Protein AF-0000000068430625 (afdb_homodimer)

Foldseek 3Di:
DDLQAEWEWEFAQWTKIKHWFDQPDDDDPDDDLLAQWDWDQDPPRTIMIMRTFNDGLVLVLVVLVVVQVVCVVVVHHDDSVVVNVVLLVLLVVDPAAPKAKQSCCCAGSSGRPDHIDIDPDDPVQDDSNNVSLNSLLNSLVVNCVNQNQVNSVNRNHQAYEYYYPSQPVHVSNVSSNPVRHPHHYDYDPPPSVVVVVVVVVVVVCVVPPPPPPPDPPD/DDLQAEWEWEFAQWTKIKHWFDQPDDDDPDDDLLAQWDWDQDPPRTIMIMRTFNDGLVLVLVVLVVVQVVCVVVVHHDDSVVVNVVLLVLLVVDPAAPKAKQSCCCAGSSGRPDHIDIDPDDPVQDDSNNVSLNSLLNSLVVNCVNQNQVNSVNRNHQAYEYYYPSQPVHVSNVSSNPVRHPHHYHYDPPPVVVVVVVVVVVVVCVVPPPPPDPDPPD

Structure (mmCIF, N/CA/C/O backbone):
data_AF-0000000068430625-model_v1
#
loop_
_entity.id
_entity.type
_entity.pdbx_description
1 polymer 'Carbohydrate kinase FGGY C-terminal domain-containing protein'
#
loop_
_atom_site.group_PDB
_atom_site.id
_atom_site.type_symbol
_atom_site.label_atom_id
_atom_site.label_alt_id
_atom_site.label_comp_id
_atom_site.label_asym_id
_atom_site.label_entity_id
_atom_site.label_seq_id
_atom_site.pdbx_PDB_ins_code
_atom_site.Cartn_x
_atom_site.Cartn_y
_atom_site.Cartn_z
_atom_site.occupancy
_atom_site.B_iso_or_equiv
_atom_site.auth_seq_id
_atom_site.auth_comp_id
_atom_site.auth_asym_id
_atom_site.auth_atom_id
_atom_site.pdbx_PDB_model_num
ATOM 1 N N . MET A 1 1 ? 5.773 -36.25 -27.625 1 32.28 1 MET A N 1
ATOM 2 C CA . MET A 1 1 ? 6.449 -35.031 -27.141 1 32.28 1 MET A CA 1
ATOM 3 C C . MET A 1 1 ? 6.82 -35.156 -25.672 1 32.28 1 MET A C 1
ATOM 5 O O . MET A 1 1 ? 5.949 -35.375 -24.828 1 32.28 1 MET A O 1
ATOM 9 N N . SER A 1 2 ? 7.945 -35.562 -25.125 1 43.62 2 SER A N 1
ATOM 10 C CA . SER A 1 2 ? 8.391 -36.188 -23.875 1 43.62 2 SER A CA 1
ATOM 11 C C . SER A 1 2 ? 8.148 -35.25 -22.688 1 43.62 2 SER A C 1
ATOM 13 O O . SER A 1 2 ? 8.203 -34.031 -22.828 1 43.62 2 SER A O 1
ATOM 15 N N . GLU A 1 3 ? 7.352 -35.719 -21.578 1 53.03 3 GLU A N 1
ATOM 16 C CA . GLU A 1 3 ? 7.066 -35.344 -20.203 1 53.03 3 GLU A CA 1
ATOM 17 C C . GLU A 1 3 ? 8.195 -34.5 -19.625 1 53.03 3 GLU A C 1
ATOM 19 O O . GLU A 1 3 ? 7.953 -33.625 -18.781 1 53.03 3 GLU A O 1
ATOM 24 N N . ASN A 1 4 ? 9.367 -34.469 -20.422 1 61.94 4 ASN A N 1
ATOM 25 C CA . ASN A 1 4 ? 10.594 -33.906 -19.859 1 61.94 4 ASN A CA 1
ATOM 26 C C . ASN A 1 4 ? 10.766 -32.438 -20.266 1 61.94 4 ASN A C 1
ATOM 28 O O . ASN A 1 4 ? 11.688 -31.766 -19.797 1 61.94 4 ASN A O 1
ATOM 32 N N . SER A 1 5 ? 9.695 -31.844 -20.906 1 85.19 5 SER A N 1
ATOM 33 C CA . SER A 1 5 ? 9.945 -30.484 -21.375 1 85.19 5 SER A CA 1
ATOM 34 C C . SER A 1 5 ? 8.93 -29.5 -20.797 1 85.19 5 SER A C 1
ATOM 36 O O . SER A 1 5 ? 8.812 -28.375 -21.25 1 85.19 5 SER A O 1
ATOM 38 N N . ASP A 1 6 ? 8.219 -29.984 -19.828 1 89.5 6 ASP A N 1
ATOM 39 C CA . ASP A 1 6 ? 7.215 -29.109 -19.234 1 89.5 6 ASP A CA 1
ATOM 40 C C . ASP A 1 6 ? 7.727 -28.5 -17.938 1 89.5 6 ASP A C 1
ATOM 42 O O . ASP A 1 6 ? 8.367 -29.172 -17.125 1 89.5 6 ASP A O 1
ATOM 46 N N . ALA A 1 7 ? 7.473 -27.234 -17.797 1 93.62 7 ALA A N 1
ATOM 47 C CA . ALA A 1 7 ? 7.453 -26.641 -16.469 1 93.62 7 ALA A CA 1
ATOM 48 C C . ALA A 1 7 ? 6.066 -26.75 -15.836 1 93.62 7 ALA A C 1
ATOM 50 O O . ALA A 1 7 ? 5.059 -26.781 -16.547 1 93.62 7 ALA A O 1
ATOM 51 N N . VAL A 1 8 ? 6.07 -26.859 -14.516 1 92.75 8 VAL A N 1
ATOM 52 C CA . VAL A 1 8 ? 4.785 -27.047 -13.844 1 92.75 8 VAL A CA 1
ATOM 53 C C . VAL A 1 8 ? 4.52 -25.875 -12.906 1 92.75 8 VAL A C 1
ATOM 55 O O . VAL A 1 8 ? 5.34 -25.562 -12.039 1 92.75 8 VAL A O 1
ATOM 58 N N . LEU A 1 9 ? 3.395 -25.266 -13.125 1 95.38 9 LEU A N 1
ATOM 59 C CA . LEU A 1 9 ? 2.936 -24.172 -12.273 1 95.38 9 LEU A CA 1
ATOM 60 C C . LEU A 1 9 ? 1.667 -24.562 -11.523 1 95.38 9 LEU A C 1
ATOM 62 O O . LEU A 1 9 ? 0.695 -25.016 -12.125 1 95.38 9 LEU A O 1
ATOM 66 N N . ASN A 1 10 ? 1.749 -24.453 -10.203 1 94 10 ASN A N 1
ATOM 67 C CA . ASN A 1 10 ? 0.575 -24.703 -9.375 1 94 10 ASN A CA 1
ATOM 68 C C . ASN A 1 10 ? 0.295 -23.516 -8.445 1 94 10 ASN A C 1
ATOM 70 O O . ASN A 1 10 ? 1.143 -23.156 -7.629 1 94 10 ASN A O 1
ATOM 74 N N . ILE A 1 11 ? -0.894 -22.938 -8.625 1 95.5 11 ILE A N 1
ATOM 75 C CA . ILE A 1 11 ? -1.336 -21.906 -7.699 1 95.5 11 ILE A CA 1
ATOM 76 C C . ILE A 1 11 ? -2.609 -22.359 -6.992 1 95.5 11 ILE A C 1
ATOM 78 O O . ILE A 1 11 ? -3.713 -22.203 -7.523 1 95.5 11 ILE A O 1
ATOM 82 N N . GLY A 1 12 ? -2.436 -22.938 -5.801 1 95.94 12 GLY A N 1
ATOM 83 C CA . GLY A 1 12 ? -3.512 -23.219 -4.859 1 95.94 12 GLY A CA 1
ATOM 84 C C . GLY A 1 12 ? -3.592 -22.203 -3.73 1 95.94 12 GLY A C 1
ATOM 85 O O . GLY A 1 12 ? -3.691 -21 -3.973 1 95.94 12 GLY A O 1
ATOM 86 N N . THR A 1 13 ? -3.525 -22.75 -2.439 1 96.06 13 THR A N 1
ATOM 87 C CA . THR A 1 13 ? -3.387 -21.844 -1.309 1 96.06 13 THR A CA 1
ATOM 88 C C . THR A 1 13 ? -2.061 -21.094 -1.376 1 96.06 13 THR A C 1
ATOM 90 O O . THR A 1 13 ? -2.029 -19.859 -1.285 1 96.06 13 THR A O 1
ATOM 93 N N . SER A 1 14 ? -1.024 -21.844 -1.526 1 96.75 14 SER A N 1
ATOM 94 C CA . SER A 1 14 ? 0.292 -21.312 -1.854 1 96.75 14 SER A CA 1
ATOM 95 C C . SER A 1 14 ? 0.593 -21.453 -3.342 1 96.75 14 SER A C 1
ATOM 97 O O . SER A 1 14 ? -0.316 -21.672 -4.145 1 96.75 14 SER A O 1
ATOM 99 N N . ALA A 1 15 ? 1.882 -21.188 -3.766 1 96.5 15 ALA A N 1
ATOM 100 C CA . ALA A 1 15 ? 2.23 -21.281 -5.184 1 96.5 15 ALA A CA 1
ATOM 101 C C . ALA A 1 15 ? 3.604 -21.922 -5.367 1 96.5 15 ALA A C 1
ATOM 103 O O . ALA A 1 15 ? 4.473 -21.812 -4.496 1 96.5 15 ALA A O 1
ATOM 104 N N . GLN A 1 16 ? 3.707 -22.578 -6.5 1 94.56 16 GLN A N 1
ATOM 105 C CA . GLN A 1 16 ? 4.988 -23.188 -6.824 1 94.56 16 GLN A CA 1
ATOM 106 C C . GLN A 1 16 ? 5.195 -23.266 -8.336 1 94.56 16 GLN A C 1
ATOM 108 O O . GLN A 1 16 ? 4.234 -23.438 -9.094 1 94.56 16 GLN A O 1
ATOM 113 N N . LEU A 1 17 ? 6.418 -23.125 -8.758 1 95.56 17 LEU A N 1
ATOM 114 C CA . LEU A 1 17 ? 6.895 -23.281 -10.125 1 95.56 17 LEU A CA 1
ATOM 115 C C . LEU A 1 17 ? 8.102 -24.219 -10.18 1 95.56 17 LEU A C 1
ATOM 117 O O . LEU A 1 17 ? 9.078 -24.016 -9.453 1 95.56 17 LEU A O 1
ATOM 121 N N . ALA A 1 18 ? 7.961 -25.297 -11 1 94.06 18 ALA A N 1
ATOM 122 C CA . ALA A 1 18 ? 9.016 -26.297 -11.023 1 94.06 18 ALA A CA 1
ATOM 123 C C . ALA A 1 18 ? 9.406 -26.656 -12.461 1 94.06 18 ALA A C 1
ATOM 125 O O . ALA A 1 18 ? 8.57 -26.609 -13.367 1 94.06 18 ALA A O 1
ATOM 126 N N . VAL A 1 19 ? 10.672 -27.031 -12.586 1 93.62 19 VAL A N 1
ATOM 127 C CA . VAL A 1 19 ? 11.172 -27.453 -13.891 1 93.62 19 VAL A CA 1
ATOM 128 C C . VAL A 1 19 ? 12.344 -28.406 -13.711 1 93.62 19 VAL A C 1
ATOM 130 O O . VAL A 1 19 ? 13.18 -28.234 -12.82 1 93.62 19 VAL A O 1
ATOM 133 N N . ALA A 1 20 ? 12.328 -29.484 -14.516 1 92.12 20 ALA A N 1
ATOM 134 C CA . ALA A 1 20 ? 13.461 -30.406 -14.508 1 92.12 20 ALA A CA 1
ATOM 135 C C . ALA A 1 20 ? 14.703 -29.766 -15.109 1 92.12 20 ALA A C 1
ATOM 137 O O . ALA A 1 20 ? 14.633 -29.156 -16.188 1 92.12 20 ALA A O 1
ATOM 138 N N . MET A 1 21 ? 15.82 -30 -14.398 1 94.06 21 MET A N 1
ATOM 139 C CA . MET A 1 21 ? 17.078 -29.422 -14.859 1 94.06 21 MET A CA 1
ATOM 140 C C . MET A 1 21 ? 17.766 -30.344 -15.875 1 94.06 21 MET A C 1
ATOM 142 O O . MET A 1 21 ? 17.5 -31.547 -15.891 1 94.06 21 MET A O 1
ATOM 146 N N . PRO A 1 22 ? 18.625 -29.781 -16.734 1 93.44 22 PRO A N 1
ATOM 147 C CA . PRO A 1 22 ? 19.344 -30.625 -17.688 1 93.44 22 PRO A CA 1
ATOM 148 C C . PRO A 1 22 ? 20.203 -31.688 -17 1 93.44 22 PRO A C 1
ATOM 150 O O . PRO A 1 22 ? 20.562 -31.531 -15.828 1 93.44 22 PRO A O 1
ATOM 153 N N . PRO A 1 23 ? 20.453 -32.75 -17.734 1 92.5 23 PRO A N 1
ATOM 154 C CA . PRO A 1 23 ? 21.156 -33.875 -17.141 1 92.5 23 PRO A CA 1
ATOM 155 C C . PRO A 1 23 ? 22.516 -33.5 -16.562 1 92.5 23 PRO A C 1
ATOM 157 O O . PRO A 1 23 ? 22.984 -34.094 -15.594 1 92.5 23 PRO A O 1
ATOM 160 N N . GLU A 1 24 ? 23.188 -32.469 -17.078 1 93.75 24 GLU A N 1
ATOM 161 C CA . GLU A 1 24 ? 24.531 -32.125 -16.672 1 93.75 24 GLU A CA 1
ATOM 162 C C . GLU A 1 24 ? 24.516 -31.188 -15.453 1 93.75 24 GLU A C 1
ATOM 164 O O . GLU A 1 24 ? 25.562 -30.906 -14.867 1 93.75 24 GLU A O 1
ATOM 169 N N . PHE A 1 25 ? 23.344 -30.797 -15.102 1 94.88 25 PHE A N 1
ATOM 170 C CA . PHE A 1 25 ? 23.25 -29.828 -14.016 1 94.88 25 PHE A CA 1
ATOM 171 C C . PHE A 1 25 ? 23.578 -30.484 -12.68 1 94.88 25 PHE A C 1
ATOM 173 O O . PHE A 1 25 ? 23.141 -31.594 -12.398 1 94.88 25 PHE A O 1
ATOM 180 N N . GLN A 1 26 ? 24.359 -29.797 -11.82 1 94.12 26 GLN A N 1
ATOM 181 C CA . GLN A 1 26 ? 24.609 -30.109 -10.422 1 94.12 26 GLN A CA 1
ATOM 182 C C . GLN A 1 26 ? 24.266 -28.922 -9.523 1 94.12 26 GLN A C 1
ATOM 184 O O . GLN A 1 26 ? 24.672 -27.797 -9.805 1 94.12 26 GLN A O 1
ATOM 189 N N . PRO A 1 27 ? 23.484 -29.203 -8.555 1 93.38 27 PRO A N 1
ATOM 190 C CA . PRO A 1 27 ? 23.188 -28.094 -7.648 1 93.38 27 PRO A CA 1
ATOM 191 C C . PRO A 1 27 ? 24.406 -27.609 -6.871 1 93.38 27 PRO A C 1
ATOM 193 O O . PRO A 1 27 ? 25.422 -28.312 -6.828 1 93.38 27 PRO A O 1
ATOM 196 N N . PRO A 1 28 ? 24.25 -26.422 -6.352 1 90.5 28 PRO A N 1
ATOM 197 C CA . PRO A 1 28 ? 25.344 -25.984 -5.484 1 90.5 28 PRO A CA 1
ATOM 198 C C . PRO A 1 28 ? 25.578 -26.922 -4.301 1 90.5 28 PRO A C 1
ATOM 200 O O . PRO A 1 28 ? 24.625 -27.547 -3.814 1 90.5 28 PRO A O 1
ATOM 203 N N . GLU A 1 29 ? 26.781 -27.047 -3.877 1 87.38 29 GLU A N 1
ATOM 204 C CA . GLU A 1 29 ? 27.188 -27.953 -2.811 1 87.38 29 GLU A CA 1
ATOM 205 C C . GLU A 1 29 ? 26.453 -27.641 -1.507 1 87.38 29 GLU A C 1
ATOM 207 O O . GLU A 1 29 ? 26.047 -28.547 -0.788 1 87.38 29 GLU A O 1
ATOM 212 N N . SER A 1 30 ? 26.297 -26.25 -1.244 1 87.81 30 SER A N 1
ATOM 213 C CA . SER A 1 30 ? 25.547 -25.844 -0.057 1 87.81 30 SER A CA 1
ATOM 214 C C . SER A 1 30 ? 24.312 -25.031 -0.431 1 87.81 30 SER A C 1
ATOM 216 O O . SER A 1 30 ? 24.406 -24.062 -1.173 1 87.81 30 SER A O 1
ATOM 218 N N . PRO A 1 31 ? 23.281 -25.672 0.126 1 80.88 31 PRO A N 1
ATOM 219 C CA . PRO A 1 31 ? 22.062 -24.891 -0.148 1 80.88 31 PRO A CA 1
ATOM 220 C C . PRO A 1 31 ? 22.141 -23.453 0.362 1 80.88 31 PRO A C 1
ATOM 222 O O . PRO A 1 31 ? 22.703 -23.219 1.437 1 80.88 31 PRO A O 1
ATOM 225 N N . ASP A 1 32 ? 21.828 -22.547 -0.478 1 88.06 32 ASP A N 1
ATOM 226 C CA . ASP A 1 32 ? 21.719 -21.141 -0.114 1 88.06 32 ASP A CA 1
ATOM 227 C C . ASP A 1 32 ? 20.328 -20.828 0.431 1 88.06 32 ASP A C 1
ATOM 229 O O . ASP A 1 32 ? 19.344 -20.812 -0.318 1 88.06 32 ASP A O 1
ATOM 233 N N . SER A 1 33 ? 20.25 -20.484 1.71 1 88 33 SER A N 1
ATOM 234 C CA . SER A 1 33 ? 18.969 -20.25 2.365 1 88 33 SER A CA 1
ATOM 235 C C . SER A 1 33 ? 18.297 -19 1.814 1 88 33 SER A C 1
ATOM 237 O O . SER A 1 33 ? 17.078 -18.812 1.979 1 88 33 SER A O 1
ATOM 239 N N . ASN A 1 34 ? 19.016 -18.203 1.13 1 92.38 34 ASN A N 1
ATOM 240 C CA . ASN A 1 34 ? 18.469 -16.953 0.594 1 92.38 34 ASN A CA 1
ATOM 241 C C . ASN A 1 34 ? 18.031 -17.125 -0.856 1 92.38 34 ASN A C 1
ATOM 243 O O . ASN A 1 34 ? 17.5 -16.188 -1.46 1 92.38 34 ASN A O 1
ATOM 247 N N . SER A 1 35 ? 18.188 -18.297 -1.283 1 94.12 35 SER A N 1
ATOM 248 C CA . SER A 1 35 ? 17.766 -18.547 -2.654 1 94.12 35 SER A CA 1
ATOM 249 C C . SER A 1 35 ? 16.281 -18.906 -2.715 1 94.12 35 SER A C 1
ATOM 251 O O . SER A 1 35 ? 15.812 -19.734 -1.936 1 94.12 35 SER A O 1
ATOM 253 N N . PRO A 1 36 ? 15.586 -18.328 -3.674 1 96.12 36 PRO A N 1
ATOM 254 C CA . PRO A 1 36 ? 14.164 -18.656 -3.809 1 96.12 36 PRO A CA 1
ATOM 255 C C . PRO A 1 36 ? 13.938 -20 -4.496 1 96.12 36 PRO A C 1
ATOM 257 O O . PRO A 1 36 ? 12.812 -20.5 -4.516 1 96.12 36 PRO A O 1
ATOM 260 N N . VAL A 1 37 ? 15.008 -20.562 -5.035 1 95.31 37 VAL A N 1
ATOM 261 C CA . VAL A 1 37 ? 14.906 -21.828 -5.754 1 95.31 37 VAL A CA 1
ATOM 262 C C . VAL A 1 37 ? 15.672 -22.922 -5 1 95.31 37 VAL A C 1
ATOM 264 O O . VAL A 1 37 ? 16.797 -22.688 -4.551 1 95.31 37 VAL A O 1
ATOM 267 N N . GLN A 1 38 ? 14.992 -24.031 -4.824 1 92.5 38 GLN A N 1
ATOM 268 C CA . GLN A 1 38 ? 15.609 -25.219 -4.246 1 92.5 38 GLN A CA 1
ATOM 269 C C . GLN A 1 38 ? 15.664 -26.359 -5.262 1 92.5 38 GLN A C 1
ATOM 271 O O . GLN A 1 38 ? 14.828 -26.422 -6.168 1 92.5 38 GLN A O 1
ATOM 276 N N . TYR A 1 39 ? 16.719 -27.156 -5.066 1 92 39 TYR A N 1
ATOM 277 C CA . TYR A 1 39 ? 16.922 -28.281 -5.988 1 92 39 TYR A CA 1
ATOM 278 C C . TYR A 1 39 ? 16.734 -29.609 -5.281 1 92 39 TYR A C 1
ATOM 280 O O . TYR A 1 39 ? 17.234 -29.812 -4.176 1 92 39 TYR A O 1
ATOM 288 N N . PHE A 1 40 ? 15.984 -30.484 -5.973 1 88.94 40 PHE A N 1
ATOM 289 C CA . PHE A 1 40 ? 15.688 -31.797 -5.414 1 88.94 40 PHE A CA 1
ATOM 290 C C . PHE A 1 40 ? 16.031 -32.906 -6.406 1 88.94 40 PHE A C 1
ATOM 292 O O . PHE A 1 40 ? 15.898 -32.719 -7.621 1 88.94 40 PHE A O 1
ATOM 299 N N . PRO A 1 41 ? 16.547 -34.062 -5.848 1 88.69 41 PRO A N 1
ATOM 300 C CA . PRO A 1 41 ? 16.734 -35.188 -6.766 1 88.69 41 PRO A CA 1
ATOM 301 C C . PRO A 1 41 ? 15.453 -35.562 -7.512 1 88.69 41 PRO A C 1
ATOM 303 O O . PRO A 1 41 ? 14.359 -35.5 -6.938 1 88.69 41 PRO A O 1
ATOM 306 N N . TYR A 1 42 ? 15.727 -35.844 -8.812 1 85.44 42 TYR A N 1
ATOM 307 C CA . TYR A 1 42 ? 14.617 -36.125 -9.711 1 85.44 42 TYR A CA 1
ATOM 308 C C . TYR A 1 42 ? 14.898 -37.406 -10.531 1 85.44 42 TYR A C 1
ATOM 310 O O . TYR A 1 42 ? 15.891 -38.094 -10.281 1 85.44 42 TYR A O 1
ATOM 318 N N . PHE A 1 43 ? 13.914 -37.75 -11.352 1 80.94 43 PHE A N 1
ATOM 319 C CA . PHE A 1 43 ? 14.062 -38.969 -12.164 1 80.94 43 PHE A CA 1
ATOM 320 C C . PHE A 1 43 ? 15.258 -38.844 -13.094 1 80.94 43 PHE A C 1
ATOM 322 O O . PHE A 1 43 ? 15.633 -37.719 -13.5 1 80.94 43 PHE A O 1
ATOM 329 N N . ASP A 1 44 ? 15.859 -40 -13.461 1 82.62 44 ASP A N 1
ATOM 330 C CA . ASP A 1 44 ? 16.922 -40.125 -14.445 1 82.62 44 ASP A CA 1
ATOM 331 C C . ASP A 1 44 ? 18.172 -39.344 -14.008 1 82.62 44 ASP A C 1
ATOM 333 O O . ASP A 1 44 ? 18.812 -38.688 -14.828 1 82.62 44 ASP A O 1
ATOM 337 N N . ASN A 1 45 ? 18.406 -39.344 -12.656 1 87.88 45 ASN A N 1
ATOM 338 C CA . ASN A 1 45 ? 19.594 -38.719 -12.062 1 87.88 45 ASN A CA 1
ATOM 339 C C . ASN A 1 45 ? 19.641 -37.25 -12.359 1 87.88 45 ASN A C 1
ATOM 341 O O . ASN A 1 45 ? 20.719 -36.656 -12.539 1 87.88 45 ASN A O 1
ATOM 345 N N . ARG A 1 46 ? 18.5 -36.688 -12.578 1 90 46 ARG A N 1
ATOM 346 C CA . ARG A 1 46 ? 18.406 -35.25 -12.781 1 90 46 ARG A CA 1
ATOM 347 C C . ARG A 1 46 ? 17.906 -34.562 -11.516 1 90 46 ARG A C 1
ATOM 349 O O . ARG A 1 46 ? 17.656 -35.219 -10.5 1 90 46 ARG A O 1
ATOM 356 N N . TYR A 1 47 ? 17.938 -33.219 -11.602 1 91.44 47 TYR A N 1
ATOM 357 C CA . TYR A 1 47 ? 17.438 -32.438 -10.484 1 91.44 47 TYR A CA 1
ATOM 358 C C . TYR A 1 47 ? 16.219 -31.609 -10.914 1 91.44 47 TYR A C 1
ATOM 360 O O . TYR A 1 47 ? 16.078 -31.25 -12.086 1 91.44 47 TYR A O 1
ATOM 368 N N . LEU A 1 48 ? 15.391 -31.406 -9.891 1 91.88 48 LEU A N 1
ATOM 369 C CA . LEU A 1 48 ? 14.227 -30.531 -10.039 1 91.88 48 LEU A CA 1
ATOM 370 C C . LEU A 1 48 ? 14.461 -29.188 -9.367 1 91.88 48 LEU A C 1
ATOM 372 O O . LEU A 1 48 ? 14.797 -29.141 -8.18 1 91.88 48 LEU A O 1
ATOM 376 N N . ALA A 1 49 ? 14.367 -28.125 -10.18 1 93.25 49 ALA A N 1
ATOM 377 C CA . ALA A 1 49 ? 14.352 -26.797 -9.594 1 93.25 49 ALA A CA 1
ATOM 378 C C . ALA A 1 49 ? 12.938 -26.391 -9.18 1 93.25 49 ALA A C 1
ATOM 380 O O . ALA A 1 49 ? 11.992 -26.5 -9.969 1 93.25 49 ALA A O 1
ATOM 381 N N . VAL A 1 50 ? 12.781 -25.906 -7.898 1 93.19 50 VAL A N 1
ATOM 382 C CA . VAL A 1 50 ? 11.461 -25.562 -7.383 1 93.19 50 VAL A CA 1
ATOM 383 C C . VAL A 1 50 ? 11.508 -24.156 -6.766 1 93.19 50 VAL A C 1
ATOM 385 O O . VAL A 1 50 ? 12.273 -23.906 -5.832 1 93.19 50 VAL A O 1
ATOM 388 N N . ALA A 1 51 ? 10.766 -23.281 -7.34 1 96.38 51 ALA A N 1
ATOM 389 C CA . ALA A 1 51 ? 10.43 -22.016 -6.684 1 96.38 51 ALA A CA 1
ATOM 390 C C . ALA A 1 51 ? 9.102 -22.125 -5.938 1 96.38 51 ALA A C 1
ATOM 392 O O . ALA A 1 51 ? 8.055 -22.312 -6.551 1 96.38 51 ALA A O 1
ATOM 393 N N . ALA A 1 52 ? 9.203 -22.047 -4.629 1 94.69 52 ALA A N 1
ATOM 394 C CA . ALA A 1 52 ? 8 -22.156 -3.801 1 94.69 52 ALA A CA 1
ATOM 395 C C . ALA A 1 52 ? 7.719 -20.844 -3.076 1 94.69 52 ALA A C 1
ATOM 397 O O . ALA A 1 52 ? 8.602 -20.297 -2.408 1 94.69 52 ALA A O 1
ATOM 398 N N . SER A 1 53 ? 6.531 -20.375 -3.297 1 97.38 53 SER A N 1
ATOM 399 C CA . SER A 1 53 ? 6.086 -19.156 -2.625 1 97.38 53 SER A CA 1
ATOM 400 C C . SER A 1 53 ? 5.016 -19.469 -1.582 1 97.38 53 SER A C 1
ATOM 402 O O . SER A 1 53 ? 4.113 -20.266 -1.826 1 97.38 53 SER A O 1
ATOM 404 N N . LEU A 1 54 ? 5.16 -18.797 -0.453 1 97.62 54 LEU A N 1
ATOM 405 C CA . LEU A 1 54 ? 4.125 -18.906 0.568 1 97.62 54 LEU A CA 1
ATOM 406 C C . LEU A 1 54 ? 2.895 -18.094 0.178 1 97.62 54 LEU A C 1
ATOM 408 O O . LEU A 1 54 ? 1.889 -18.094 0.893 1 97.62 54 LEU A O 1
ATOM 412 N N . ASN A 1 55 ? 2.91 -17.438 -0.892 1 98.25 55 ASN A N 1
ATOM 413 C CA . ASN A 1 55 ? 1.867 -16.516 -1.35 1 98.25 55 ASN A CA 1
ATOM 414 C C . ASN A 1 55 ? 1.287 -16.953 -2.689 1 98.25 55 ASN A C 1
ATOM 416 O O . ASN A 1 55 ? 1.943 -16.844 -3.727 1 98.25 55 ASN A O 1
ATOM 420 N N . GLY A 1 56 ? 0.123 -17.516 -2.697 1 97.94 56 GLY A N 1
ATOM 421 C CA . GLY A 1 56 ? -0.663 -17.953 -3.844 1 97.94 56 GLY A CA 1
ATOM 422 C C . GLY A 1 56 ? -2.098 -17.453 -3.799 1 97.94 56 GLY A C 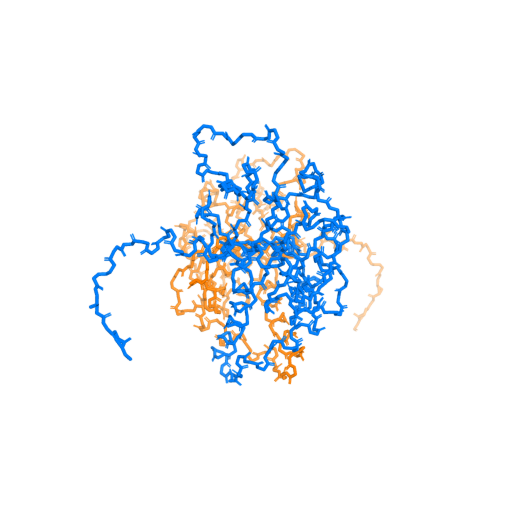1
ATOM 423 O O . GLY A 1 56 ? -2.348 -16.266 -3.664 1 97.94 56 GLY A O 1
ATOM 424 N N . GLY A 1 57 ? -2.98 -18.422 -3.775 1 98.19 57 GLY A N 1
ATOM 425 C CA . GLY A 1 57 ? -4.391 -18.094 -3.654 1 98.19 57 GLY A CA 1
ATOM 426 C C . GLY A 1 57 ? -4.746 -17.469 -2.316 1 98.19 57 GLY A C 1
ATOM 427 O O . GLY A 1 57 ? -5.727 -16.734 -2.209 1 98.19 57 GLY A O 1
ATOM 428 N N . ASN A 1 58 ? -3.961 -17.766 -1.277 1 98.19 58 ASN A N 1
ATOM 429 C CA . ASN A 1 58 ? -4.211 -17.203 0.046 1 98.19 58 ASN A CA 1
ATOM 430 C C . ASN A 1 58 ? -4.09 -15.68 0.042 1 98.19 58 ASN A C 1
ATOM 432 O O . ASN A 1 58 ? -4.66 -15.008 0.902 1 98.19 58 ASN A O 1
ATOM 436 N N . VAL A 1 59 ? -3.41 -15.117 -0.888 1 98.62 59 VAL A N 1
ATOM 437 C CA . VAL A 1 59 ? -3.311 -13.664 -0.989 1 98.62 59 VAL A CA 1
ATOM 438 C C . VAL A 1 59 ? -4.676 -13.078 -1.332 1 98.62 59 VAL A C 1
ATOM 440 O O . VAL A 1 59 ? -5.133 -12.125 -0.687 1 98.62 59 VAL A O 1
ATOM 443 N N . MET A 1 60 ? -5.312 -13.68 -2.314 1 98.44 60 MET A N 1
ATOM 444 C CA . MET A 1 60 ? -6.672 -13.266 -2.662 1 98.44 60 MET A CA 1
ATOM 445 C C . MET A 1 60 ? -7.621 -13.484 -1.49 1 98.44 60 MET A C 1
ATOM 447 O O . MET A 1 60 ? -8.445 -12.625 -1.184 1 98.44 60 MET A O 1
ATOM 451 N N . ALA A 1 61 ? -7.473 -14.609 -0.884 1 98.44 61 ALA A N 1
ATOM 452 C CA . ALA A 1 61 ? -8.32 -14.914 0.267 1 98.44 61 ALA A CA 1
ATOM 453 C C . ALA A 1 61 ? -8.133 -13.875 1.371 1 98.44 61 ALA A C 1
ATOM 455 O O . ALA A 1 61 ? -9.109 -13.445 1.99 1 98.44 61 ALA A O 1
ATOM 456 N N . THR A 1 62 ? -6.98 -13.484 1.645 1 98.62 62 THR A N 1
ATOM 457 C CA . THR A 1 62 ? -6.684 -12.477 2.658 1 98.62 62 THR A CA 1
ATOM 458 C C . THR A 1 62 ? -7.316 -11.141 2.295 1 98.62 62 THR A C 1
ATOM 460 O O . THR A 1 62 ? -7.875 -10.461 3.154 1 98.62 62 THR A O 1
ATOM 463 N N . PHE A 1 63 ? -7.219 -10.781 1.038 1 98.81 63 PHE A N 1
ATOM 464 C CA . PHE A 1 63 ? -7.824 -9.539 0.583 1 98.81 63 PHE A CA 1
ATOM 465 C C . PHE A 1 63 ? -9.336 -9.57 0.77 1 98.81 63 PHE A C 1
ATOM 467 O O . PHE A 1 63 ? -9.93 -8.609 1.249 1 98.81 63 PHE A O 1
ATOM 474 N N . VAL A 1 64 ? -9.922 -10.648 0.403 1 98.69 64 VAL A N 1
ATOM 475 C CA . VAL A 1 64 ? -11.367 -10.82 0.555 1 98.69 64 VAL A CA 1
ATOM 476 C C . VAL A 1 64 ? -11.75 -10.711 2.029 1 98.69 64 VAL A C 1
ATOM 478 O O . VAL A 1 64 ? -12.68 -9.984 2.385 1 98.69 64 VAL A O 1
ATOM 481 N N . LYS A 1 65 ? -11.031 -11.391 2.836 1 98.38 65 LYS A N 1
ATOM 482 C CA . LYS A 1 65 ? -11.289 -11.352 4.273 1 98.38 65 LYS A CA 1
ATOM 483 C C . LYS A 1 65 ? -11.117 -9.938 4.82 1 98.38 65 LYS A C 1
ATOM 485 O O . LYS A 1 65 ? -11.844 -9.516 5.723 1 98.38 65 LYS A O 1
ATOM 490 N N . MET A 1 66 ? -10.156 -9.258 4.348 1 98.5 66 MET A N 1
ATOM 491 C CA . MET A 1 66 ? -9.938 -7.871 4.75 1 98.5 66 MET A CA 1
ATOM 492 C C . MET A 1 66 ? -11.156 -7.012 4.43 1 98.5 66 MET A C 1
ATOM 494 O O . MET A 1 66 ? -11.656 -6.281 5.289 1 98.5 66 MET A O 1
ATOM 498 N N . VAL A 1 67 ? -11.641 -7.113 3.232 1 98.56 67 VAL A N 1
ATOM 499 C CA . VAL A 1 67 ? -12.781 -6.312 2.801 1 98.56 67 VAL A CA 1
ATOM 500 C C . VAL A 1 67 ? -14.016 -6.691 3.617 1 98.56 67 VAL A C 1
ATOM 502 O O . VAL A 1 67 ? -14.773 -5.816 4.055 1 98.56 67 VAL A O 1
ATOM 505 N N . VAL A 1 68 ? -14.188 -7.984 3.852 1 98.44 68 VAL A N 1
ATOM 506 C CA . VAL A 1 68 ? -15.281 -8.43 4.707 1 98.44 68 VAL A CA 1
ATOM 507 C C . VAL A 1 68 ? -15.133 -7.812 6.098 1 98.44 68 VAL A C 1
ATOM 509 O O . VAL A 1 68 ? -16.109 -7.324 6.668 1 98.44 68 VAL A O 1
ATOM 512 N N . GLY A 1 69 ? -13.961 -7.848 6.609 1 98.06 69 GLY A N 1
ATOM 513 C CA . GLY A 1 69 ? -13.68 -7.246 7.902 1 98.06 69 GLY A CA 1
ATOM 514 C C . GLY A 1 69 ? -13.961 -5.754 7.941 1 98.06 69 GLY A C 1
ATOM 515 O O . GLY A 1 69 ? -14.523 -5.246 8.906 1 98.06 69 GLY A O 1
ATOM 516 N N . TRP A 1 70 ? -13.523 -5.062 6.898 1 98.31 70 TRP A N 1
ATOM 517 C CA . TRP A 1 70 ? -13.805 -3.631 6.805 1 98.31 70 TRP A CA 1
ATOM 518 C C . TRP A 1 70 ? -15.305 -3.365 6.836 1 98.31 70 TRP A C 1
ATOM 520 O O . TRP A 1 70 ? -15.773 -2.488 7.566 1 98.31 70 TRP A O 1
ATOM 530 N N . MET A 1 71 ? -16.062 -4.113 6.09 1 97.44 71 MET A N 1
ATOM 531 C CA . MET A 1 71 ? -17.5 -3.951 6.035 1 97.44 71 MET A CA 1
ATOM 532 C C . MET A 1 71 ? -18.141 -4.23 7.391 1 97.44 71 MET A C 1
ATOM 534 O O . MET A 1 71 ? -19.031 -3.5 7.832 1 97.44 71 MET A O 1
ATOM 538 N N . ALA A 1 72 ? -17.656 -5.246 8.016 1 97.19 72 ALA A N 1
ATOM 539 C CA . ALA A 1 72 ? -18.172 -5.574 9.344 1 97.19 72 ALA A CA 1
ATOM 540 C C . ALA A 1 72 ? -17.953 -4.422 10.32 1 97.19 72 ALA A C 1
ATOM 542 O O . ALA A 1 72 ? -18.844 -4.074 11.094 1 97.19 72 ALA A O 1
ATOM 543 N N . GLU A 1 73 ? -16.797 -3.803 10.305 1 96.62 73 GLU A N 1
ATOM 544 C CA . GLU A 1 73 ? -16.484 -2.676 11.18 1 96.62 73 GLU A CA 1
ATOM 545 C C . GLU A 1 73 ? -17.359 -1.464 10.852 1 96.62 73 GLU A C 1
ATOM 547 O O . GLU A 1 73 ? -17.516 -0.57 11.688 1 96.62 73 GLU A O 1
ATOM 552 N N . LEU A 1 74 ? -17.891 -1.466 9.648 1 96.88 74 LEU A N 1
ATOM 553 C CA . LEU A 1 74 ? -18.75 -0.376 9.211 1 96.88 74 LEU A CA 1
ATOM 554 C C . LEU A 1 74 ? -20.219 -0.742 9.398 1 96.88 74 LEU A C 1
ATOM 556 O O . LEU A 1 74 ? -21.109 -0.006 8.969 1 96.88 74 LEU A O 1
ATOM 560 N N . GLY A 1 75 ? -20.5 -1.93 9.984 1 95.12 75 GLY A N 1
ATOM 561 C CA . GLY A 1 75 ? -21.844 -2.363 10.312 1 95.12 75 GLY A CA 1
ATOM 562 C C . GLY A 1 75 ? -22.531 -3.084 9.172 1 95.12 75 GLY A C 1
ATOM 563 O O . GLY A 1 75 ? -23.766 -3.189 9.148 1 95.12 75 GLY A O 1
ATOM 564 N N . ILE A 1 76 ? -21.766 -3.463 8.211 1 95.56 76 ILE A N 1
ATOM 565 C CA . ILE A 1 76 ? -22.312 -4.148 7.043 1 95.56 76 ILE A CA 1
ATOM 566 C C . ILE A 1 76 ? -21.891 -5.613 7.062 1 95.56 76 ILE A C 1
ATOM 568 O O . ILE A 1 76 ? -20.703 -5.926 7.188 1 95.56 76 ILE A O 1
ATOM 572 N N . GLU A 1 77 ? -22.859 -6.477 6.957 1 95.5 77 GLU A N 1
ATOM 573 C CA . GLU A 1 77 ? -22.578 -7.906 6.938 1 95.5 77 GLU A CA 1
ATOM 574 C C . GLU A 1 77 ? -22.594 -8.453 5.512 1 95.5 77 GLU A C 1
ATOM 576 O O . GLU A 1 77 ? -23.547 -8.211 4.766 1 95.5 77 GLU A O 1
ATOM 581 N N . VAL A 1 78 ? -21.562 -9.102 5.168 1 95.94 78 VAL A N 1
ATOM 582 C CA . VAL A 1 78 ? -21.469 -9.742 3.861 1 95.94 78 VAL A CA 1
ATOM 583 C C . VAL A 1 78 ? -20.781 -11.102 4 1 95.94 78 VAL A C 1
ATOM 585 O O . VAL A 1 78 ? -19.906 -11.281 4.863 1 95.94 78 VAL A O 1
ATOM 588 N N . SER A 1 79 ? -21.219 -12.031 3.176 1 96.38 79 SER A N 1
ATOM 589 C CA . SER A 1 79 ? -20.578 -13.344 3.172 1 96.38 79 SER A CA 1
ATOM 590 C C . SER A 1 79 ? -19.266 -13.32 2.393 1 96.38 79 SER A C 1
ATOM 592 O O . SER A 1 79 ? -19.203 -12.766 1.294 1 96.38 79 SER A O 1
ATOM 594 N N . GLU A 1 80 ? -18.266 -13.93 2.941 1 96.5 80 GLU A N 1
ATOM 595 C CA . GLU A 1 80 ? -16.953 -14.016 2.312 1 96.5 80 GLU A CA 1
ATOM 596 C C . GLU A 1 80 ? -17.047 -14.633 0.922 1 96.5 80 GLU A C 1
ATOM 598 O O . GLU A 1 80 ? -16.469 -14.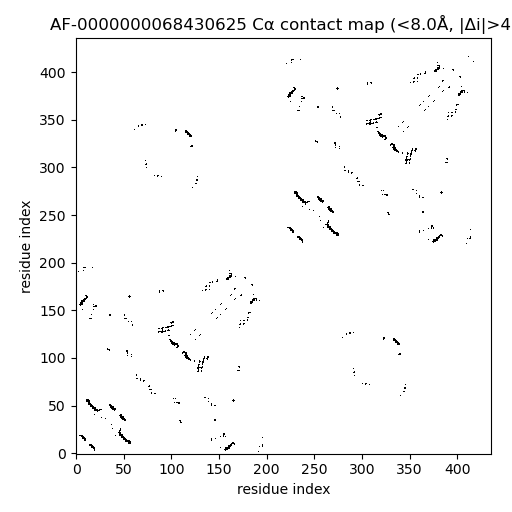117 -0.036 1 96.5 80 GLU A O 1
ATOM 603 N N . SER A 1 81 ? -17.75 -15.727 0.774 1 96.25 81 SER A N 1
ATOM 604 C CA . SER A 1 81 ? -17.844 -16.484 -0.475 1 96.25 81 SER A CA 1
ATOM 605 C C . SER A 1 81 ? -18.516 -15.648 -1.565 1 96.25 81 SER A C 1
ATOM 607 O O . SER A 1 81 ? -18.266 -15.859 -2.754 1 96.25 81 SER A O 1
ATOM 609 N N . ALA A 1 82 ? -19.297 -14.695 -1.204 1 96.69 82 ALA A N 1
ATOM 610 C CA . ALA A 1 82 ? -20.047 -13.891 -2.156 1 96.69 82 ALA A CA 1
ATOM 611 C C . ALA A 1 82 ? -19.156 -12.852 -2.826 1 96.69 82 ALA A C 1
ATOM 613 O O . ALA A 1 82 ? -19.547 -12.242 -3.83 1 96.69 82 ALA A O 1
ATOM 614 N N . LEU A 1 83 ? -18 -12.656 -2.34 1 97.88 83 LEU A N 1
ATOM 615 C CA . LEU A 1 83 ? -17.219 -11.523 -2.797 1 97.88 83 LEU A CA 1
ATOM 616 C C . LEU A 1 83 ? -16.234 -11.945 -3.881 1 97.88 83 LEU A C 1
ATOM 618 O O . LEU A 1 83 ? -15.742 -11.102 -4.645 1 97.88 83 LEU A O 1
ATOM 622 N N . TYR A 1 84 ? -15.938 -13.25 -3.992 1 97.81 84 TYR A N 1
ATOM 623 C CA . TYR A 1 84 ? -14.859 -13.688 -4.875 1 97.81 84 TYR A CA 1
ATOM 624 C C . TYR A 1 84 ? -15.188 -13.375 -6.332 1 97.81 84 TYR A C 1
ATOM 626 O O . TYR A 1 84 ? -14.43 -12.688 -7.012 1 97.81 84 TYR A O 1
ATOM 634 N N . GLN A 1 85 ? -16.328 -13.828 -6.801 1 97.69 85 GLN A N 1
ATOM 635 C CA . GLN A 1 85 ? -16.656 -13.688 -8.219 1 97.69 85 GLN A CA 1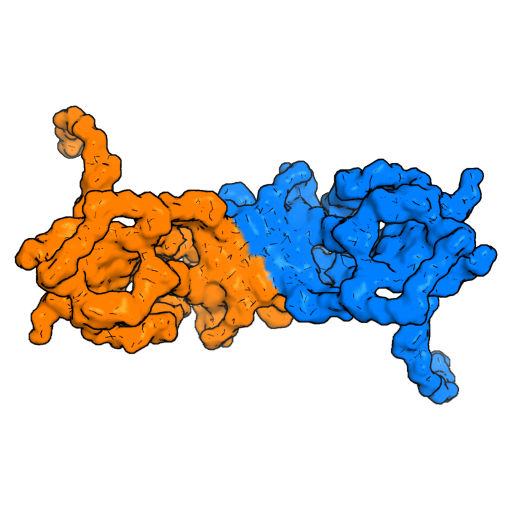
ATOM 636 C C . GLN A 1 85 ? -16.812 -12.219 -8.602 1 97.69 85 GLN A C 1
ATOM 638 O O . GLN A 1 85 ? -16.25 -11.781 -9.617 1 97.69 85 GLN A O 1
ATOM 643 N N . PRO A 1 86 ? -17.531 -11.391 -7.812 1 98.25 86 PRO A N 1
ATOM 644 C CA . PRO A 1 86 ? -17.609 -9.961 -8.133 1 98.25 86 PRO A CA 1
ATOM 645 C C . PRO A 1 86 ? -16.234 -9.297 -8.172 1 98.25 86 PRO A C 1
ATOM 647 O O . PRO A 1 86 ? -15.984 -8.422 -9.008 1 98.25 86 PRO A O 1
ATOM 650 N N . MET A 1 87 ? -15.344 -9.648 -7.289 1 98.44 87 MET A N 1
ATOM 651 C CA . MET A 1 87 ? -14.008 -9.062 -7.273 1 98.44 87 MET A CA 1
ATOM 652 C C . MET A 1 87 ? -13.219 -9.461 -8.516 1 98.44 87 MET A C 1
ATOM 654 O O . MET A 1 87 ? -12.555 -8.633 -9.133 1 98.44 87 MET A O 1
ATOM 658 N N . ILE A 1 88 ? -13.32 -10.734 -8.859 1 98.38 88 ILE A N 1
ATOM 659 C CA . ILE A 1 88 ? -12.664 -11.203 -10.078 1 98.38 88 ILE A CA 1
ATOM 660 C C . ILE A 1 88 ? -13.227 -10.461 -11.281 1 98.38 88 ILE A C 1
ATOM 662 O O . ILE A 1 88 ? -12.477 -9.984 -12.141 1 98.38 88 ILE A O 1
ATOM 666 N N . ASN A 1 89 ? -14.539 -10.32 -11.328 1 98.19 89 ASN A N 1
ATOM 667 C CA . ASN A 1 89 ? -15.18 -9.578 -12.414 1 98.19 89 ASN A CA 1
ATOM 668 C C . ASN A 1 89 ? -14.688 -8.133 -12.469 1 98.19 89 ASN A C 1
ATOM 670 O O . ASN A 1 89 ? -14.453 -7.598 -13.555 1 98.19 89 ASN A O 1
ATOM 674 N N . ALA A 1 90 ? -14.578 -7.512 -11.328 1 98.25 90 ALA A N 1
ATOM 675 C CA . ALA A 1 90 ? -14.047 -6.152 -11.281 1 98.25 90 ALA A CA 1
ATOM 676 C C . ALA A 1 90 ? -12.641 -6.094 -11.875 1 98.25 90 ALA A C 1
ATOM 678 O O . ALA A 1 90 ? -12.328 -5.188 -12.656 1 98.25 90 ALA A O 1
ATOM 679 N N . GLY A 1 91 ? -11.82 -7.039 -11.523 1 98.38 91 GLY A N 1
ATOM 680 C CA . GLY A 1 91 ? -10.469 -7.098 -12.062 1 98.38 91 GLY A CA 1
ATOM 681 C C . GLY A 1 91 ? -10.445 -7.25 -13.578 1 98.38 91 GLY A C 1
ATOM 682 O O . GLY A 1 91 ? -9.531 -6.758 -14.234 1 98.38 91 GLY A O 1
ATOM 683 N N . LEU A 1 92 ? -11.461 -7.918 -14.094 1 98.25 92 LEU A N 1
ATOM 684 C CA . LEU A 1 92 ? -11.523 -8.195 -15.523 1 98.25 92 LEU A CA 1
ATOM 685 C C . LEU A 1 92 ? -11.891 -6.938 -16.312 1 98.25 92 LEU A C 1
ATOM 687 O O . LEU A 1 92 ? -11.719 -6.891 -17.531 1 98.25 92 LEU A O 1
ATOM 691 N N . THR A 1 93 ? -12.328 -5.891 -15.625 1 97.06 93 THR A N 1
ATOM 692 C CA . THR A 1 93 ? -12.711 -4.66 -16.297 1 97.06 93 THR A CA 1
ATOM 693 C C . THR A 1 93 ? -11.477 -3.814 -16.625 1 97.06 93 THR A C 1
ATOM 695 O O . THR A 1 93 ? -11.57 -2.826 -17.359 1 97.06 93 THR A O 1
ATOM 698 N N . HIS A 1 94 ? -10.336 -4.176 -16.094 1 92.88 94 HIS A N 1
ATOM 699 C CA . HIS A 1 94 ? -9.086 -3.465 -16.344 1 92.88 94 HIS A CA 1
ATOM 700 C C . HIS A 1 94 ? -8.023 -4.398 -16.922 1 92.88 94 HIS A C 1
ATOM 702 O O . HIS A 1 94 ? -7.742 -5.449 -16.344 1 92.88 94 HIS A O 1
ATOM 708 N N . ALA A 1 95 ? -7.477 -3.994 -18.031 1 89.19 95 ALA A N 1
ATOM 709 C CA . ALA A 1 95 ? -6.422 -4.805 -18.641 1 89.19 95 ALA A CA 1
ATOM 710 C C . ALA A 1 95 ? -5.086 -4.57 -17.938 1 89.19 95 ALA A C 1
ATOM 712 O O . ALA A 1 95 ? -4.199 -5.426 -17.984 1 89.19 95 ALA A O 1
ATOM 713 N N . ASP A 1 96 ? -5 -3.32 -17.422 1 92.12 96 ASP A N 1
ATOM 714 C CA . ASP A 1 96 ? -3.758 -2.965 -16.734 1 92.12 96 ASP A CA 1
ATOM 715 C C . ASP A 1 96 ? -4.027 -2.082 -15.523 1 92.12 96 ASP A C 1
ATOM 717 O O . ASP A 1 96 ? -5.133 -1.565 -15.359 1 92.12 96 ASP A O 1
ATOM 721 N N . SER A 1 97 ? -3.09 -2.119 -14.672 1 94.69 97 SER A N 1
ATOM 722 C CA . SER A 1 97 ? -3.094 -1.244 -13.5 1 94.69 97 SER A CA 1
ATOM 723 C C . SER A 1 97 ? -1.707 -0.671 -13.234 1 94.69 97 SER A C 1
ATOM 725 O O . SER A 1 97 ? -0.702 -1.369 -13.383 1 94.69 97 SER A O 1
ATOM 727 N N . ARG A 1 98 ? -1.699 0.568 -12.859 1 94.5 98 ARG A N 1
ATOM 728 C CA . ARG A 1 98 ? -0.426 1.207 -12.539 1 94.5 98 ARG A CA 1
ATOM 729 C C . ARG A 1 98 ? 0.011 0.874 -11.117 1 94.5 98 ARG A C 1
ATOM 731 O O . ARG A 1 98 ? 1.165 1.103 -10.75 1 94.5 98 ARG A O 1
ATOM 738 N N . LEU A 1 99 ? -0.893 0.324 -10.32 1 97.81 99 LEU A N 1
ATOM 739 C CA . LEU A 1 99 ? -0.557 -0.099 -8.969 1 97.81 99 LEU A CA 1
ATOM 740 C C . LEU A 1 99 ? 0.479 -1.218 -8.984 1 97.81 99 LEU A C 1
ATOM 742 O O . LEU A 1 99 ? 0.399 -2.129 -9.812 1 97.81 99 LEU A O 1
ATOM 746 N N . HIS A 1 100 ? 1.418 -1.03 -8.148 1 98.25 100 HIS A N 1
ATOM 747 C CA . HIS A 1 100 ? 2.395 -2.096 -7.957 1 98.25 100 HIS A CA 1
ATOM 748 C C . HIS A 1 100 ? 2.207 -2.773 -6.602 1 98.25 100 HIS A C 1
ATOM 750 O O . HIS A 1 100 ? 2.396 -2.146 -5.559 1 98.25 100 HIS A O 1
ATOM 756 N N . ILE A 1 101 ? 1.876 -4.066 -6.645 1 98.75 101 ILE A N 1
ATOM 757 C CA . ILE A 1 101 ? 1.654 -4.797 -5.402 1 98.75 101 ILE A CA 1
ATOM 758 C C . ILE A 1 101 ? 2.688 -5.914 -5.27 1 98.75 101 ILE A C 1
ATOM 760 O O . ILE A 1 101 ? 2.789 -6.777 -6.141 1 98.75 101 ILE A O 1
ATOM 764 N N . CYS A 1 102 ? 3.539 -5.836 -4.285 1 98.75 102 CYS A N 1
ATOM 765 C CA . CYS A 1 102 ? 4.258 -7 -3.775 1 98.75 102 CYS A CA 1
ATOM 766 C C . CYS A 1 102 ? 3.416 -7.758 -2.756 1 98.75 102 CYS A C 1
ATOM 768 O O . CYS A 1 102 ? 3.158 -7.254 -1.661 1 98.75 102 CYS A O 1
ATOM 770 N N . PRO A 1 103 ? 3.025 -8.945 -3.1 1 98.44 103 PRO A N 1
ATOM 771 C CA . PRO A 1 103 ? 1.929 -9.57 -2.359 1 98.44 103 PRO A CA 1
ATOM 772 C C . PRO A 1 103 ? 2.418 -10.43 -1.193 1 98.44 103 PRO A C 1
ATOM 774 O O . PRO A 1 103 ? 1.69 -11.305 -0.72 1 98.44 103 PRO A O 1
ATOM 777 N N . THR A 1 104 ? 3.621 -10.234 -0.661 1 98.44 104 THR A N 1
ATOM 778 C CA . THR A 1 104 ? 4.242 -11.148 0.291 1 98.44 104 THR A CA 1
ATOM 779 C C . THR A 1 104 ? 3.73 -10.883 1.704 1 98.44 104 THR A C 1
ATOM 781 O O . THR A 1 104 ? 4.52 -10.664 2.627 1 98.44 104 THR A O 1
ATOM 784 N N . VAL A 1 105 ? 2.426 -11.023 1.832 1 98.19 105 VAL A N 1
ATOM 785 C CA . VAL A 1 105 ? 1.75 -10.766 3.098 1 98.19 105 VAL A CA 1
ATOM 786 C C . VAL A 1 105 ? 2.113 -11.852 4.109 1 98.19 105 VAL A C 1
ATOM 788 O O . VAL A 1 105 ? 2.027 -11.633 5.32 1 98.19 105 VAL A O 1
ATOM 791 N N . PHE A 1 106 ? 2.621 -12.969 3.686 1 97.69 106 PHE A N 1
ATOM 792 C CA . PHE A 1 106 ? 2.998 -14.07 4.559 1 97.69 106 PHE A CA 1
ATOM 793 C C . PHE A 1 106 ? 4.512 -14.258 4.57 1 97.69 106 PHE A C 1
ATOM 795 O O . PHE A 1 106 ? 5.008 -15.297 5.02 1 97.69 106 PHE A O 1
ATOM 802 N N . GLY A 1 107 ? 5.203 -13.281 4.023 1 97.56 107 GLY A N 1
ATOM 803 C CA . GLY A 1 107 ? 6.629 -13.492 3.83 1 97.56 107 GLY A CA 1
ATOM 804 C C . GLY A 1 107 ? 6.941 -14.602 2.848 1 97.56 107 GLY A C 1
ATOM 805 O O . GLY A 1 107 ? 6.055 -15.062 2.123 1 97.56 107 GLY A O 1
ATOM 806 N N . GLU A 1 108 ? 8.266 -14.859 2.729 1 97.69 108 GLU A N 1
ATOM 807 C CA . GLU A 1 108 ? 8.766 -16.016 1.983 1 97.69 108 GLU A CA 1
ATOM 808 C C . GLU A 1 108 ? 9.758 -16.812 2.812 1 97.69 108 GLU A C 1
ATOM 810 O O . GLU A 1 108 ? 10.422 -16.266 3.699 1 97.69 108 GLU A O 1
ATOM 815 N N . ARG A 1 109 ? 9.781 -18.047 2.539 1 94.44 109 ARG A N 1
ATOM 816 C CA . ARG A 1 109 ? 10.711 -18.875 3.283 1 94.44 109 ARG A CA 1
ATOM 817 C C . ARG A 1 109 ? 12.133 -18.344 3.17 1 94.44 109 ARG A C 1
ATOM 819 O O . ARG A 1 109 ? 12.875 -18.328 4.152 1 94.44 109 ARG A O 1
ATOM 826 N N . HIS A 1 110 ? 12.523 -17.891 2.035 1 94.69 110 HIS A N 1
ATOM 827 C CA . HIS A 1 110 ? 13.883 -17.406 1.795 1 94.69 110 HIS A CA 1
ATOM 828 C C . HIS A 1 110 ? 14.031 -15.945 2.201 1 94.69 110 HIS A C 1
ATOM 830 O O . HIS A 1 110 ? 15.141 -15.414 2.242 1 94.69 110 HIS A O 1
ATOM 836 N N . ALA A 1 111 ? 12.945 -15.297 2.492 1 95.94 111 ALA A N 1
ATOM 837 C CA . ALA A 1 111 ? 12.891 -13.898 2.9 1 95.94 111 ALA A CA 1
ATOM 838 C C . ALA A 1 111 ? 11.719 -13.648 3.844 1 95.94 111 ALA A C 1
ATOM 840 O O . ALA A 1 111 ? 10.781 -12.922 3.5 1 95.94 111 ALA A O 1
ATOM 841 N N . PRO A 1 112 ? 11.844 -14.172 5.055 1 94.44 112 PRO A N 1
ATOM 842 C CA . PRO A 1 112 ? 10.695 -14.164 5.965 1 94.44 112 PRO A CA 1
ATOM 843 C C . PRO A 1 112 ? 10.289 -12.75 6.379 1 94.44 112 PRO A C 1
ATOM 845 O O . PRO A 1 112 ? 9.125 -12.523 6.727 1 94.44 112 PRO A O 1
ATOM 848 N N . SER A 1 113 ? 11.156 -11.75 6.312 1 94.69 113 SER A N 1
ATOM 849 C CA . SER A 1 113 ? 10.859 -10.406 6.793 1 94.69 113 SER A CA 1
ATOM 850 C C . SER A 1 113 ? 10.336 -9.523 5.664 1 94.69 113 SER A C 1
ATOM 852 O O . SER A 1 113 ? 9.961 -8.367 5.895 1 94.69 113 SER A O 1
ATOM 854 N N . ARG A 1 114 ? 10.328 -10.039 4.469 1 95.44 114 ARG A N 1
ATOM 855 C CA . ARG A 1 114 ? 9.805 -9.273 3.34 1 95.44 114 ARG A CA 1
ATOM 856 C C . ARG A 1 114 ? 8.281 -9.281 3.338 1 95.44 114 ARG A C 1
ATOM 858 O O . ARG A 1 114 ? 7.656 -10.25 2.896 1 95.44 114 ARG A O 1
ATOM 865 N N . LEU A 1 115 ? 7.719 -8.156 3.758 1 97.62 115 LEU A N 1
ATOM 866 C CA . LEU A 1 115 ? 6.266 -8.047 3.865 1 97.62 115 LEU A CA 1
ATOM 867 C C . LEU A 1 115 ? 5.676 -7.414 2.611 1 97.62 115 LEU A C 1
ATOM 869 O O . LEU A 1 115 ? 6.41 -6.992 1.717 1 97.62 115 LEU A O 1
ATOM 873 N N . ALA A 1 116 ? 4.383 -7.465 2.531 1 98.75 116 ALA A N 1
ATOM 874 C CA . ALA A 1 116 ? 3.697 -6.953 1.349 1 98.75 116 ALA A CA 1
ATOM 875 C C . ALA A 1 116 ? 3.762 -5.43 1.292 1 98.75 116 ALA A C 1
ATOM 877 O O . ALA A 1 116 ? 3.998 -4.773 2.309 1 98.75 116 ALA A O 1
ATOM 878 N N . SER A 1 117 ? 3.602 -4.906 0.128 1 98.75 117 SER A N 1
ATOM 879 C CA . SER A 1 117 ? 3.58 -3.463 -0.093 1 98.75 117 SER A CA 1
ATOM 880 C C . SER A 1 117 ? 2.75 -3.104 -1.321 1 98.75 117 SER A C 1
ATOM 882 O O . SER A 1 117 ? 2.535 -3.941 -2.199 1 98.75 117 SER A O 1
ATOM 884 N N . VAL A 1 118 ? 2.197 -1.938 -1.34 1 98.62 118 VAL A N 1
ATOM 885 C CA . VAL A 1 118 ? 1.531 -1.315 -2.479 1 98.62 118 VAL A CA 1
ATOM 886 C C . VAL A 1 118 ? 2.176 0.036 -2.779 1 98.62 118 VAL A C 1
ATOM 888 O O . VAL A 1 118 ? 2.328 0.871 -1.884 1 98.62 118 VAL A O 1
ATOM 891 N N . THR A 1 119 ? 2.586 0.226 -4.016 1 98.38 119 THR A N 1
ATOM 892 C CA . THR A 1 119 ? 3.225 1.481 -4.395 1 98.38 119 THR A CA 1
ATOM 893 C C . THR A 1 119 ? 2.588 2.053 -5.656 1 98.38 119 THR A C 1
ATOM 895 O O . THR A 1 119 ? 1.718 1.423 -6.262 1 98.38 119 THR A O 1
ATOM 898 N N . ALA A 1 120 ? 2.943 3.279 -5.938 1 97.94 120 ALA A N 1
ATOM 899 C CA . ALA A 1 120 ? 2.436 3.994 -7.105 1 97.94 120 ALA A CA 1
ATOM 900 C C . ALA A 1 120 ? 0.931 4.219 -7 1 97.94 120 ALA A C 1
ATOM 902 O O . ALA A 1 120 ? 0.202 4.055 -7.98 1 97.94 120 ALA A O 1
ATOM 903 N N . ILE A 1 121 ? 0.523 4.551 -5.848 1 98.19 121 ILE A N 1
ATOM 904 C CA . ILE A 1 121 ? -0.899 4.758 -5.598 1 98.19 121 ILE A CA 1
ATOM 905 C C . ILE A 1 121 ? -1.291 6.18 -5.992 1 98.19 121 ILE A C 1
ATOM 907 O O . ILE A 1 121 ? -0.908 7.145 -5.324 1 98.19 121 ILE A O 1
ATOM 911 N N . ALA A 1 122 ? -1.979 6.316 -7.047 1 96 122 ALA A N 1
ATOM 912 C CA . ALA A 1 122 ? -2.586 7.574 -7.473 1 96 122 ALA A CA 1
ATOM 913 C C . ALA A 1 122 ? -4.094 7.566 -7.23 1 96 122 ALA A C 1
ATOM 915 O O . ALA A 1 122 ? -4.746 6.531 -7.371 1 96 122 ALA A O 1
ATOM 916 N N . ALA A 1 123 ? -4.625 8.703 -6.973 1 94.56 123 ALA A N 1
ATOM 917 C CA . ALA A 1 123 ? -6.043 8.82 -6.641 1 94.56 123 ALA A CA 1
ATOM 918 C C . ALA A 1 123 ? -6.918 8.305 -7.777 1 94.56 123 ALA A C 1
ATOM 920 O O . ALA A 1 123 ? -8.039 7.84 -7.547 1 94.56 123 ALA A O 1
ATOM 921 N N . SER A 1 124 ? -6.383 8.273 -8.945 1 93.06 124 SER A N 1
ATOM 922 C CA . SER A 1 124 ? -7.164 7.898 -10.125 1 93.06 124 SER A CA 1
ATOM 923 C C . SER A 1 124 ? -7.168 6.387 -10.328 1 93.06 124 SER A C 1
ATOM 925 O O . SER A 1 124 ? -7.945 5.867 -11.133 1 93.06 124 SER A O 1
ATOM 927 N N . GLU A 1 125 ? -6.371 5.641 -9.648 1 94.44 125 GLU A N 1
ATOM 928 C CA . GLU A 1 125 ? -6.191 4.223 -9.945 1 94.44 125 GLU A CA 1
ATOM 929 C C . GLU A 1 125 ? -6.379 3.373 -8.688 1 94.44 125 GLU A C 1
ATOM 931 O O . GLU A 1 125 ? -5.562 2.494 -8.398 1 94.44 125 GLU A O 1
ATOM 936 N N . ILE A 1 126 ? -7.453 3.648 -7.953 1 96.88 126 ILE A N 1
ATOM 937 C CA . ILE A 1 126 ? -7.602 2.947 -6.684 1 96.88 126 ILE A CA 1
ATOM 938 C C . ILE A 1 126 ? -8.938 2.209 -6.656 1 96.88 126 ILE A C 1
ATOM 940 O O . ILE A 1 126 ? -9.43 1.845 -5.586 1 96.88 126 ILE A O 1
ATOM 944 N N . SER A 1 127 ? -9.57 1.966 -7.797 1 98.06 127 SER A N 1
ATOM 945 C CA . SER A 1 127 ? -10.797 1.177 -7.82 1 98.06 127 SER A CA 1
ATOM 946 C C . SER A 1 127 ? -10.531 -0.272 -7.422 1 98.06 127 SER A C 1
ATOM 948 O O . SER A 1 127 ? -9.383 -0.716 -7.418 1 98.06 127 SER A O 1
ATOM 950 N N . LEU A 1 128 ? -11.648 -0.967 -7.129 1 98.5 128 LEU A N 1
ATOM 951 C CA . LEU A 1 128 ? -11.539 -2.379 -6.785 1 98.5 128 LEU A CA 1
ATOM 952 C C . LEU A 1 128 ? -10.906 -3.172 -7.926 1 98.5 128 LEU A C 1
ATOM 954 O O . LEU A 1 128 ? -10.039 -4.016 -7.695 1 98.5 128 LEU A O 1
ATOM 958 N N . GLY A 1 129 ? -11.328 -2.865 -9.125 1 98.44 129 GLY A N 1
ATOM 959 C CA . GLY A 1 129 ? -10.781 -3.539 -10.289 1 98.44 129 GLY A CA 1
ATOM 960 C C . GLY A 1 129 ? -9.281 -3.336 -10.445 1 98.44 129 GLY A C 1
ATOM 961 O O . GLY A 1 129 ? -8.547 -4.281 -10.742 1 98.44 129 GLY A O 1
ATOM 962 N N . HIS A 1 130 ? -8.836 -2.08 -10.25 1 98.44 130 HIS A N 1
ATOM 963 C CA . HIS A 1 130 ? -7.402 -1.798 -10.305 1 98.44 130 HIS A CA 1
ATOM 964 C C . HIS A 1 130 ? -6.637 -2.633 -9.281 1 98.44 130 HIS A C 1
ATOM 966 O O . HIS A 1 130 ? -5.574 -3.178 -9.594 1 98.44 130 HIS A O 1
ATOM 972 N N . VAL A 1 131 ? -7.176 -2.721 -8.094 1 98.62 131 VAL A N 1
ATOM 973 C CA . VAL A 1 131 ? -6.488 -3.412 -7.004 1 98.62 131 VAL A CA 1
ATOM 974 C C . VAL A 1 131 ? -6.434 -4.91 -7.297 1 98.62 131 VAL A C 1
ATOM 976 O O . VAL A 1 131 ? -5.383 -5.539 -7.152 1 98.62 131 VAL A O 1
ATOM 979 N N . ILE A 1 132 ? -7.559 -5.5 -7.742 1 98.81 132 ILE A N 1
ATOM 980 C CA . ILE A 1 132 ? -7.609 -6.934 -8.016 1 98.81 132 ILE A CA 1
ATOM 981 C C . ILE A 1 132 ? -6.645 -7.281 -9.141 1 98.81 132 ILE A C 1
ATOM 983 O O . ILE A 1 132 ? -5.906 -8.266 -9.055 1 98.81 132 ILE A O 1
ATOM 987 N N . ARG A 1 133 ? -6.641 -6.469 -10.195 1 98.75 133 ARG A N 1
ATOM 988 C CA . ARG A 1 133 ? -5.719 -6.676 -11.305 1 98.75 133 ARG A CA 1
ATOM 989 C C . ARG A 1 133 ? -4.27 -6.637 -10.828 1 98.75 133 ARG A C 1
ATOM 991 O O . ARG A 1 133 ? -3.486 -7.539 -11.125 1 98.75 133 ARG A O 1
ATOM 998 N N . ALA A 1 134 ? -3.957 -5.645 -10.062 1 98.75 134 ALA A N 1
ATOM 999 C CA . ALA A 1 134 ? -2.598 -5.484 -9.555 1 98.75 134 ALA A CA 1
ATOM 1000 C C . ALA A 1 134 ? -2.23 -6.617 -8.602 1 98.75 134 ALA A C 1
ATOM 1002 O O . ALA A 1 134 ? -1.079 -7.055 -8.562 1 98.75 134 ALA A O 1
ATOM 1003 N N . LEU A 1 135 ? -3.178 -7.055 -7.785 1 98.81 135 LEU A N 1
ATOM 1004 C CA . LEU A 1 135 ? -2.945 -8.125 -6.82 1 98.81 135 LEU A CA 1
ATOM 1005 C C . LEU A 1 135 ? -2.596 -9.43 -7.523 1 98.81 135 LEU A C 1
ATOM 1007 O O . LEU A 1 135 ? -1.607 -10.078 -7.18 1 98.81 135 LEU A O 1
ATOM 1011 N N . CYS A 1 136 ? -3.387 -9.789 -8.484 1 98.81 136 CYS A N 1
ATOM 1012 C CA . CYS A 1 136 ? -3.127 -11 -9.258 1 98.81 136 CYS A CA 1
ATOM 1013 C C . CYS A 1 136 ? -1.798 -10.898 -9.992 1 98.81 136 CYS A C 1
ATOM 1015 O O . CYS A 1 136 ? -1.013 -11.852 -10 1 98.81 136 CYS A O 1
ATOM 1017 N N . ARG A 1 137 ? -1.551 -9.781 -10.594 1 98.81 137 ARG A N 1
ATOM 1018 C CA . ARG A 1 137 ? -0.267 -9.547 -11.242 1 98.81 137 ARG A CA 1
ATOM 1019 C C . ARG A 1 137 ? 0.886 -9.719 -10.258 1 98.81 137 ARG A C 1
ATOM 1021 O O . ARG A 1 137 ? 1.907 -10.328 -10.594 1 98.81 137 ARG A O 1
ATOM 1028 N N . GLY A 1 138 ? 0.665 -9.18 -9.055 1 98.88 138 GLY A N 1
ATOM 1029 C CA . GLY A 1 138 ? 1.691 -9.305 -8.031 1 98.88 138 GLY A CA 1
ATOM 1030 C C . GLY A 1 138 ? 2.02 -10.742 -7.684 1 98.88 138 GLY A C 1
ATOM 1031 O O . GLY A 1 138 ? 3.191 -11.102 -7.547 1 98.88 138 GLY A O 1
ATOM 1032 N N . VAL A 1 139 ? 1.046 -11.562 -7.516 1 98.88 139 VAL A N 1
ATOM 1033 C CA . VAL A 1 139 ? 1.235 -12.969 -7.18 1 98.88 139 VAL A CA 1
ATOM 1034 C C . VAL A 1 139 ? 2.041 -13.664 -8.273 1 98.88 139 VAL A C 1
ATOM 1036 O O . VAL A 1 139 ? 3.006 -14.375 -7.992 1 98.88 139 VAL A O 1
ATOM 1039 N N . VAL A 1 140 ? 1.706 -13.43 -9.516 1 98.81 140 VAL A N 1
ATOM 1040 C CA . VAL A 1 140 ? 2.348 -14.078 -10.656 1 98.81 140 VAL A CA 1
ATOM 1041 C C . VAL A 1 140 ? 3.777 -13.57 -10.805 1 98.81 140 VAL A C 1
ATOM 1043 O O . VAL A 1 140 ? 4.707 -14.352 -11 1 98.81 140 VAL A O 1
ATOM 1046 N N . ARG A 1 141 ? 3.926 -12.258 -10.672 1 98.62 141 ARG A N 1
ATOM 1047 C CA . ARG A 1 141 ? 5.25 -11.664 -10.82 1 98.62 141 ARG A CA 1
ATOM 1048 C C . ARG A 1 141 ? 6.188 -12.133 -9.711 1 98.62 141 ARG A C 1
ATOM 1050 O O . ARG A 1 141 ? 7.391 -12.281 -9.93 1 98.62 141 ARG A O 1
ATOM 1057 N N . ASN A 1 142 ? 5.617 -12.305 -8.539 1 98.75 142 ASN A N 1
ATOM 1058 C CA . ASN A 1 142 ? 6.426 -12.836 -7.445 1 98.75 142 ASN A CA 1
ATOM 1059 C C . ASN A 1 142 ? 7.07 -14.164 -7.82 1 98.75 142 ASN A C 1
ATOM 1061 O O . ASN A 1 142 ? 8.273 -14.352 -7.641 1 98.75 142 ASN A O 1
ATOM 1065 N N . LEU A 1 143 ? 6.363 -15.094 -8.414 1 98.12 143 LEU A N 1
ATOM 1066 C CA . LEU A 1 143 ? 6.879 -16.375 -8.883 1 98.12 143 LEU A CA 1
ATOM 1067 C C . LEU A 1 143 ? 7.863 -16.188 -10.031 1 98.12 143 LEU A C 1
ATOM 1069 O O . LEU A 1 143 ? 8.922 -16.828 -10.062 1 98.12 143 LEU A O 1
ATOM 1073 N N . HIS A 1 144 ? 7.48 -15.32 -10.922 1 98.75 144 HIS A N 1
ATOM 1074 C CA . HIS A 1 144 ? 8.328 -15.055 -12.078 1 98.75 144 HIS A CA 1
ATOM 1075 C C . HIS A 1 144 ? 9.68 -14.5 -11.656 1 98.75 144 HIS A C 1
ATOM 1077 O O . HIS A 1 144 ? 10.703 -14.805 -12.281 1 98.75 144 HIS A O 1
ATOM 1083 N N . THR A 1 145 ? 9.664 -13.68 -10.648 1 98.12 145 THR A N 1
ATOM 1084 C CA . THR A 1 145 ? 10.914 -13.141 -10.125 1 98.12 145 THR A CA 1
ATOM 1085 C C . THR A 1 145 ? 11.773 -14.25 -9.531 1 98.12 145 THR A C 1
ATOM 1087 O O . THR A 1 145 ? 13 -14.211 -9.641 1 98.12 145 THR A O 1
ATOM 1090 N N . MET A 1 146 ? 11.195 -15.242 -8.922 1 97.62 146 MET A N 1
ATOM 1091 C CA . MET A 1 146 ? 11.914 -16.359 -8.32 1 97.62 146 MET A CA 1
ATOM 1092 C C . MET A 1 146 ? 12.5 -17.281 -9.391 1 97.62 146 MET A C 1
ATOM 1094 O O . MET A 1 146 ? 13.625 -17.75 -9.258 1 97.62 146 MET A O 1
ATOM 1098 N N . LEU A 1 147 ? 11.766 -17.562 -10.375 1 97.88 147 LEU A N 1
ATOM 1099 C CA . LEU A 1 147 ? 12.164 -18.406 -11.492 1 97.88 147 LEU A CA 1
ATOM 1100 C C . LEU A 1 147 ? 11.641 -17.844 -12.812 1 97.88 147 LEU A C 1
ATOM 1102 O O . LEU A 1 147 ? 10.57 -18.234 -13.273 1 97.88 147 LEU A O 1
ATOM 1106 N N . PRO A 1 148 ? 12.453 -17 -13.477 1 98.44 148 PRO A N 1
ATOM 1107 C CA . PRO A 1 148 ? 12.008 -16.281 -14.672 1 98.44 148 PRO A CA 1
ATOM 1108 C C . PRO A 1 148 ? 11.906 -17.188 -15.898 1 98.44 148 PRO A C 1
ATOM 1110 O O . PRO A 1 148 ? 12.438 -18.312 -15.891 1 98.44 148 PRO A O 1
ATOM 1113 N N . SER A 1 149 ? 11.297 -16.656 -16.922 1 98.5 149 SER A N 1
ATOM 1114 C CA . SER A 1 149 ? 11.086 -17.375 -18.172 1 98.5 149 SER A CA 1
ATOM 1115 C C . SER A 1 149 ? 12.414 -17.859 -18.766 1 98.5 149 SER A C 1
ATOM 1117 O O . SER A 1 149 ? 12.492 -18.969 -19.281 1 98.5 149 SER A O 1
ATOM 1119 N N . GLU A 1 150 ? 13.352 -17.016 -18.672 1 98 150 GLU A N 1
ATOM 1120 C CA . GLU A 1 150 ? 14.664 -17.375 -19.219 1 98 150 GLU A CA 1
ATOM 1121 C C . GLU A 1 150 ? 15.227 -18.609 -18.531 1 98 150 GLU A C 1
ATOM 1123 O O . GLU A 1 150 ? 15.82 -19.469 -19.188 1 98 150 GLU A O 1
ATOM 1128 N N . GLY A 1 151 ? 15.055 -18.672 -17.219 1 97.25 151 GLY A N 1
ATOM 1129 C CA . GLY A 1 151 ? 15.492 -19.844 -16.469 1 97.25 151 GLY A CA 1
ATOM 1130 C C . GLY A 1 151 ? 14.766 -21.109 -16.875 1 97.25 151 GLY A C 1
ATOM 1131 O O . GLY A 1 151 ? 15.375 -22.172 -16.984 1 97.25 151 GLY A O 1
ATOM 1132 N N . LEU A 1 152 ? 13.531 -20.984 -17.109 1 97.19 152 LEU A N 1
ATOM 1133 C CA . LEU A 1 152 ? 12.734 -22.109 -17.562 1 97.19 152 LEU A CA 1
ATOM 1134 C C . LEU A 1 152 ? 13.211 -22.609 -18.938 1 97.19 152 LEU A C 1
ATOM 1136 O O . LEU A 1 152 ? 13.414 -23.797 -19.125 1 97.19 152 LEU A O 1
ATOM 1140 N N . LYS A 1 153 ? 13.43 -21.719 -19.797 1 97.44 153 LYS A N 1
ATOM 1141 C CA . LYS A 1 153 ? 13.883 -22.047 -21.141 1 97.44 153 LYS A CA 1
ATOM 1142 C C . LYS A 1 153 ? 15.273 -22.672 -21.109 1 97.44 153 LYS A C 1
ATOM 1144 O O . LYS A 1 153 ? 15.539 -23.625 -21.828 1 97.44 153 LYS A O 1
ATOM 1149 N N . ASP A 1 154 ? 16.109 -22.094 -20.281 1 96.38 154 ASP A N 1
ATOM 1150 C CA . ASP A 1 154 ? 17.453 -22.625 -20.156 1 96.38 154 ASP A CA 1
ATOM 1151 C C . ASP A 1 154 ? 17.438 -24.078 -19.672 1 96.38 154 ASP A C 1
ATOM 1153 O O . ASP A 1 154 ? 18.297 -24.875 -20.031 1 96.38 154 ASP A O 1
ATOM 1157 N N . ALA A 1 155 ? 16.438 -24.375 -18.906 1 95.31 155 ALA A N 1
ATOM 1158 C CA . ALA A 1 155 ? 16.312 -25.734 -18.375 1 95.31 155 ALA A CA 1
ATOM 1159 C C . ALA A 1 155 ? 15.695 -26.672 -19.422 1 95.31 155 ALA A C 1
ATOM 1161 O O . ALA A 1 155 ? 15.617 -27.875 -19.203 1 95.31 155 ALA A O 1
ATOM 1162 N N . GLY A 1 156 ? 15.227 -26.094 -20.516 1 94.44 156 GLY A N 1
ATOM 1163 C CA . GLY A 1 156 ? 14.727 -26.891 -21.609 1 94.44 156 GLY A CA 1
ATOM 1164 C C . GLY A 1 156 ? 13.211 -26.938 -21.688 1 94.44 156 GLY A C 1
ATOM 1165 O O . GLY A 1 156 ? 12.641 -27.672 -22.5 1 94.44 156 GLY A O 1
ATOM 1166 N N . ALA A 1 157 ? 12.57 -26.125 -20.828 1 94.31 157 ALA A N 1
ATOM 1167 C CA . ALA A 1 157 ? 11.109 -26.125 -20.844 1 94.31 157 ALA A CA 1
ATOM 1168 C C . ALA A 1 157 ? 10.57 -25.516 -22.141 1 94.31 157 ALA A C 1
ATOM 1170 O O . ALA A 1 157 ? 11.086 -24.5 -22.625 1 94.31 157 ALA A O 1
ATOM 1171 N N . LYS A 1 158 ? 9.492 -26.141 -22.672 1 95.44 158 LYS A N 1
ATOM 1172 C CA . LYS A 1 158 ? 8.867 -25.656 -23.891 1 95.44 158 LYS A CA 1
ATOM 1173 C C . LYS A 1 158 ? 7.488 -25.078 -23.609 1 95.44 158 LYS A C 1
ATOM 1175 O O . LYS A 1 158 ? 6.977 -24.266 -24.406 1 95.44 158 LYS A O 1
ATOM 1180 N N . ARG A 1 159 ? 6.93 -25.516 -22.578 1 94.62 159 ARG A N 1
ATOM 1181 C CA . ARG A 1 159 ? 5.637 -25 -22.141 1 94.62 159 ARG A CA 1
ATOM 1182 C C . ARG A 1 159 ? 5.477 -25.078 -20.641 1 94.62 159 ARG A C 1
ATOM 1184 O O . ARG A 1 159 ? 6.277 -25.734 -19.953 1 94.62 159 ARG A O 1
ATOM 1191 N N . ILE A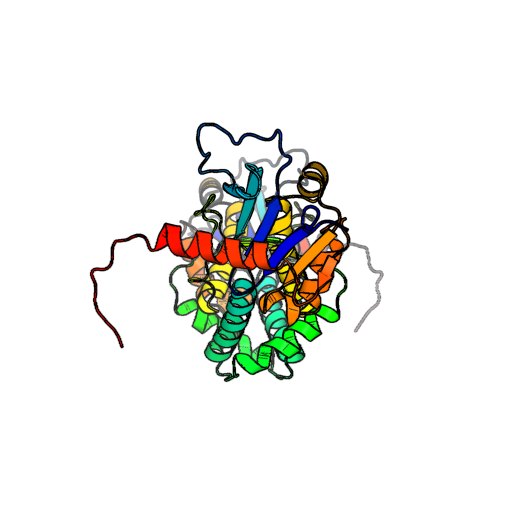 1 160 ? 4.48 -24.344 -20.125 1 94.44 160 ILE A N 1
ATOM 1192 C CA . ILE A 1 160 ? 4.09 -24.406 -18.719 1 94.44 160 ILE A CA 1
ATOM 1193 C C . ILE A 1 160 ? 2.736 -25.109 -18.594 1 94.44 160 ILE A C 1
ATOM 1195 O O . ILE A 1 160 ? 1.771 -24.734 -19.25 1 94.44 160 ILE A O 1
ATOM 1199 N N . VAL A 1 161 ? 2.721 -26.172 -17.781 1 93.06 161 VAL A N 1
ATOM 1200 C CA . VAL A 1 161 ? 1.451 -26.781 -17.391 1 93.06 161 VAL A CA 1
ATOM 1201 C C . VAL A 1 161 ? 0.975 -26.203 -16.062 1 93.06 161 VAL A C 1
ATOM 1203 O O . VAL A 1 161 ? 1.636 -26.359 -15.039 1 93.06 161 VAL A O 1
ATOM 1206 N N . ALA A 1 162 ? -0.17 -25.609 -16.141 1 93.81 162 ALA A N 1
ATOM 1207 C CA . ALA A 1 162 ? -0.627 -24.812 -14.992 1 93.81 162 ALA A CA 1
ATOM 1208 C C . ALA A 1 162 ? -1.877 -25.422 -14.367 1 93.81 162 ALA A C 1
ATOM 1210 O O . ALA A 1 162 ? -2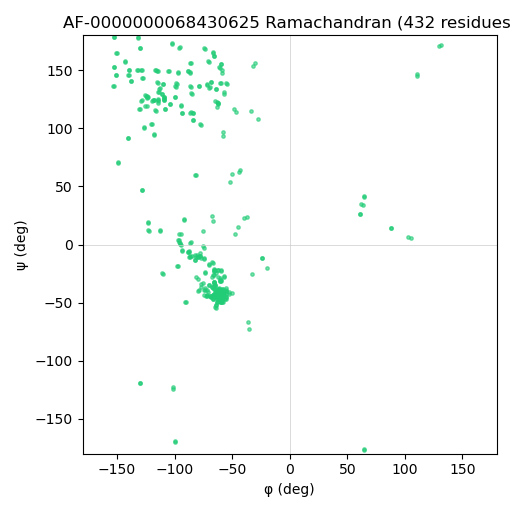.768 -25.891 -15.078 1 93.81 162 ALA A O 1
ATOM 1211 N N . SER A 1 163 ? -1.882 -25.375 -12.969 1 92.94 163 SER A N 1
ATOM 1212 C CA . SER A 1 163 ? -3.004 -25.938 -12.219 1 92.94 163 SER A CA 1
ATOM 1213 C C . SER A 1 163 ? -3.162 -25.234 -10.875 1 92.94 163 SER A C 1
ATOM 1215 O O . SER A 1 163 ? -2.426 -24.297 -10.562 1 92.94 163 SER A O 1
ATOM 1217 N N . GLY A 1 164 ? -4.227 -25.672 -10.094 1 93 164 GLY A N 1
ATOM 1218 C CA . GLY A 1 164 ? -4.527 -25.141 -8.773 1 93 164 GLY A CA 1
ATOM 1219 C C . GLY A 1 164 ? -5.801 -24.328 -8.742 1 93 164 GLY A C 1
ATOM 1220 O O . GLY A 1 164 ? -6.094 -23.578 -9.68 1 93 164 GLY A O 1
ATOM 1221 N N . SER A 1 165 ? -6.445 -24.422 -7.633 1 93.44 165 SER A N 1
ATOM 1222 C CA . SER A 1 165 ? -7.742 -23.766 -7.52 1 93.44 165 SER A CA 1
ATOM 1223 C C . SER A 1 165 ? -7.598 -22.25 -7.555 1 93.44 165 SER A C 1
ATOM 1225 O O . SER A 1 165 ? -8.445 -21.562 -8.125 1 93.44 165 SER A O 1
ATOM 1227 N N . GLY A 1 166 ? -6.527 -21.766 -6.949 1 95.5 166 GLY A N 1
ATOM 1228 C CA . GLY A 1 166 ? -6.277 -20.328 -6.965 1 95.5 166 GLY A CA 1
ATOM 1229 C C . GLY A 1 166 ? -6.105 -19.766 -8.359 1 95.5 166 GLY A C 1
ATOM 1230 O O . GLY A 1 166 ? -6.457 -18.609 -8.625 1 95.5 166 GLY A O 1
ATOM 1231 N N . LEU A 1 167 ? -5.637 -20.562 -9.234 1 96.31 167 LEU A N 1
ATOM 1232 C CA . LEU A 1 167 ? -5.418 -20.172 -10.625 1 96.31 167 LEU A CA 1
ATOM 1233 C C . LEU A 1 167 ? -6.648 -20.469 -11.469 1 96.31 167 LEU A C 1
ATOM 1235 O O . LEU A 1 167 ? -7.164 -19.578 -12.156 1 96.31 167 LEU A O 1
ATOM 1239 N N . CYS A 1 168 ? -7.207 -21.594 -11.422 1 93.31 168 CYS A N 1
ATOM 1240 C CA . CYS A 1 168 ? -8.203 -22.078 -12.367 1 93.31 168 CYS A CA 1
ATOM 1241 C C . CYS A 1 168 ? -9.547 -21.391 -12.156 1 93.31 168 CYS A C 1
ATOM 1243 O O . CYS A 1 168 ? -10.328 -21.25 -13.094 1 93.31 168 CYS A O 1
ATOM 1245 N N . ARG A 1 169 ? -9.781 -20.891 -10.992 1 94.81 169 ARG A N 1
ATOM 1246 C CA . ARG A 1 169 ? -11.062 -20.234 -10.711 1 94.81 169 ARG A CA 1
ATOM 1247 C C . ARG A 1 169 ? -10.953 -18.734 -10.898 1 94.81 169 ARG A C 1
ATOM 1249 O O . ARG A 1 169 ? -11.93 -18 -10.695 1 94.81 169 ARG A O 1
ATOM 1256 N N . ASN A 1 170 ? -9.875 -18.25 -11.258 1 97.81 170 ASN A N 1
ATOM 1257 C CA . ASN A 1 170 ? -9.609 -16.812 -11.352 1 97.81 170 ASN A CA 1
ATOM 1258 C C . ASN A 1 170 ? -9.07 -16.422 -12.719 1 97.81 170 ASN A C 1
ATOM 1260 O O . ASN A 1 170 ? -7.867 -16.516 -12.961 1 97.81 170 ASN A O 1
ATOM 1264 N N . GLU A 1 171 ? -9.992 -15.891 -13.531 1 98.06 171 GLU A N 1
ATOM 1265 C CA . GLU A 1 171 ? -9.633 -15.555 -14.906 1 98.06 171 GLU A CA 1
ATOM 1266 C C . GLU A 1 171 ? -8.594 -14.43 -14.945 1 98.06 171 GLU A C 1
ATOM 1268 O O . GLU A 1 171 ? -7.758 -14.383 -15.844 1 98.06 171 GLU A O 1
ATOM 1273 N N . VAL A 1 172 ? -8.602 -13.484 -14.008 1 98.62 172 VAL A N 1
ATOM 1274 C CA . VAL A 1 172 ? -7.59 -12.438 -13.953 1 98.62 172 VAL A CA 1
ATOM 1275 C C . VAL A 1 172 ? -6.211 -13.055 -13.742 1 98.62 172 VAL A C 1
ATOM 1277 O O . VAL A 1 172 ? -5.246 -12.68 -14.422 1 98.62 172 VAL A O 1
ATOM 1280 N N . MET A 1 173 ? -6.133 -14.039 -12.852 1 98.44 173 MET A N 1
ATOM 1281 C CA . MET A 1 173 ? -4.891 -14.742 -12.562 1 98.44 173 MET A CA 1
ATOM 1282 C C . MET A 1 173 ? -4.359 -15.438 -13.812 1 98.44 173 MET A C 1
ATOM 1284 O O . MET A 1 173 ? -3.166 -15.367 -14.109 1 98.44 173 MET A O 1
ATOM 1288 N N . LYS A 1 174 ? -5.219 -16.078 -14.508 1 98.12 174 LYS A N 1
ATOM 1289 C CA . LYS A 1 174 ? -4.832 -16.766 -15.734 1 98.12 174 LYS A CA 1
ATOM 1290 C C . LYS A 1 174 ? -4.234 -15.797 -16.75 1 98.12 174 LYS A C 1
ATOM 1292 O O . LYS A 1 174 ? -3.188 -16.078 -17.344 1 98.12 174 LYS A O 1
ATOM 1297 N N . GLN A 1 175 ? -4.902 -14.688 -16.938 1 98.38 175 GLN A N 1
ATOM 1298 C CA . GLN A 1 175 ? -4.41 -13.672 -17.875 1 98.38 175 GLN A CA 1
ATOM 1299 C C . GLN A 1 175 ? -3.027 -13.172 -17.469 1 98.38 175 GLN A C 1
ATOM 1301 O O . GLN A 1 175 ? -2.148 -13.008 -18.312 1 98.38 175 GLN A O 1
ATOM 1306 N N . GLU A 1 176 ? -2.844 -13 -16.172 1 98.69 176 GLU A N 1
ATOM 1307 C CA . GLU A 1 176 ? -1.563 -12.484 -15.695 1 98.69 176 GLU A CA 1
ATOM 1308 C C . GLU A 1 176 ? -0.454 -13.516 -15.867 1 98.69 176 GLU A C 1
ATOM 1310 O O . GLU A 1 176 ? 0.699 -13.164 -16.125 1 98.69 176 GLU A O 1
ATOM 1315 N N . VAL A 1 177 ? -0.785 -14.781 -15.711 1 98.56 177 VAL A N 1
ATOM 1316 C CA . VAL A 1 177 ? 0.195 -15.828 -15.953 1 98.56 177 VAL A CA 1
ATOM 1317 C C . VAL A 1 177 ? 0.639 -15.797 -17.422 1 98.56 177 VAL A C 1
ATOM 1319 O O . VAL A 1 177 ? 1.838 -15.805 -17.703 1 98.56 177 VAL A O 1
ATOM 1322 N N . GLU A 1 178 ? -0.302 -15.719 -18.281 1 98.12 178 GLU A N 1
ATOM 1323 C CA . GLU A 1 178 ? 0 -15.727 -19.719 1 98.12 178 GLU A CA 1
ATOM 1324 C C . GLU A 1 178 ? 0.776 -14.477 -20.125 1 98.12 178 GLU A C 1
ATOM 1326 O O . GLU A 1 178 ? 1.599 -14.523 -21.031 1 98.12 178 GLU A O 1
ATOM 1331 N N . GLU A 1 179 ? 0.52 -13.398 -19.469 1 97.94 179 GLU A N 1
ATOM 1332 C CA . GLU A 1 179 ? 1.223 -12.148 -19.75 1 97.94 179 GLU A CA 1
ATOM 1333 C C . GLU A 1 179 ? 2.656 -12.188 -19.234 1 97.94 179 GLU A C 1
ATOM 1335 O O . GLU A 1 179 ? 3.576 -11.695 -19.891 1 97.94 179 GLU A O 1
ATOM 1340 N N . ALA A 1 180 ? 2.896 -12.758 -18.109 1 98.38 180 ALA A N 1
ATOM 1341 C CA . ALA A 1 180 ? 4.184 -12.703 -17.422 1 98.38 180 ALA A CA 1
ATOM 1342 C C . ALA A 1 180 ? 5.176 -13.688 -18.031 1 98.38 180 ALA A C 1
ATOM 1344 O O . ALA A 1 180 ? 6.371 -13.391 -18.125 1 98.38 180 ALA A O 1
ATOM 1345 N N . PHE A 1 181 ? 4.684 -14.852 -18.391 1 98.56 181 PHE A N 1
ATOM 1346 C CA . PHE A 1 181 ? 5.586 -15.883 -18.891 1 98.56 181 PHE A CA 1
ATOM 1347 C C . PHE A 1 181 ? 5.582 -15.914 -20.406 1 98.56 181 PHE A C 1
ATOM 1349 O O . PHE A 1 181 ? 4.531 -15.773 -21.031 1 98.56 181 PHE A O 1
ATOM 1356 N N . THR A 1 182 ? 6.766 -16.078 -20.922 1 98.06 182 THR A N 1
ATOM 1357 C CA . THR A 1 182 ? 6.91 -16.047 -22.375 1 98.06 182 THR A CA 1
ATOM 1358 C C . THR A 1 182 ? 6.707 -17.422 -22.984 1 98.06 182 THR A C 1
ATOM 1360 O O . THR A 1 182 ? 6.66 -17.578 -24.203 1 98.06 182 THR A O 1
ATOM 1363 N N . LEU A 1 183 ? 6.57 -18.469 -22.25 1 97.56 183 LEU A N 1
ATOM 1364 C CA . LEU A 1 183 ? 6.27 -19.828 -22.688 1 97.56 183 LEU A CA 1
ATOM 1365 C C . LEU A 1 183 ? 4.762 -20.031 -22.812 1 97.56 183 LEU A C 1
ATOM 1367 O O . LEU A 1 183 ? 3.986 -19.453 -22.062 1 97.56 183 LEU A O 1
ATOM 1371 N N . PRO A 1 184 ? 4.34 -20.938 -23.812 1 96.81 184 PRO A N 1
ATOM 1372 C CA . PRO A 1 184 ? 2.918 -21.281 -23.859 1 96.81 184 PRO A CA 1
ATOM 1373 C C . PRO A 1 184 ? 2.428 -21.938 -22.562 1 96.81 184 PRO A C 1
ATOM 1375 O O . PRO A 1 184 ? 3.154 -22.719 -21.953 1 96.81 184 PRO A O 1
ATOM 1378 N N . VAL A 1 185 ? 1.208 -21.516 -22.141 1 96.31 185 VAL A N 1
ATOM 1379 C CA . VAL A 1 185 ? 0.627 -22.047 -20.922 1 96.31 185 VAL A CA 1
ATOM 1380 C C . VAL A 1 185 ? -0.552 -22.953 -21.25 1 96.31 185 VAL A C 1
ATOM 1382 O O . VAL A 1 185 ? -1.445 -22.578 -22.016 1 96.31 185 VAL A O 1
ATOM 1385 N N . ALA A 1 186 ? -0.504 -24.188 -20.719 1 93.69 186 ALA A N 1
ATOM 1386 C CA . ALA A 1 186 ? -1.609 -25.141 -20.844 1 93.69 186 ALA A CA 1
ATOM 1387 C C . ALA A 1 186 ? -2.27 -25.375 -19.484 1 93.69 186 ALA A C 1
ATOM 1389 O O . ALA A 1 186 ? -1.584 -25.609 -18.484 1 93.69 186 ALA A O 1
ATOM 1390 N N . TYR A 1 187 ? -3.65 -25.219 -19.562 1 91.12 187 TYR A N 1
ATOM 1391 C CA . TYR A 1 187 ? -4.395 -25.406 -18.328 1 91.12 187 TYR A CA 1
ATOM 1392 C C . TYR A 1 187 ? -4.965 -26.812 -18.234 1 91.12 187 TYR A C 1
ATOM 1394 O O . TYR A 1 187 ? -5.473 -27.344 -19.234 1 91.12 187 TYR A O 1
ATOM 1402 N N . GLY A 1 188 ? -5.145 -27.438 -17.344 1 72.69 188 GLY A N 1
ATOM 1403 C CA . GLY A 1 188 ? -5.809 -28.734 -17.234 1 72.69 188 GLY A CA 1
ATOM 1404 C C . GLY A 1 188 ? -5 -29.75 -16.469 1 72.69 188 GLY A C 1
ATOM 1405 O O . GLY A 1 188 ? -3.967 -29.422 -15.883 1 72.69 188 GLY A O 1
ATOM 1406 N N . LYS A 1 189 ? -5.773 -30.906 -16.219 1 58.28 189 LYS A N 1
ATOM 1407 C CA . LYS A 1 189 ? -5.246 -32.062 -15.5 1 58.28 189 LYS A CA 1
ATOM 1408 C C . LYS A 1 189 ? -3.924 -32.531 -16.094 1 58.28 189 LYS A C 1
ATOM 1410 O O . LYS A 1 189 ? -3.887 -33 -17.234 1 58.28 189 LYS A O 1
ATOM 1415 N N . ALA A 1 190 ? -3.068 -31.734 -16.203 1 48.62 190 ALA A N 1
ATOM 1416 C CA . ALA A 1 190 ? -1.855 -32.281 -16.797 1 48.62 190 ALA A CA 1
ATOM 1417 C C . ALA A 1 190 ? -1.649 -33.75 -16.375 1 48.62 190 ALA A C 1
ATOM 1419 O O . ALA A 1 190 ? -1.746 -34.062 -15.18 1 48.62 190 ALA A O 1
ATOM 1420 N N . ALA A 1 191 ? -1.696 -34.594 -17.219 1 40.84 191 ALA A N 1
ATOM 1421 C CA . ALA A 1 191 ? -1.217 -35.938 -16.969 1 40.84 191 ALA A CA 1
ATOM 1422 C C . ALA A 1 191 ? 0.023 -35.938 -16.078 1 40.84 191 ALA A C 1
ATOM 1424 O O . ALA A 1 191 ? 0.106 -36.688 -15.109 1 40.84 191 ALA A O 1
ATOM 1425 N N . ASN A 1 192 ? 1.188 -35.406 -16.531 1 42.91 192 ASN A N 1
ATOM 1426 C CA . ASN A 1 192 ? 2.482 -35.312 -15.859 1 42.91 192 ASN A CA 1
ATOM 1427 C C . ASN A 1 192 ? 2.521 -34.188 -14.844 1 42.91 192 ASN A C 1
ATOM 1429 O O . ASN A 1 192 ? 3.598 -33.781 -14.398 1 42.91 192 ASN A O 1
ATOM 1433 N N . ALA A 1 193 ? 1.595 -33.312 -14.68 1 47.22 193 ALA A N 1
ATOM 1434 C CA . ALA A 1 193 ? 1.227 -32.625 -13.445 1 47.22 193 ALA A CA 1
ATOM 1435 C C . ALA A 1 193 ? 1.441 -33.5 -12.227 1 47.22 193 ALA A C 1
ATOM 1437 O O . ALA A 1 193 ? 1.38 -33.031 -11.094 1 47.22 193 ALA A O 1
ATOM 1438 N N . ALA A 1 194 ? 1.413 -34.625 -12.398 1 44.5 194 ALA A N 1
ATOM 1439 C CA . ALA A 1 194 ? 1.811 -35.656 -11.438 1 44.5 194 ALA A CA 1
ATOM 1440 C C . ALA A 1 194 ? 3.182 -35.375 -10.844 1 44.5 194 ALA A C 1
ATOM 1442 O O . ALA A 1 194 ? 3.418 -35.594 -9.656 1 44.5 194 ALA A O 1
ATOM 1443 N N . LEU A 1 195 ? 4.012 -34.969 -11.703 1 47.81 195 LEU A N 1
ATOM 1444 C CA . LEU A 1 195 ? 5.32 -34.594 -11.172 1 47.81 195 LEU A CA 1
ATOM 1445 C C . LEU A 1 195 ? 5.195 -33.469 -10.156 1 47.81 195 LEU A C 1
ATOM 1447 O O . LEU A 1 195 ? 5.824 -33.5 -9.094 1 47.81 195 LEU A O 1
ATOM 1451 N N . GLY A 1 196 ? 4.449 -32.406 -10.57 1 48.09 196 GLY A N 1
ATOM 1452 C CA . GLY A 1 196 ? 4.238 -31.328 -9.625 1 48.09 196 GLY A CA 1
ATOM 1453 C C . GLY A 1 196 ? 3.537 -31.766 -8.352 1 48.09 196 GLY A C 1
ATOM 1454 O O . GLY A 1 196 ? 3.93 -31.375 -7.254 1 48.09 196 GLY A O 1
ATOM 1455 N N . ALA A 1 197 ? 2.469 -32.5 -8.562 1 47.81 197 ALA A N 1
ATOM 1456 C CA . ALA A 1 197 ? 1.789 -33.094 -7.414 1 47.81 197 ALA A CA 1
ATOM 1457 C C . ALA A 1 197 ? 2.734 -34 -6.625 1 47.81 197 ALA A C 1
ATOM 1459 O O . ALA A 1 197 ? 2.725 -33.969 -5.391 1 47.81 197 ALA A O 1
ATOM 1460 N N . ALA A 1 198 ? 3.469 -34.875 -7.305 1 47.56 198 ALA A N 1
ATOM 1461 C CA . ALA A 1 198 ? 4.406 -35.75 -6.598 1 47.56 198 ALA A CA 1
ATOM 1462 C C . ALA A 1 198 ? 5.418 -34.938 -5.801 1 47.56 198 ALA A C 1
ATOM 1464 O O . ALA A 1 198 ? 5.754 -35.281 -4.664 1 47.56 198 ALA A O 1
ATOM 1465 N N . TYR A 1 199 ? 5.828 -33.906 -6.414 1 48.97 199 TYR A N 1
ATOM 1466 C CA . TYR A 1 199 ? 6.828 -33.062 -5.746 1 48.97 199 TYR A CA 1
ATOM 1467 C C . TYR A 1 199 ? 6.203 -32.281 -4.605 1 48.97 199 TYR A C 1
ATOM 1469 O O . TYR A 1 199 ? 6.805 -32.125 -3.543 1 48.97 199 TYR A O 1
ATOM 1477 N N . VAL A 1 200 ? 5.027 -31.672 -4.77 1 48.75 200 VAL A N 1
ATOM 1478 C CA . VAL A 1 200 ? 4.312 -31.109 -3.635 1 48.75 200 VAL A CA 1
ATOM 1479 C C . VAL A 1 200 ? 4.16 -32.156 -2.537 1 48.75 200 VAL A C 1
ATOM 1481 O O . VAL A 1 200 ? 4.301 -31.844 -1.352 1 48.75 200 VAL A O 1
ATOM 1484 N N . MET A 1 201 ? 3.842 -33.375 -2.877 1 44.19 201 MET A N 1
ATOM 1485 C CA . MET A 1 201 ? 3.783 -34.438 -1.898 1 44.19 201 MET A CA 1
ATOM 1486 C C . MET A 1 201 ? 5.152 -34.688 -1.278 1 44.19 201 MET A C 1
ATOM 1488 O O . MET A 1 201 ? 5.254 -35 -0.088 1 44.19 201 MET A O 1
ATOM 1492 N N . LEU A 1 202 ? 6.191 -34.656 -1.991 1 46.28 202 LEU A N 1
ATOM 1493 C CA . LEU A 1 202 ? 7.5 -34.906 -1.393 1 46.28 202 LEU A CA 1
ATOM 1494 C C . LEU A 1 202 ? 7.867 -33.781 -0.422 1 46.28 202 LEU A C 1
ATOM 1496 O O . LEU A 1 202 ? 8.453 -34.031 0.632 1 46.28 202 LEU A O 1
ATOM 1500 N N . ARG A 1 203 ? 7.676 -32.531 -0.695 1 48.78 203 ARG A N 1
ATOM 1501 C CA . ARG A 1 203 ? 8.047 -31.422 0.176 1 48.78 203 ARG A CA 1
ATOM 1502 C C . ARG A 1 203 ? 7.121 -31.344 1.388 1 48.78 203 ARG A C 1
ATOM 1504 O O . ARG A 1 203 ? 7.5 -30.812 2.428 1 48.78 203 ARG A O 1
ATOM 1511 N N . ARG A 1 204 ? 5.84 -31.562 1.349 1 46.91 204 ARG A N 1
ATOM 1512 C CA . ARG A 1 204 ? 5.031 -31.672 2.557 1 46.91 204 ARG A CA 1
ATOM 1513 C C . ARG A 1 204 ? 5.582 -32.75 3.479 1 46.91 204 ARG A C 1
ATOM 1515 O O . ARG A 1 204 ? 5.539 -32.625 4.703 1 46.91 204 ARG A O 1
ATOM 1522 N N . ASN A 1 205 ? 6.059 -33.906 3.041 1 42.06 205 ASN A N 1
ATOM 1523 C CA . ASN A 1 205 ? 6.582 -34.969 3.893 1 42.06 205 ASN A CA 1
ATOM 1524 C C . ASN A 1 205 ? 7.961 -34.625 4.441 1 42.06 205 ASN A C 1
ATOM 1526 O O . ASN A 1 205 ? 8.367 -35.125 5.484 1 42.06 205 ASN A O 1
ATOM 1530 N N . SER A 1 206 ? 8.852 -34.062 3.816 1 42.84 206 SER A N 1
ATOM 1531 C CA . SER A 1 206 ? 10.133 -33.75 4.453 1 42.84 206 SER A CA 1
ATOM 1532 C C . SER A 1 206 ? 9.969 -32.781 5.613 1 42.84 206 SER A C 1
ATOM 1534 O O . SER A 1 206 ? 10.789 -32.781 6.539 1 42.84 206 SER A O 1
ATOM 1536 N N . GLY A 1 207 ? 8.969 -31.875 5.691 1 43.19 207 GLY A N 1
ATOM 1537 C CA . GLY A 1 207 ? 8.766 -31.156 6.941 1 43.19 207 GLY A CA 1
ATOM 1538 C C . GLY A 1 207 ? 8.109 -32 8.016 1 43.19 207 GLY A C 1
ATOM 1539 O O . GLY A 1 207 ? 8.039 -31.594 9.18 1 43.19 207 GLY A O 1
ATOM 1540 N N . ARG A 1 208 ? 7.191 -32.969 7.691 1 39.78 208 ARG A N 1
ATOM 1541 C CA . ARG A 1 208 ? 6.551 -33.719 8.758 1 39.78 208 ARG A CA 1
ATOM 1542 C C . ARG A 1 208 ? 7.395 -34.938 9.164 1 39.78 208 ARG A C 1
ATOM 1544 O O . ARG A 1 208 ? 6.965 -35.75 9.969 1 39.78 208 ARG A O 1
ATOM 1551 N N . THR A 1 209 ? 8.492 -35.156 8.602 1 35.53 209 THR A N 1
ATOM 1552 C CA . THR A 1 209 ? 9 -36.469 9.047 1 35.53 209 THR A CA 1
ATOM 1553 C C . THR A 1 209 ? 9.367 -36.438 10.531 1 35.53 209 THR A C 1
ATOM 1555 O O . THR A 1 209 ? 10.539 -36.281 10.883 1 35.53 209 THR A O 1
ATOM 1558 N N . GLU A 1 210 ? 8.797 -35.531 11.391 1 32.72 210 GLU A N 1
ATOM 1559 C CA . GLU A 1 210 ? 8.984 -36.156 12.703 1 32.72 210 GLU A CA 1
ATOM 1560 C C . GLU A 1 210 ? 8.25 -37.469 12.789 1 32.72 210 GLU A C 1
ATOM 1562 O O . GLU A 1 210 ? 7.125 -37.594 12.305 1 32.72 210 GLU A O 1
ATOM 1567 N N . PRO A 1 211 ? 8.914 -38.656 13.047 1 31.64 211 PRO A N 1
ATOM 1568 C CA . PRO A 1 211 ? 8.297 -39.969 13.281 1 31.64 211 PRO A CA 1
ATOM 1569 C C . PRO A 1 211 ? 7.078 -39.906 14.195 1 31.64 211 PRO A C 1
ATOM 1571 O O . PRO A 1 211 ? 7.188 -39.469 15.344 1 31.64 211 PRO A O 1
ATOM 1574 N N . GLU A 1 212 ? 5.926 -39.25 13.875 1 29.62 212 GLU A N 1
ATOM 1575 C CA . GLU A 1 212 ? 4.824 -39.656 14.75 1 29.62 212 GLU A CA 1
ATOM 1576 C C . GLU A 1 212 ? 4.73 -41.156 14.852 1 29.62 212 GLU A C 1
ATOM 1578 O O . GLU A 1 212 ? 4.922 -41.875 13.867 1 29.62 212 GLU A O 1
ATOM 1583 N N . GLY A 1 213 ? 4.93 -41.812 16.062 1 27.83 213 GLY A N 1
ATOM 1584 C CA . GLY A 1 213 ? 4.453 -43.094 16.5 1 27.83 213 GLY A CA 1
ATOM 1585 C C . GLY A 1 213 ? 3.107 -43.469 15.914 1 27.83 213 GLY A C 1
ATOM 1586 O O . GLY A 1 213 ? 2.379 -42.625 15.414 1 27.83 213 GLY A O 1
ATOM 1587 N N . THR A 1 214 ? 2.771 -44.875 15.781 1 26.55 214 THR A N 1
ATOM 1588 C CA . THR A 1 214 ? 1.738 -45.781 15.312 1 26.55 214 THR A CA 1
ATOM 1589 C C . THR A 1 214 ? 0.359 -45.312 15.781 1 26.55 214 THR A C 1
ATOM 1591 O O . THR A 1 214 ? -0.093 -45.688 16.859 1 26.55 214 THR A O 1
ATOM 1594 N N . SER A 1 215 ? -0.005 -44.125 16.281 1 25.64 215 SER A N 1
ATOM 1595 C CA . SER A 1 215 ? -1.426 -44.25 16.578 1 25.64 215 SER A CA 1
ATOM 1596 C C . SER A 1 215 ? -2.244 -44.5 15.312 1 25.64 215 SER A C 1
ATOM 1598 O O . SER A 1 215 ? -1.943 -43.906 14.266 1 25.64 215 SER A O 1
ATOM 1600 N N . GLU A 1 216 ? -3.059 -45.594 15.125 1 21.34 216 GLU A N 1
ATOM 1601 C CA . GLU A 1 216 ? -4.156 -46.188 14.352 1 21.34 216 GLU A CA 1
ATOM 1602 C C . GLU A 1 216 ? -5.227 -45.156 14.047 1 21.34 216 GLU A C 1
ATOM 1604 O O . GLU A 1 216 ? -6.223 -45.438 13.383 1 21.34 216 GLU A O 1
ATOM 1609 N N . VAL A 1 217 ? -5.129 -43.875 14.008 1 19.73 217 VAL A N 1
ATOM 1610 C CA . VAL A 1 217 ? -6.496 -43.375 13.859 1 19.73 217 VAL A CA 1
ATOM 1611 C C . VAL A 1 217 ? -7.113 -43.969 12.586 1 19.73 217 VAL A C 1
ATOM 1613 O O . VAL A 1 217 ? -6.598 -43.75 11.484 1 19.73 217 VAL A O 1
ATOM 1616 N N . PHE A 1 218 ? -7.809 -44.969 12.742 1 18.84 218 PHE A N 1
ATOM 1617 C CA . PHE A 1 218 ? -8.984 -45.594 12.148 1 18.84 218 PHE A CA 1
ATOM 1618 C C . PHE A 1 218 ? -10.031 -44.562 11.789 1 18.84 218 PHE A C 1
ATOM 1620 O O . PHE A 1 218 ? -10.195 -43.562 12.5 1 18.84 218 PHE A O 1
ATOM 1627 N N . MET B 1 1 ? 2.314 36.906 26.438 1 32.06 1 MET B N 1
ATOM 1628 C CA . MET B 1 1 ? 3.145 35.906 25.781 1 32.06 1 MET B CA 1
ATOM 1629 C C . MET B 1 1 ? 3.135 36.094 24.266 1 32.06 1 MET B C 1
ATOM 1631 O O . MET B 1 1 ? 2.074 36.031 23.641 1 32.06 1 MET B O 1
ATOM 1635 N N . SER B 1 2 ? 3.969 36.75 23.516 1 43.31 2 SER B N 1
ATOM 1636 C CA . SER B 1 2 ? 3.959 37.406 22.219 1 43.31 2 SER B CA 1
ATOM 1637 C C . SER B 1 2 ? 3.686 36.438 21.094 1 43.31 2 SER B C 1
ATOM 1639 O O . SER B 1 2 ? 4.062 35.25 21.172 1 43.31 2 SER B O 1
ATOM 1641 N N . GLU B 1 3 ? 2.549 36.656 20.219 1 52.5 3 GLU B N 1
ATOM 1642 C CA . GLU B 1 3 ? 2.039 36.156 18.938 1 52.5 3 GLU B CA 1
ATOM 1643 C C . GLU B 1 3 ? 3.162 35.594 18.062 1 52.5 3 GLU B C 1
ATOM 1645 O O . GLU B 1 3 ? 2.943 34.688 17.281 1 52.5 3 GLU B O 1
ATOM 1650 N N . ASN B 1 4 ? 4.477 35.906 18.531 1 61.94 4 ASN B N 1
ATOM 1651 C CA . ASN B 1 4 ? 5.629 35.625 17.688 1 61.94 4 ASN B CA 1
ATOM 1652 C C . ASN B 1 4 ? 6.254 34.281 17.984 1 61.94 4 ASN B C 1
ATOM 1654 O O . ASN B 1 4 ? 7.184 33.844 17.297 1 61.94 4 ASN B O 1
ATOM 1658 N N . SER B 1 5 ? 5.535 33.438 18.859 1 85.19 5 SER B N 1
ATOM 1659 C CA . SER B 1 5 ? 6.219 32.188 19.219 1 85.19 5 SER B CA 1
ATOM 1660 C C . SER B 1 5 ? 5.383 30.984 18.844 1 85.19 5 SER B C 1
ATOM 1662 O O . SER B 1 5 ? 5.668 29.859 19.297 1 85.19 5 SER B O 1
ATOM 1664 N N . ASP B 1 6 ? 4.371 31.25 18.078 1 89.44 6 ASP B N 1
ATOM 1665 C CA . ASP B 1 6 ? 3.518 30.125 17.688 1 89.44 6 ASP B CA 1
ATOM 1666 C C . ASP B 1 6 ? 3.869 29.625 16.297 1 89.44 6 ASP B C 1
ATOM 1668 O O . ASP B 1 6 ? 4.121 30.422 15.391 1 89.44 6 ASP B O 1
ATOM 1672 N N . ALA B 1 7 ? 3.932 28.328 16.188 1 93.5 7 ALA B N 1
ATOM 1673 C CA . ALA B 1 7 ? 3.771 27.719 14.875 1 93.5 7 ALA B CA 1
ATOM 1674 C C . ALA B 1 7 ? 2.301 27.438 14.578 1 93.5 7 ALA B C 1
ATOM 1676 O O . ALA B 1 7 ? 1.505 27.219 15.5 1 93.5 7 ALA B O 1
ATOM 1677 N N . VAL B 1 8 ? 1.975 27.5 13.289 1 92.69 8 VAL B N 1
ATOM 1678 C CA . VAL B 1 8 ? 0.572 27.328 12.93 1 92.69 8 VAL B CA 1
ATOM 1679 C C . VAL B 1 8 ? 0.419 26.094 12.039 1 92.69 8 VAL B C 1
ATOM 1681 O O . VAL B 1 8 ? 1.079 25.984 11.008 1 92.69 8 VAL B O 1
ATOM 1684 N N . LEU B 1 9 ? -0.426 25.219 12.484 1 95.19 9 LEU B N 1
ATOM 1685 C CA . LEU B 1 9 ? -0.761 24.016 11.734 1 95.19 9 LEU B CA 1
ATOM 1686 C C . LEU B 1 9 ? -2.223 24.031 11.297 1 95.19 9 LEU B C 1
ATOM 1688 O O . LEU B 1 9 ? -3.117 24.234 12.117 1 95.19 9 LEU B O 1
ATOM 1692 N N . ASN B 1 10 ? -2.416 23.938 9.984 1 93.81 10 ASN B N 1
ATOM 1693 C CA . ASN B 1 10 ? -3.768 23.828 9.445 1 93.81 10 ASN B CA 1
ATOM 1694 C C . ASN B 1 10 ? -3.93 22.594 8.57 1 93.81 10 ASN B C 1
ATOM 1696 O O . ASN B 1 10 ? -3.225 22.438 7.574 1 93.81 10 ASN B O 1
ATOM 1700 N N . ILE B 1 11 ? -4.852 21.734 9 1 95.44 11 ILE B N 1
ATOM 1701 C CA . ILE B 1 11 ? -5.207 20.578 8.164 1 95.44 11 ILE B CA 1
ATOM 1702 C C . ILE B 1 11 ? -6.684 20.672 7.77 1 95.44 11 ILE B C 1
ATOM 1704 O O . ILE B 1 11 ? -7.559 20.25 8.531 1 95.44 11 ILE B O 1
ATOM 1708 N N . GLY B 1 12 ? -6.938 21.25 6.586 1 95.94 12 GLY B N 1
ATOM 1709 C CA . GLY B 1 12 ? -8.234 21.203 5.922 1 95.94 12 GLY B CA 1
ATOM 1710 C C . GLY B 1 12 ? -8.305 20.188 4.809 1 95.94 12 GLY B C 1
ATOM 1711 O O . GLY B 1 12 ? -8.039 19 5.031 1 95.94 12 GLY B O 1
ATOM 1712 N N . THR B 1 13 ? -8.656 20.688 3.551 1 95.94 13 THR B N 1
ATOM 1713 C CA . THR B 1 13 ? -8.539 19.812 2.389 1 95.94 13 THR B CA 1
ATOM 1714 C C . THR B 1 13 ? -7.086 19.422 2.137 1 95.94 13 THR B C 1
ATOM 1716 O O . THR B 1 13 ? -6.762 18.25 2.008 1 95.94 13 THR B O 1
ATOM 1719 N N . SER B 1 14 ? -6.273 20.438 2.074 1 96.75 14 SER B N 1
ATOM 1720 C CA . SER B 1 14 ? -4.824 20.266 2.086 1 96.75 14 SER B CA 1
ATOM 1721 C C . SER B 1 14 ? -4.246 20.531 3.473 1 96.75 14 SER B C 1
ATOM 1723 O O . SER B 1 14 ? -4.98 20.547 4.465 1 96.75 14 SER B O 1
ATOM 1725 N N . ALA B 1 15 ? -2.865 20.625 3.588 1 96.38 15 ALA B N 1
ATOM 1726 C CA . ALA B 1 15 ? -2.248 20.844 4.895 1 96.38 15 ALA B CA 1
ATOM 1727 C C . ALA B 1 15 ? -1.081 21.828 4.785 1 96.38 15 ALA B C 1
ATOM 1729 O O . ALA B 1 15 ? -0.429 21.906 3.744 1 96.38 15 ALA B O 1
ATOM 1730 N N . GLN B 1 16 ? -0.903 22.516 5.887 1 94.38 16 GLN B N 1
ATOM 1731 C CA . GLN B 1 16 ? 0.216 23.453 5.938 1 94.38 16 GLN B CA 1
ATOM 1732 C C . GLN B 1 16 ? 0.724 23.625 7.363 1 94.38 16 GLN B C 1
ATOM 1734 O O . GLN B 1 16 ? -0.054 23.562 8.32 1 94.38 16 GLN B O 1
ATOM 1739 N N . LEU B 1 17 ? 2.008 23.812 7.492 1 95.44 17 LEU B N 1
ATOM 1740 C CA . LEU B 1 17 ? 2.719 24.141 8.727 1 95.44 17 LEU B CA 1
ATOM 1741 C C . LEU B 1 17 ? 3.621 25.359 8.531 1 95.44 17 LEU B C 1
ATOM 1743 O O . LEU B 1 17 ? 4.426 25.391 7.602 1 95.44 17 LEU B O 1
ATOM 1747 N N . ALA B 1 18 ? 3.383 26.375 9.398 1 94.06 18 ALA B N 1
ATOM 1748 C CA . ALA B 1 18 ? 4.117 27.625 9.219 1 94.06 18 ALA B CA 1
ATOM 1749 C C . ALA B 1 18 ? 4.711 28.109 10.539 1 94.06 18 ALA B C 1
ATOM 1751 O O . ALA B 1 18 ? 4.141 27.875 11.609 1 94.06 18 ALA B O 1
ATOM 1752 N N . VAL B 1 19 ? 5.836 28.797 10.391 1 93.62 19 VAL B N 1
ATOM 1753 C CA . VAL B 1 19 ? 6.484 29.375 11.562 1 93.62 19 VAL B CA 1
ATOM 1754 C C . VAL B 1 19 ? 7.293 30.609 11.156 1 93.62 19 VAL B C 1
ATOM 1756 O O . VAL B 1 19 ? 7.918 30.625 10.094 1 93.62 19 VAL B O 1
ATOM 1759 N N . ALA B 1 20 ? 7.176 31.656 11.977 1 92.06 20 ALA B N 1
ATOM 1760 C CA . ALA B 1 20 ? 7.988 32.844 11.742 1 92.06 20 ALA B CA 1
ATOM 1761 C C . ALA B 1 20 ? 9.461 32.594 12.039 1 92.06 20 ALA B C 1
ATOM 1763 O O . ALA B 1 20 ? 9.797 32 13.086 1 92.06 20 ALA B O 1
ATOM 1764 N N . MET B 1 21 ? 10.297 33.062 11.102 1 93.94 21 MET B N 1
ATOM 1765 C CA . MET B 1 21 ? 11.734 32.844 11.25 1 93.94 21 MET B CA 1
ATOM 1766 C C . MET B 1 21 ? 12.359 33.938 12.109 1 93.94 21 MET B C 1
ATOM 1768 O O . MET B 1 21 ? 11.812 35.031 12.219 1 93.94 21 MET B O 1
ATOM 1772 N N . PRO B 1 22 ? 13.508 33.656 12.734 1 93.44 22 PRO B N 1
ATOM 1773 C CA . PRO B 1 22 ? 14.18 34.688 13.531 1 93.44 22 PRO B CA 1
ATOM 1774 C C . PRO B 1 22 ? 14.555 35.906 12.703 1 93.44 22 PRO B C 1
ATOM 1776 O O . PRO B 1 22 ? 14.688 35.812 11.484 1 93.44 22 PRO B O 1
ATOM 1779 N N . PRO B 1 23 ? 14.68 37.031 13.391 1 92.44 23 PRO B N 1
ATOM 1780 C CA . PRO B 1 23 ? 14.922 38.281 12.688 1 92.44 23 PRO B CA 1
ATOM 1781 C C . PRO B 1 23 ? 16.172 38.25 11.812 1 92.44 23 PRO B C 1
ATOM 1783 O O . PRO B 1 23 ? 16.234 38.906 10.781 1 92.44 23 PRO B O 1
ATOM 1786 N N . GLU B 1 24 ? 17.172 37.438 12.133 1 93.69 24 GLU B N 1
ATOM 1787 C CA . GLU B 1 24 ? 18.453 37.438 11.422 1 93.69 24 GLU B CA 1
ATOM 1788 C C . GLU B 1 24 ? 18.391 36.5 10.219 1 93.69 24 GLU B C 1
ATOM 1790 O O . GLU B 1 24 ? 19.328 36.469 9.406 1 93.69 24 GLU B O 1
ATOM 1795 N N . PHE B 1 25 ? 17.312 35.812 10.133 1 94.88 25 PHE B N 1
ATOM 1796 C CA . PHE B 1 25 ? 17.234 34.812 9.062 1 94.88 25 PHE B CA 1
ATOM 1797 C C . PHE B 1 25 ? 17.078 35.5 7.707 1 94.88 25 PHE B C 1
ATOM 1799 O O . PHE B 1 25 ? 16.312 36.438 7.566 1 94.88 25 PHE B O 1
ATOM 1806 N N . GLN B 1 26 ? 17.797 35 6.68 1 94.12 26 GLN B N 1
ATOM 1807 C CA . GLN B 1 26 ? 17.625 35.344 5.27 1 94.12 26 GLN B CA 1
ATOM 1808 C C . GLN B 1 26 ? 17.422 34.094 4.434 1 94.12 26 GLN B C 1
ATOM 1810 O O . GLN B 1 26 ? 18.156 33.094 4.586 1 94.12 26 GLN B O 1
ATOM 1815 N N . PRO B 1 27 ? 16.391 34.125 3.67 1 93.44 27 PRO B N 1
ATOM 1816 C CA . PRO B 1 27 ? 16.188 32.938 2.82 1 93.44 27 PRO B CA 1
ATOM 1817 C C . PRO B 1 27 ? 17.297 32.781 1.781 1 93.44 27 PRO B C 1
ATOM 1819 O O . PRO B 1 27 ? 18.062 33.719 1.535 1 93.44 27 PRO B O 1
ATOM 1822 N N . PRO B 1 28 ? 17.344 31.562 1.276 1 90.56 28 PRO B N 1
ATOM 1823 C CA . PRO B 1 28 ? 18.297 31.406 0.18 1 90.56 28 PRO B CA 1
ATOM 1824 C C . PRO B 1 28 ? 18.016 32.344 -0.997 1 90.56 28 PRO B C 1
ATOM 1826 O O . PRO B 1 28 ? 16.859 32.688 -1.247 1 90.56 28 PRO B O 1
ATOM 1829 N N . GLU B 1 29 ? 19.031 32.719 -1.679 1 87.38 29 GLU B N 1
ATOM 1830 C CA . GLU B 1 29 ? 18.953 33.688 -2.781 1 87.38 29 GLU B CA 1
ATOM 1831 C C . GLU B 1 29 ? 18.062 33.156 -3.9 1 87.38 29 GLU B C 1
ATOM 1833 O O . GLU B 1 29 ? 17.281 33.906 -4.484 1 87.38 29 GLU B O 1
ATOM 1838 N N . SER B 1 30 ? 18.188 31.781 -4.152 1 88.06 30 SER B N 1
ATOM 1839 C CA . SER B 1 30 ? 17.328 31.156 -5.16 1 88.06 30 SER B CA 1
ATOM 1840 C C . SER B 1 30 ? 16.469 30.062 -4.551 1 88.06 30 SER B C 1
ATOM 1842 O O . SER B 1 30 ? 16.969 29.156 -3.883 1 88.06 30 SER B O 1
ATOM 1844 N N . PRO B 1 31 ? 15.219 30.391 -4.84 1 81.19 31 PRO B N 1
ATOM 1845 C CA . PRO B 1 31 ? 14.336 29.344 -4.328 1 81.19 31 PRO B CA 1
ATOM 1846 C C . PRO B 1 31 ? 14.664 27.969 -4.887 1 81.19 31 PRO B C 1
ATOM 1848 O O . PRO B 1 31 ? 15.023 27.844 -6.066 1 81.19 31 PRO B O 1
ATOM 1851 N N . ASP B 1 32 ? 14.773 27.016 -4.02 1 88.19 32 ASP B N 1
ATOM 1852 C CA . ASP B 1 32 ? 14.945 25.625 -4.395 1 88.19 32 ASP B CA 1
ATOM 1853 C C . ASP B 1 32 ? 13.594 24.938 -4.625 1 88.19 32 ASP B C 1
ATOM 1855 O O . ASP B 1 32 ? 12.844 24.703 -3.68 1 88.19 32 ASP B O 1
ATOM 1859 N N . SER B 1 33 ? 13.32 24.562 -5.867 1 87.81 33 SER B N 1
ATOM 1860 C CA . SER B 1 33 ? 12.031 23.969 -6.227 1 87.81 33 SER B CA 1
ATOM 1861 C C . SER B 1 33 ? 11.844 22.609 -5.578 1 87.81 33 SER B C 1
ATOM 1863 O O . SER B 1 33 ? 10.719 22.125 -5.473 1 87.81 33 SER B O 1
ATOM 1865 N N . ASN B 1 34 ? 12.898 22.031 -5.102 1 92.25 34 ASN B N 1
ATOM 1866 C CA . ASN B 1 34 ? 12.828 20.719 -4.496 1 92.25 34 ASN B CA 1
ATOM 1867 C C . ASN B 1 34 ? 12.688 20.797 -2.979 1 92.25 34 ASN B C 1
ATOM 1869 O O . ASN B 1 34 ? 12.57 19.766 -2.303 1 92.25 34 ASN B O 1
ATOM 1873 N N . SER B 1 35 ? 12.641 22 -2.559 1 94.12 35 SER B N 1
ATOM 1874 C CA . SER B 1 35 ? 12.477 22.172 -1.12 1 94.12 35 SER B CA 1
ATOM 1875 C C . SER B 1 35 ? 11.008 22.141 -0.723 1 94.12 35 SER B C 1
ATOM 1877 O O . SER B 1 35 ? 10.172 22.797 -1.352 1 94.12 35 SER B O 1
ATOM 1879 N N . PRO B 1 36 ? 10.711 21.422 0.353 1 96.12 36 PRO B N 1
ATOM 1880 C CA . PRO B 1 36 ? 9.32 21.375 0.811 1 96.12 36 PRO B CA 1
ATOM 1881 C C . PRO B 1 36 ? 8.914 22.641 1.572 1 96.12 36 PRO B C 1
ATOM 1883 O O . PRO B 1 36 ? 7.727 22.828 1.855 1 96.12 36 PRO B O 1
ATOM 1886 N N . VAL B 1 37 ? 9.891 23.469 1.884 1 95.19 37 VAL B N 1
ATOM 1887 C CA . VAL B 1 37 ? 9.633 24.672 2.645 1 95.19 37 VAL B CA 1
ATOM 1888 C C . VAL B 1 37 ? 9.898 25.906 1.772 1 95.19 37 VAL B C 1
ATOM 1890 O O . VAL B 1 37 ? 10.922 25.969 1.08 1 95.19 37 VAL B O 1
ATOM 1893 N N . GLN B 1 38 ? 8.938 26.797 1.786 1 92.5 38 GLN B N 1
ATOM 1894 C CA . GLN B 1 38 ? 9.078 28.078 1.12 1 92.5 38 GLN B CA 1
ATOM 1895 C C . GLN B 1 38 ? 9.062 29.234 2.129 1 92.5 38 GLN B C 1
ATOM 1897 O O . GLN B 1 38 ? 8.461 29.109 3.199 1 92.5 38 GLN B O 1
ATOM 1902 N N . TYR B 1 39 ? 9.805 30.281 1.729 1 92 39 TYR B N 1
ATOM 1903 C CA . TYR B 1 39 ? 9.906 31.438 2.617 1 92 39 TYR B CA 1
ATOM 1904 C C . TYR B 1 39 ? 9.227 32.656 2.01 1 92 39 TYR B C 1
ATOM 1906 O O . TYR B 1 39 ? 9.406 32.938 0.826 1 92 39 TYR B O 1
ATOM 1914 N N . PHE B 1 40 ? 8.445 33.312 2.871 1 88.69 40 PHE B N 1
ATOM 1915 C CA . PHE B 1 40 ? 7.695 34.5 2.434 1 88.69 40 PHE B CA 1
ATOM 1916 C C . PHE B 1 40 ? 7.953 35.688 3.359 1 88.69 40 PHE B C 1
ATOM 1918 O O . PHE B 1 40 ? 8.148 35.5 4.562 1 88.69 40 PHE B O 1
ATOM 1925 N N . PRO B 1 41 ? 8.008 36.906 2.734 1 88.69 41 PRO B N 1
ATOM 1926 C CA . PRO B 1 41 ? 8.094 38.094 3.621 1 88.69 41 PRO B CA 1
ATOM 1927 C C . PRO B 1 41 ? 6.961 38.125 4.645 1 88.69 41 PRO B C 1
ATOM 1929 O O . PRO B 1 41 ? 5.824 37.781 4.328 1 88.69 41 PRO B O 1
ATOM 1932 N N . TYR B 1 42 ? 7.445 38.5 5.859 1 85.44 42 TYR B N 1
ATOM 1933 C CA . TYR B 1 42 ? 6.531 38.531 6.996 1 85.44 42 TYR B CA 1
ATOM 1934 C C . TYR B 1 42 ? 6.656 39.844 7.766 1 85.44 42 TYR B C 1
ATOM 1936 O O . TYR B 1 42 ? 7.367 40.75 7.34 1 85.44 42 TYR B O 1
ATOM 1944 N N . PHE B 1 43 ? 5.82 39.969 8.789 1 80.81 43 PHE B N 1
ATOM 1945 C CA . PHE B 1 43 ? 5.828 41.188 9.586 1 80.81 43 PHE B CA 1
ATOM 1946 C C . PHE B 1 43 ? 7.191 41.406 10.234 1 80.81 43 PHE B C 1
ATOM 1948 O O . PHE B 1 43 ? 7.914 40.438 10.5 1 80.81 43 PHE B O 1
ATOM 1955 N N . ASP B 1 44 ? 7.535 42.688 10.492 1 82.12 44 ASP B N 1
ATOM 1956 C CA . ASP B 1 44 ? 8.727 43.094 11.227 1 82.12 44 ASP B CA 1
ATOM 1957 C C . ASP B 1 44 ? 10 42.688 10.5 1 82.12 44 ASP B C 1
ATOM 1959 O O . ASP B 1 44 ? 10.961 42.219 11.133 1 82.12 44 ASP B O 1
ATOM 1963 N N . ASN B 1 45 ? 9.906 42.719 9.117 1 87.56 45 ASN B N 1
ATOM 1964 C CA . ASN B 1 45 ? 11.047 42.406 8.258 1 87.56 45 ASN B CA 1
ATOM 1965 C C . ASN B 1 45 ? 11.547 40.969 8.492 1 87.56 45 ASN B C 1
ATOM 1967 O O . ASN B 1 45 ? 12.75 40.719 8.406 1 87.56 45 ASN B O 1
ATOM 1971 N N . ARG B 1 46 ? 10.656 40.156 8.93 1 89.75 46 ARG B N 1
ATOM 1972 C CA . ARG B 1 46 ? 10.977 38.75 9.102 1 89.75 46 ARG B CA 1
ATOM 1973 C C . ARG B 1 46 ? 10.414 37.906 7.957 1 89.75 46 ARG B C 1
ATOM 1975 O O . ARG B 1 46 ? 9.789 38.438 7.043 1 89.75 46 ARG B O 1
ATOM 1982 N N . TYR B 1 47 ? 10.82 36.625 7.996 1 91.19 47 TYR B N 1
ATOM 1983 C CA . TYR B 1 47 ? 10.297 35.688 7.004 1 91.19 47 TYR B CA 1
ATOM 1984 C C . TYR B 1 47 ? 9.461 34.594 7.66 1 91.19 47 TYR B C 1
ATOM 1986 O O . TYR B 1 47 ? 9.68 34.281 8.828 1 91.19 47 TYR B O 1
ATOM 1994 N N . LEU B 1 48 ? 8.508 34.156 6.844 1 91.81 48 LEU B N 1
ATOM 1995 C CA . LEU B 1 48 ? 7.676 33.031 7.223 1 91.81 48 LEU B CA 1
ATOM 1996 C C . LEU B 1 48 ? 8.094 31.781 6.477 1 91.81 48 LEU B C 1
ATOM 1998 O O . LEU B 1 48 ? 8.156 31.766 5.242 1 91.81 48 LEU B O 1
ATOM 2002 N N . ALA B 1 49 ? 8.469 30.75 7.262 1 93.12 49 ALA B N 1
ATOM 2003 C CA . ALA B 1 49 ? 8.672 29.438 6.66 1 93.12 49 ALA B CA 1
ATOM 2004 C C . ALA B 1 49 ? 7.352 28.672 6.559 1 93.12 49 ALA B C 1
ATOM 2006 O O . ALA B 1 49 ? 6.621 28.547 7.543 1 93.12 49 ALA B O 1
ATOM 2007 N N . VAL B 1 50 ? 7.055 28.125 5.332 1 93.06 50 VAL B N 1
ATOM 2008 C CA . VAL B 1 50 ? 5.793 27.438 5.117 1 93.06 50 VAL B CA 1
ATOM 2009 C C . VAL B 1 50 ? 6.059 26.078 4.461 1 93.06 50 VAL B C 1
ATOM 2011 O O . VAL B 1 50 ? 6.637 26.016 3.371 1 93.06 50 VAL B O 1
ATOM 2014 N N . ALA B 1 51 ? 5.715 25.062 5.16 1 96.19 51 ALA B N 1
ATOM 2015 C CA . ALA B 1 51 ? 5.582 23.734 4.555 1 96.19 51 ALA B CA 1
ATOM 2016 C C . ALA B 1 51 ? 4.141 23.469 4.129 1 96.19 51 ALA B C 1
ATOM 2018 O O . ALA B 1 51 ? 3.24 23.406 4.969 1 96.19 51 ALA B O 1
ATOM 2019 N N . ALA B 1 52 ? 3.969 23.375 2.832 1 94.56 52 ALA B N 1
ATOM 2020 C CA . ALA B 1 52 ? 2.631 23.141 2.295 1 94.56 52 ALA B CA 1
ATOM 2021 C C . ALA B 1 52 ? 2.545 21.781 1.611 1 94.56 52 ALA B C 1
ATOM 2023 O O . ALA B 1 52 ? 3.361 21.453 0.745 1 94.56 52 ALA B O 1
ATOM 2024 N N . SER B 1 53 ? 1.599 21.031 2.074 1 97.31 53 SER B N 1
ATOM 2025 C CA . SER B 1 53 ? 1.346 19.719 1.482 1 97.31 53 SER B CA 1
ATOM 2026 C C . SER B 1 53 ? 0.028 19.703 0.716 1 97.31 53 SER B C 1
ATOM 2028 O O . SER B 1 53 ? -0.972 20.25 1.179 1 97.31 53 SER B O 1
ATOM 2030 N N . LEU B 1 54 ? 0.089 19.062 -0.437 1 97.62 54 LEU B N 1
ATOM 2031 C CA . LEU B 1 54 ? -1.14 18.859 -1.197 1 97.62 54 LEU B CA 1
ATOM 2032 C C . LEU B 1 54 ? -2 17.781 -0.564 1 97.62 54 LEU B C 1
ATOM 2034 O O . LEU B 1 54 ? -3.109 17.5 -1.032 1 97.62 54 LEU B O 1
ATOM 2038 N N . ASN B 1 55 ? -1.571 17.172 0.451 1 98.19 55 ASN B N 1
ATOM 2039 C CA . ASN B 1 55 ? -2.213 16.031 1.104 1 98.19 55 ASN B CA 1
ATOM 2040 C C . ASN B 1 55 ? -2.574 16.344 2.553 1 98.19 55 ASN B C 1
ATOM 2042 O O . ASN B 1 55 ? -1.694 16.438 3.41 1 98.19 55 ASN B O 1
ATOM 2046 N N . GLY B 1 56 ? -3.82 16.594 2.834 1 97.88 56 GLY B N 1
ATOM 2047 C CA . GLY B 1 56 ? -4.41 16.844 4.141 1 97.88 56 GLY B CA 1
ATOM 2048 C C . GLY B 1 56 ? -5.641 15.992 4.406 1 97.88 56 GLY B C 1
ATOM 2049 O O . GLY B 1 56 ? -5.594 14.766 4.297 1 97.88 56 GLY B O 1
ATOM 2050 N N . GLY B 1 57 ? -6.727 16.703 4.613 1 98.19 57 GLY B N 1
ATOM 2051 C CA . GLY B 1 57 ? -7.988 16.016 4.801 1 98.19 57 GLY B CA 1
ATOM 2052 C C . GLY B 1 57 ? -8.461 15.273 3.559 1 98.19 57 GLY B C 1
ATOM 2053 O O . GLY B 1 57 ? -9.211 14.305 3.652 1 98.19 57 GLY B O 1
ATOM 2054 N N . ASN B 1 58 ? -8.039 15.719 2.373 1 98.19 58 ASN B N 1
ATOM 2055 C CA . ASN B 1 58 ? -8.422 15.07 1.123 1 98.19 58 ASN B CA 1
ATOM 2056 C C . ASN B 1 58 ? -7.906 13.633 1.054 1 98.19 58 ASN B C 1
ATOM 2058 O O . ASN B 1 58 ? -8.453 12.812 0.319 1 98.19 58 ASN B O 1
ATOM 2062 N N . VAL B 1 59 ? -6.914 13.297 1.789 1 98.62 59 VAL B N 1
ATOM 2063 C CA . VAL B 1 59 ? -6.418 11.93 1.823 1 98.62 59 VAL B CA 1
ATOM 2064 C C . VAL B 1 59 ? -7.473 11.008 2.443 1 98.62 59 VAL B C 1
ATOM 2066 O O . VAL B 1 59 ? -7.793 9.961 1.888 1 98.62 59 VAL B O 1
ATOM 2069 N N . MET B 1 60 ? -8.008 11.453 3.562 1 98.44 60 MET B N 1
ATOM 2070 C CA . MET B 1 60 ? -9.102 10.711 4.191 1 98.44 60 MET B CA 1
ATOM 2071 C C . MET B 1 60 ? -10.312 10.641 3.268 1 98.44 60 MET B C 1
ATOM 2073 O O . MET B 1 60 ? -10.93 9.586 3.131 1 98.44 60 MET B O 1
ATOM 2077 N N . ALA B 1 61 ? -10.594 11.75 2.678 1 98.44 61 ALA B N 1
ATOM 2078 C CA . ALA B 1 61 ? -11.727 11.789 1.756 1 98.44 61 ALA B CA 1
ATOM 2079 C C . ALA B 1 61 ? -11.531 10.805 0.608 1 98.44 61 ALA B C 1
ATOM 2081 O O . ALA B 1 61 ? -12.477 10.117 0.208 1 98.44 61 ALA B O 1
ATOM 2082 N N . THR B 1 62 ? -10.398 10.719 0.071 1 98.62 62 THR B N 1
ATOM 2083 C CA . THR B 1 62 ? -10.086 9.797 -1.014 1 98.62 62 THR B CA 1
ATOM 2084 C C . THR B 1 62 ? -10.25 8.352 -0.558 1 98.62 62 THR B C 1
ATOM 2086 O O . THR B 1 62 ? -10.797 7.52 -1.292 1 98.62 62 THR B O 1
ATOM 2089 N N . PHE B 1 63 ? -9.789 8.062 0.637 1 98.81 63 PHE B N 1
ATOM 2090 C CA . PHE B 1 63 ? -9.938 6.715 1.178 1 98.81 63 PHE B CA 1
ATOM 2091 C C . PHE B 1 63 ? -11.406 6.348 1.333 1 98.81 63 PHE B C 1
ATOM 2093 O O . PHE B 1 63 ? -11.82 5.246 0.969 1 98.81 63 PHE B O 1
ATOM 2100 N N . VAL B 1 64 ? -12.156 7.254 1.861 1 98.69 64 VAL B N 1
ATOM 2101 C CA . VAL B 1 64 ? -13.586 7.035 2.039 1 98.69 64 VAL B CA 1
ATOM 2102 C C . VAL B 1 64 ? -14.242 6.789 0.682 1 98.69 64 VAL B C 1
ATOM 2104 O O . VAL B 1 64 ? -15.016 5.836 0.521 1 98.69 64 VAL B O 1
ATOM 2107 N N . LYS B 1 65 ? -13.938 7.609 -0.249 1 98.38 65 LYS B N 1
ATOM 2108 C CA . LYS B 1 65 ? -14.484 7.457 -1.592 1 98.38 65 LYS B CA 1
ATOM 2109 C C . LYS B 1 65 ? -14.07 6.121 -2.207 1 98.38 65 LYS B C 1
ATOM 2111 O O . LYS B 1 65 ? -14.852 5.5 -2.936 1 98.38 65 LYS B O 1
ATOM 2116 N N . MET B 1 66 ? -12.898 5.727 -1.974 1 98.5 66 MET B N 1
ATOM 2117 C CA . MET B 1 66 ? -12.422 4.43 -2.457 1 98.5 66 MET B CA 1
ATOM 2118 C C . MET B 1 66 ? -13.273 3.295 -1.897 1 98.5 66 MET B C 1
ATOM 2120 O O . MET B 1 66 ? -13.742 2.438 -2.646 1 98.5 66 MET B O 1
ATOM 2124 N N . VAL B 1 67 ? -13.484 3.307 -0.612 1 98.56 67 VAL B N 1
ATOM 2125 C CA . VAL B 1 67 ? -14.25 2.248 0.039 1 98.56 67 VAL B CA 1
ATOM 2126 C C . VAL B 1 67 ? -15.688 2.266 -0.472 1 98.56 67 VAL B C 1
ATOM 2128 O O . VAL B 1 67 ? -16.266 1.213 -0.759 1 98.56 67 VAL B O 1
ATOM 2131 N N . VAL B 1 68 ? -16.234 3.465 -0.62 1 98.44 68 VAL B N 1
ATOM 2132 C CA . VAL B 1 68 ? -17.578 3.588 -1.196 1 98.44 68 VAL B CA 1
ATOM 2133 C C . VAL B 1 68 ? -17.594 2.984 -2.6 1 98.44 68 VAL B C 1
ATOM 2135 O O . VAL B 1 68 ? -18.5 2.24 -2.953 1 98.44 68 VAL B O 1
ATOM 2138 N N . GLY B 1 69 ? -16.609 3.311 -3.371 1 98.06 69 GLY B N 1
ATOM 2139 C CA . GLY B 1 69 ? -16.469 2.764 -4.715 1 98.06 69 GLY B CA 1
ATOM 2140 C C . GLY B 1 69 ? -16.359 1.251 -4.73 1 98.06 69 GLY B C 1
ATOM 2141 O O . GLY B 1 69 ? -16.969 0.584 -5.562 1 98.06 69 GLY B O 1
ATOM 2142 N N . TRP B 1 70 ? -15.531 0.719 -3.838 1 98.31 70 TRP B N 1
ATOM 2143 C CA . TRP B 1 70 ? -15.398 -0.73 -3.73 1 98.31 70 TRP B CA 1
ATOM 2144 C C . TRP B 1 70 ? -16.75 -1.379 -3.428 1 98.31 70 TRP B C 1
ATOM 2146 O O . TRP B 1 70 ? -17.125 -2.369 -4.059 1 98.31 70 TRP B O 1
ATOM 2156 N N . MET B 1 71 ? -17.484 -0.827 -2.508 1 97.44 71 MET B N 1
ATOM 2157 C CA . MET B 1 71 ? -18.781 -1.359 -2.135 1 97.44 71 MET B CA 1
ATOM 2158 C C . MET B 1 71 ? -19.75 -1.295 -3.309 1 97.44 71 MET B C 1
ATOM 2160 O O . MET B 1 71 ? -20.5 -2.248 -3.561 1 97.44 71 MET B O 1
ATOM 2164 N N . ALA B 1 72 ? -19.719 -0.206 -3.996 1 97.25 72 ALA B N 1
ATOM 2165 C CA . ALA B 1 72 ? -20.594 -0.069 -5.156 1 97.25 72 ALA B CA 1
ATOM 2166 C C . ALA B 1 72 ? -20.297 -1.149 -6.195 1 97.25 72 ALA B C 1
ATOM 2168 O O . ALA B 1 72 ? -21.219 -1.743 -6.758 1 97.25 72 ALA B O 1
ATOM 2169 N N . GLU B 1 73 ? -19.047 -1.447 -6.457 1 96.69 73 GLU B N 1
ATOM 2170 C CA . GLU B 1 73 ? -18.641 -2.479 -7.41 1 96.69 73 GLU B CA 1
ATOM 2171 C C . GLU B 1 73 ? -19.078 -3.865 -6.938 1 96.69 73 GLU B C 1
ATOM 2173 O O . GLU B 1 73 ? -19.188 -4.797 -7.738 1 96.69 73 GLU B O 1
ATOM 2178 N N . LEU B 1 74 ? -19.297 -3.965 -5.641 1 96.94 74 LEU B N 1
ATOM 2179 C CA . LEU B 1 74 ? -19.734 -5.23 -5.059 1 96.94 74 LEU B CA 1
ATOM 2180 C C . LEU B 1 74 ? -21.25 -5.266 -4.902 1 96.94 74 LEU B C 1
ATOM 2182 O O . LEU B 1 74 ? -21.797 -6.195 -4.305 1 96.94 74 LEU B O 1
ATOM 2186 N N . GLY B 1 75 ? -21.953 -4.211 -5.375 1 95.19 75 GLY B N 1
ATOM 2187 C CA . GLY B 1 75 ? -23.406 -4.156 -5.383 1 95.19 75 GLY B CA 1
ATOM 2188 C C . GLY B 1 75 ? -23.984 -3.605 -4.098 1 95.19 75 GLY B C 1
ATOM 2189 O O . GLY B 1 75 ? -25.172 -3.82 -3.803 1 95.19 75 GLY B O 1
ATOM 2190 N N . ILE B 1 76 ? -23.156 -3.004 -3.32 1 95.62 76 ILE B N 1
ATOM 2191 C CA . ILE B 1 76 ? -23.578 -2.449 -2.041 1 95.62 76 ILE B CA 1
ATOM 2192 C C . ILE B 1 76 ? -23.578 -0.924 -2.109 1 95.62 76 ILE B C 1
ATOM 2194 O O . ILE B 1 76 ? -22.578 -0.318 -2.484 1 95.62 76 ILE B O 1
ATOM 2198 N N . GLU B 1 77 ? -24.703 -0.343 -1.771 1 95.5 77 GLU B N 1
ATOM 2199 C CA . GLU B 1 77 ? -24.797 1.114 -1.771 1 95.5 77 GLU B CA 1
ATOM 2200 C C . GLU B 1 77 ? -24.641 1.679 -0.363 1 95.5 77 GLU B C 1
ATOM 2202 O O . GLU B 1 77 ? -25.297 1.222 0.572 1 95.5 77 GLU B O 1
ATOM 2207 N N . VAL B 1 78 ? -23.75 2.58 -0.237 1 95.94 78 VAL B N 1
ATOM 2208 C CA . VAL B 1 78 ? -23.531 3.268 1.031 1 95.94 78 VAL B CA 1
ATOM 2209 C C . VAL B 1 78 ? -23.266 4.75 0.778 1 95.94 78 VAL B C 1
ATOM 2211 O O . VAL B 1 78 ? -22.703 5.117 -0.254 1 95.94 78 VAL B O 1
ATOM 2214 N N . SER B 1 79 ? -23.734 5.562 1.704 1 96.38 79 SER B N 1
ATOM 2215 C CA . SER B 1 79 ? -23.469 6.996 1.6 1 96.38 79 SER B CA 1
ATOM 2216 C C . SER B 1 79 ? -22.062 7.34 2.068 1 96.38 79 SER B C 1
ATOM 2218 O O . SER B 1 79 ? -21.609 6.852 3.107 1 96.38 79 SER B O 1
ATOM 2220 N N . GLU B 1 80 ? -21.406 8.172 1.334 1 96.5 80 GLU B N 1
ATOM 2221 C CA . GLU B 1 80 ? -20.062 8.617 1.659 1 96.5 80 GLU B CA 1
ATOM 2222 C C . GLU B 1 80 ? -20 9.227 3.057 1 96.5 80 GLU B C 1
ATOM 2224 O O . GLU B 1 80 ? -19.109 8.906 3.846 1 96.5 80 GLU B O 1
ATOM 2229 N N . SER B 1 81 ? -20.922 10.094 3.395 1 96.31 81 SER B N 1
ATOM 2230 C CA . SER B 1 81 ? -20.922 10.828 4.656 1 96.31 81 SER B CA 1
ATOM 2231 C C . SER B 1 81 ? -21.109 9.883 5.84 1 96.31 81 SER B C 1
ATOM 2233 O O . SER B 1 81 ? -20.656 10.188 6.949 1 96.31 81 SER B O 1
ATOM 2235 N N . ALA B 1 82 ? -21.641 8.742 5.629 1 96.62 82 ALA B N 1
ATOM 2236 C CA . ALA B 1 82 ? -21.938 7.793 6.699 1 96.62 82 ALA B CA 1
ATOM 2237 C C . ALA B 1 82 ? -20.688 7.043 7.125 1 96.62 82 ALA B C 1
ATOM 2239 O O . ALA B 1 82 ? -20.656 6.387 8.172 1 96.62 82 ALA B O 1
ATOM 2240 N N . LEU B 1 83 ? -19.656 7.164 6.391 1 97.88 83 LEU B N 1
ATOM 2241 C CA . LEU B 1 83 ? -18.516 6.289 6.625 1 97.88 83 LEU B CA 1
ATOM 2242 C C . LEU B 1 83 ? -17.453 6.988 7.473 1 97.88 83 LEU B C 1
ATOM 2244 O O . LEU B 1 83 ? -16.609 6.332 8.078 1 97.88 83 LEU B O 1
ATOM 2248 N N . TYR B 1 84 ? -17.5 8.328 7.555 1 97.81 84 TYR B N 1
ATOM 2249 C CA . TYR B 1 84 ? -16.406 9.055 8.188 1 97.81 84 TYR B CA 1
ATOM 2250 C C . TYR B 1 84 ? -16.312 8.711 9.672 1 97.81 84 TYR B C 1
ATOM 2252 O O . TYR B 1 84 ? -15.266 8.258 10.141 1 97.81 84 TYR B O 1
ATOM 2260 N N . GLN B 1 85 ? -17.406 8.859 10.391 1 97.69 85 GLN B N 1
ATOM 2261 C CA . GLN B 1 85 ? -17.359 8.68 11.836 1 97.69 85 GLN B CA 1
ATOM 2262 C C . GLN B 1 85 ? -17.031 7.234 12.203 1 97.69 85 GLN B C 1
ATOM 2264 O O . GLN B 1 85 ? -16.172 6.984 13.055 1 97.69 85 GLN B O 1
ATOM 2269 N N . PRO B 1 86 ? -17.672 6.234 11.578 1 98.25 86 PRO B N 1
ATOM 2270 C CA . PRO B 1 86 ? -17.297 4.848 11.867 1 98.25 86 PRO B CA 1
ATOM 2271 C C . PRO B 1 86 ? -15.828 4.562 11.57 1 98.25 86 PRO B C 1
ATOM 2273 O O . PRO B 1 86 ? -15.18 3.807 12.305 1 98.25 86 PRO B O 1
ATOM 2276 N N . MET B 1 87 ? -15.273 5.098 10.539 1 98.44 87 MET B N 1
ATOM 2277 C CA . MET B 1 87 ? -13.867 4.879 10.203 1 98.44 87 MET B CA 1
ATOM 2278 C C . MET B 1 87 ? -12.961 5.508 11.25 1 98.44 87 MET B C 1
ATOM 2280 O O . MET B 1 87 ? -11.977 4.898 11.68 1 98.44 87 MET B O 1
ATOM 2284 N N . ILE B 1 88 ? -13.312 6.73 11.641 1 98.38 88 ILE B N 1
ATOM 2285 C CA . ILE B 1 88 ? -12.539 7.383 12.695 1 98.38 88 ILE B CA 1
ATOM 2286 C C . ILE B 1 88 ? -12.609 6.555 13.977 1 98.38 88 ILE B C 1
ATOM 2288 O O . ILE B 1 88 ? -11.586 6.324 14.625 1 98.38 88 ILE B O 1
ATOM 2292 N N . ASN B 1 89 ? -13.797 6.074 14.305 1 98.19 89 ASN B N 1
ATOM 2293 C CA . ASN B 1 89 ? -13.969 5.227 15.484 1 98.19 89 ASN B CA 1
ATOM 2294 C C . ASN B 1 89 ? -13.117 3.963 15.391 1 98.19 89 ASN B C 1
ATOM 2296 O O . ASN B 1 89 ? -12.516 3.541 16.375 1 98.19 89 ASN B O 1
ATOM 2300 N N . ALA B 1 90 ? -13.094 3.359 14.227 1 98.25 90 ALA B N 1
ATOM 2301 C CA . ALA B 1 90 ? -12.25 2.184 14.031 1 98.25 90 ALA B CA 1
ATOM 2302 C C . ALA B 1 90 ? -10.789 2.508 14.297 1 98.25 90 ALA B C 1
ATOM 2304 O O . ALA B 1 90 ? -10.086 1.741 14.961 1 98.25 90 ALA B O 1
ATOM 2305 N N . GLY B 1 91 ? -10.336 3.625 13.789 1 98.38 91 GLY B N 1
ATOM 2306 C CA . GLY B 1 91 ? -8.969 4.055 14.016 1 98.38 91 GLY B CA 1
ATOM 2307 C C . GLY B 1 91 ? -8.648 4.254 15.484 1 98.38 91 GLY B C 1
ATOM 2308 O O . GLY B 1 91 ? -7.508 4.035 15.914 1 98.38 91 GLY B O 1
ATOM 2309 N N . LEU B 1 92 ? -9.664 4.652 16.234 1 98.25 92 LEU B N 1
ATOM 2310 C CA . LEU B 1 92 ? -9.477 4.949 17.656 1 98.25 92 LEU B CA 1
ATOM 2311 C C . LEU B 1 92 ? -9.32 3.664 18.453 1 98.25 92 LEU B C 1
ATOM 2313 O O . LEU B 1 92 ? -8.875 3.701 19.609 1 98.25 92 LEU B O 1
ATOM 2317 N N . THR B 1 93 ? -9.609 2.51 17.859 1 97.06 93 THR B N 1
ATOM 2318 C CA . THR B 1 93 ? -9.492 1.242 18.578 1 97.06 93 THR B CA 1
ATOM 2319 C C . THR B 1 93 ? -8.047 0.756 18.578 1 97.06 93 THR B C 1
ATOM 2321 O O . THR B 1 93 ? -7.711 -0.201 19.281 1 97.06 93 THR B O 1
ATOM 2324 N N . HIS B 1 94 ? -7.184 1.39 17.828 1 92.75 94 HIS B N 1
ATOM 2325 C CA . HIS B 1 94 ? -5.77 1.041 17.781 1 92.75 94 HIS B CA 1
ATOM 2326 C C . HIS B 1 94 ? -4.895 2.24 18.125 1 92.75 94 HIS B C 1
ATOM 2328 O O . HIS B 1 94 ? -5.043 3.312 17.531 1 92.75 94 HIS B O 1
ATOM 2334 N N . ALA B 1 95 ? -4.016 2.021 19.062 1 89 95 ALA B N 1
ATOM 2335 C CA . ALA B 1 95 ? -3.102 3.096 19.438 1 89 95 ALA B CA 1
ATOM 2336 C C . ALA B 1 95 ? -1.936 3.193 18.469 1 89 95 ALA B C 1
ATOM 2338 O O . ALA B 1 95 ? -1.314 4.25 18.328 1 89 95 ALA B O 1
ATOM 2339 N N . ASP B 1 96 ? -1.66 1.992 17.906 1 92.06 96 ASP B N 1
ATOM 2340 C CA . ASP B 1 96 ? -0.55 1.951 16.953 1 92.06 96 ASP B CA 1
ATOM 2341 C C . ASP B 1 96 ? -0.844 0.991 15.805 1 92.06 96 ASP B C 1
ATOM 2343 O O . ASP B 1 96 ? -1.786 0.198 15.875 1 92.06 96 ASP B O 1
ATOM 2347 N N . SER B 1 97 ? -0.17 1.244 14.758 1 94.62 97 SER B N 1
ATOM 2348 C CA . SER B 1 97 ? -0.205 0.362 13.602 1 94.62 97 SER B CA 1
ATOM 2349 C C . SER B 1 97 ? 1.188 0.163 13.016 1 94.62 97 SER B C 1
ATOM 2351 O O . SER B 1 97 ? 1.981 1.105 12.953 1 94.62 97 SER B O 1
ATOM 2353 N N . ARG B 1 98 ? 1.441 -1.041 12.609 1 94.38 98 ARG B N 1
ATOM 2354 C CA . ARG B 1 98 ? 2.732 -1.334 12 1 94.38 98 ARG B CA 1
ATOM 2355 C C . ARG B 1 98 ? 2.742 -0.942 10.523 1 94.38 98 ARG B C 1
ATOM 2357 O O . ARG B 1 98 ? 3.805 -0.876 9.906 1 94.38 98 ARG B O 1
ATOM 2364 N N . LEU B 1 99 ? 1.573 -0.67 9.961 1 97.81 99 LEU B N 1
ATOM 2365 C CA . LEU B 1 99 ? 1.479 -0.216 8.578 1 97.81 99 LEU B CA 1
ATOM 2366 C C . LEU B 1 99 ? 2.166 1.133 8.398 1 97.81 99 LEU B C 1
ATOM 2368 O O . LEU B 1 99 ? 2.035 2.018 9.25 1 97.81 99 LEU B O 1
ATOM 2372 N N . HIS B 1 100 ? 2.912 1.178 7.375 1 98.25 100 HIS B N 1
ATOM 2373 C CA . HIS B 1 100 ? 3.51 2.453 6.996 1 98.25 100 HIS B CA 1
ATOM 2374 C C . HIS B 1 100 ? 2.857 3.018 5.738 1 98.25 100 HIS B C 1
ATOM 2376 O O . HIS B 1 100 ? 2.971 2.432 4.66 1 98.25 100 HIS B O 1
ATOM 2382 N N . ILE B 1 101 ? 2.215 4.172 5.891 1 98.75 101 ILE B N 1
ATOM 2383 C CA . ILE B 1 101 ? 1.54 4.777 4.75 1 98.75 101 ILE B CA 1
ATOM 2384 C C . ILE B 1 101 ? 2.188 6.121 4.418 1 98.75 101 ILE B C 1
ATOM 2386 O O . ILE B 1 101 ? 2.252 7.012 5.27 1 98.75 101 ILE B O 1
ATOM 2390 N N . CYS B 1 102 ? 2.791 6.246 3.273 1 98.75 102 CYS B N 1
ATOM 2391 C CA . CYS B 1 102 ? 3.049 7.539 2.65 1 98.75 102 CYS B CA 1
ATOM 2392 C C . CYS B 1 102 ? 1.83 8.023 1.871 1 98.75 102 CYS B C 1
ATOM 2394 O O . CYS B 1 102 ? 1.47 7.434 0.849 1 98.75 102 CYS B O 1
ATOM 2396 N N . PRO B 1 103 ? 1.228 9.078 2.33 1 98.44 103 PRO B N 1
ATOM 2397 C CA . PRO B 1 103 ? -0.134 9.367 1.877 1 98.44 103 PRO B CA 1
ATOM 2398 C C . PRO B 1 103 ? -0.162 10.281 0.653 1 98.44 103 PRO B C 1
ATOM 2400 O O . PRO B 1 103 ? -1.185 10.914 0.372 1 98.44 103 PRO B O 1
ATOM 2403 N N . THR B 1 104 ? 0.909 10.398 -0.135 1 98.44 104 THR B N 1
ATOM 2404 C CA . THR B 1 104 ? 1.043 11.414 -1.176 1 98.44 104 THR B CA 1
ATOM 2405 C C . THR B 1 104 ? 0.313 10.984 -2.445 1 98.44 104 THR B C 1
ATOM 2407 O O . THR B 1 104 ? 0.904 10.953 -3.525 1 98.44 104 THR B O 1
ATOM 2410 N N . VAL B 1 105 ? -0.986 10.773 -2.277 1 98.19 105 VAL B N 1
ATOM 2411 C CA . VAL B 1 105 ? -1.834 10.305 -3.367 1 98.19 105 VAL B CA 1
ATOM 2412 C C . VAL B 1 105 ? -2.004 11.414 -4.402 1 98.19 105 VAL B C 1
ATOM 2414 O O . VAL B 1 105 ? -2.307 11.141 -5.566 1 98.19 105 VAL B O 1
ATOM 2417 N N . PHE B 1 106 ? -1.717 12.641 -4.07 1 97.69 106 PHE B N 1
ATOM 2418 C CA . PHE B 1 106 ? -1.844 13.781 -4.977 1 97.69 106 PHE B CA 1
ATOM 2419 C C . PHE B 1 106 ? -0.474 14.352 -5.324 1 97.69 106 PHE B C 1
ATOM 2421 O O . PHE B 1 106 ? -0.374 15.453 -5.859 1 97.69 106 PHE B O 1
ATOM 2428 N N . GLY B 1 107 ? 0.55 13.609 -4.973 1 97.62 107 GLY B N 1
ATOM 2429 C CA . GLY B 1 107 ? 1.879 14.188 -5.098 1 97.62 107 GLY B CA 1
ATOM 2430 C C . GLY B 1 107 ? 2.102 15.375 -4.18 1 97.62 107 GLY B C 1
ATOM 2431 O O . GLY B 1 107 ? 1.31 15.617 -3.266 1 97.62 107 GLY B O 1
ATOM 2432 N N . GLU B 1 108 ? 3.316 15.961 -4.355 1 97.62 108 GLU B N 1
ATOM 2433 C CA . GLU B 1 108 ? 3.648 17.219 -3.707 1 97.62 108 GLU B CA 1
ATOM 2434 C C . GLU B 1 108 ? 4.188 18.234 -4.715 1 97.62 108 GLU B C 1
ATOM 2436 O O . GLU B 1 108 ? 4.746 17.859 -5.746 1 97.62 108 GLU B O 1
ATOM 2441 N N . ARG B 1 109 ? 3.951 19.453 -4.418 1 94.44 109 ARG B N 1
ATOM 2442 C CA . ARG B 1 109 ? 4.445 20.469 -5.328 1 94.44 109 ARG B CA 1
ATOM 2443 C C . ARG B 1 109 ? 5.949 20.328 -5.547 1 94.44 109 ARG B C 1
ATOM 2445 O O . ARG B 1 109 ? 6.434 20.469 -6.672 1 94.44 109 ARG B O 1
ATOM 2452 N N . HIS B 1 110 ? 6.688 20.016 -4.543 1 94.69 110 HIS B N 1
ATOM 2453 C CA . HIS B 1 110 ? 8.141 19.922 -4.625 1 94.69 110 HIS B CA 1
ATOM 2454 C C . HIS B 1 110 ? 8.57 18.531 -5.09 1 94.69 110 HIS B C 1
ATOM 2456 O O . HIS B 1 110 ? 9.742 18.312 -5.398 1 94.69 110 HIS B O 1
ATOM 2462 N N . ALA B 1 111 ? 7.648 17.609 -5.148 1 95.94 111 ALA B N 1
ATOM 2463 C CA . ALA B 1 111 ? 7.875 16.234 -5.57 1 95.94 111 ALA B CA 1
ATOM 2464 C C . ALA B 1 111 ? 6.625 15.656 -6.234 1 95.94 111 ALA B C 1
ATOM 2466 O O . ALA B 1 111 ? 6.004 14.734 -5.699 1 95.94 111 ALA B O 1
ATOM 2467 N N . PRO B 1 112 ? 6.344 16.156 -7.426 1 94.5 112 PRO B N 1
ATOM 2468 C CA . PRO B 1 112 ? 5.062 15.82 -8.055 1 94.5 112 PRO B CA 1
ATOM 2469 C C . PRO B 1 112 ? 4.953 14.336 -8.406 1 94.5 112 PRO B C 1
ATOM 2471 O O . PRO B 1 112 ? 3.844 13.797 -8.492 1 94.5 112 PRO B O 1
ATOM 2474 N N . SER B 1 113 ? 6.043 13.602 -8.57 1 94.75 113 SER B N 1
ATOM 2475 C CA . SER B 1 113 ? 6.004 12.211 -9.008 1 94.75 113 SER B CA 1
ATOM 2476 C C . SER B 1 113 ? 5.996 11.258 -7.816 1 94.75 113 SER B C 1
ATOM 2478 O O . SER B 1 113 ? 5.883 10.039 -7.988 1 94.75 113 SER B O 1
ATOM 2480 N N . ARG B 1 114 ? 6.133 11.781 -6.645 1 95.38 114 ARG B N 1
ATOM 2481 C CA . ARG B 1 114 ? 6.09 10.945 -5.445 1 95.38 114 ARG B CA 1
ATOM 2482 C C . ARG B 1 114 ? 4.656 10.555 -5.102 1 95.38 114 ARG B C 1
ATOM 2484 O O . ARG B 1 114 ? 3.922 11.336 -4.496 1 95.38 114 ARG B O 1
ATOM 2491 N N . LEU B 1 115 ? 4.312 9.328 -5.414 1 97.62 115 LEU B N 1
ATOM 2492 C CA . LEU B 1 115 ? 2.953 8.844 -5.199 1 97.62 115 LEU B CA 1
ATOM 2493 C C . LEU B 1 115 ? 2.842 8.102 -3.871 1 97.62 115 LEU B C 1
ATOM 2495 O O . LEU B 1 115 ? 3.844 7.906 -3.18 1 97.62 115 LEU B O 1
ATOM 2499 N N . ALA B 1 116 ? 1.638 7.836 -3.504 1 98.75 116 ALA B N 1
ATOM 2500 C CA . ALA B 1 116 ? 1.385 7.195 -2.215 1 98.75 116 ALA B CA 1
ATOM 2501 C C . ALA B 1 116 ? 1.855 5.746 -2.221 1 98.75 116 ALA B C 1
ATOM 2503 O O . ALA B 1 116 ? 2.02 5.145 -3.283 1 98.75 116 ALA B O 1
ATOM 2504 N N . SER B 1 117 ? 2.107 5.227 -1.058 1 98.75 117 SER B N 1
ATOM 2505 C CA . SER B 1 117 ? 2.512 3.834 -0.881 1 98.75 117 SER B CA 1
ATOM 2506 C C . SER B 1 117 ? 2.1 3.309 0.49 1 98.75 117 SER B C 1
ATOM 2508 O O . SER B 1 117 ? 1.873 4.09 1.417 1 98.75 117 SER B O 1
ATOM 2510 N N . VAL B 1 118 ? 1.889 2.039 0.593 1 98.62 118 VAL B N 1
ATOM 2511 C CA . VAL B 1 118 ? 1.679 1.3 1.833 1 98.62 118 VAL B CA 1
ATOM 2512 C C . VAL B 1 118 ? 2.701 0.17 1.94 1 98.62 118 VAL B C 1
ATOM 2514 O O . VAL B 1 118 ? 2.855 -0.625 1.011 1 98.62 118 VAL B O 1
ATOM 2517 N N . THR B 1 119 ? 3.412 0.138 3.053 1 98.38 119 THR B N 1
ATOM 2518 C CA . THR B 1 119 ? 4.422 -0.898 3.24 1 98.38 119 THR B CA 1
ATOM 2519 C C . THR B 1 119 ? 4.254 -1.576 4.598 1 98.38 119 THR B C 1
ATOM 2521 O O . THR B 1 119 ? 3.408 -1.176 5.398 1 98.38 119 THR B O 1
ATOM 2524 N N . ALA B 1 120 ? 4.969 -2.656 4.75 1 97.94 120 ALA B N 1
ATOM 2525 C CA . ALA B 1 120 ? 4.938 -3.441 5.98 1 97.94 120 ALA B CA 1
ATOM 2526 C C . ALA B 1 120 ? 3.559 -4.055 6.207 1 97.94 120 ALA B C 1
ATOM 2528 O O . ALA B 1 120 ? 3.051 -4.055 7.332 1 97.94 120 ALA B O 1
ATOM 2529 N N . ILE B 1 121 ? 3.006 -4.523 5.168 1 98.19 121 ILE B N 1
ATOM 2530 C CA . ILE B 1 121 ? 1.668 -5.102 5.234 1 98.19 121 ILE B CA 1
ATOM 2531 C C . ILE B 1 121 ? 1.759 -6.562 5.668 1 98.19 121 ILE B C 1
ATOM 2533 O O . ILE B 1 121 ? 2.227 -7.414 4.906 1 98.19 121 ILE B O 1
ATOM 2537 N N . ALA B 1 122 ? 1.377 -6.836 6.84 1 96.06 122 ALA B N 1
ATOM 2538 C CA . ALA B 1 122 ? 1.229 -8.195 7.355 1 96.06 122 ALA B CA 1
ATOM 2539 C C . ALA B 1 122 ? -0.244 -8.586 7.453 1 96.06 122 ALA B C 1
ATOM 2541 O O . ALA B 1 122 ? -1.095 -7.754 7.773 1 96.06 122 ALA B O 1
ATOM 2542 N N . ALA B 1 123 ? -0.507 -9.836 7.289 1 94.62 123 ALA B N 1
ATOM 2543 C CA . ALA B 1 123 ? -1.88 -10.336 7.281 1 94.62 123 ALA B CA 1
ATOM 2544 C C . ALA B 1 123 ? -2.586 -10.023 8.594 1 94.62 123 ALA B C 1
ATOM 2546 O O . ALA B 1 123 ? -3.809 -9.875 8.633 1 94.62 123 ALA B O 1
ATOM 2547 N N . SER B 1 124 ? -1.821 -9.812 9.617 1 93.12 124 SER B N 1
ATOM 2548 C CA . SER B 1 124 ? -2.393 -9.625 10.945 1 93.12 124 SER B CA 1
ATOM 2549 C C . SER B 1 124 ? -2.744 -8.164 11.195 1 93.12 124 SER B C 1
ATOM 2551 O O . SER B 1 124 ? -3.43 -7.84 12.164 1 93.12 124 SER B O 1
ATOM 2553 N N . GLU B 1 125 ? -2.34 -7.254 10.375 1 94.5 125 GLU B N 1
ATOM 2554 C CA . GLU B 1 125 ? -2.475 -5.828 10.664 1 94.5 125 GLU B CA 1
ATOM 2555 C C . GLU B 1 125 ? -3.15 -5.09 9.516 1 94.5 125 GLU B C 1
ATOM 2557 O O . GLU B 1 125 ? -2.676 -4.039 9.086 1 94.5 125 GLU B O 1
ATOM 2562 N N . ILE B 1 126 ? -4.254 -5.66 9.023 1 96.88 126 ILE B N 1
ATOM 2563 C CA . ILE B 1 126 ? -4.855 -5.055 7.844 1 96.88 126 ILE B CA 1
ATOM 2564 C C . ILE B 1 126 ? -6.312 -4.695 8.133 1 96.88 126 ILE B C 1
ATOM 2566 O O . ILE B 1 126 ? -7.105 -4.504 7.211 1 96.88 126 ILE B O 1
ATOM 2570 N N . SER B 1 127 ? -6.715 -4.586 9.398 1 98.06 127 SER B N 1
ATOM 2571 C CA . SER B 1 127 ? -8.07 -4.145 9.719 1 98.06 127 SER B CA 1
ATOM 2572 C C . SER B 1 127 ? -8.281 -2.689 9.312 1 98.06 127 SER B C 1
ATOM 2574 O O . SER B 1 127 ? -7.32 -1.96 9.07 1 98.06 127 SER B O 1
ATOM 2576 N N . LEU B 1 128 ? -9.586 -2.326 9.289 1 98.5 128 LEU B N 1
ATOM 2577 C CA . LEU B 1 128 ? -9.922 -0.944 8.969 1 98.5 128 LEU B CA 1
ATOM 2578 C C . LEU B 1 128 ? -9.289 0.018 9.969 1 98.5 128 LEU B C 1
ATOM 2580 O O . LEU B 1 128 ? -8.742 1.052 9.578 1 98.5 128 LEU B O 1
ATOM 2584 N N . GLY B 1 129 ? -9.328 -0.347 11.219 1 98.44 129 GLY B N 1
ATOM 2585 C CA . GLY B 1 129 ? -8.727 0.48 12.258 1 98.44 129 GLY B CA 1
ATOM 2586 C C . GLY B 1 129 ? -7.234 0.679 12.062 1 98.44 129 GLY B C 1
ATOM 2587 O O . GLY B 1 129 ? -6.727 1.792 12.219 1 98.44 129 GLY B O 1
ATOM 2588 N N . HIS B 1 130 ? -6.535 -0.425 11.734 1 98.44 130 HIS B N 1
ATOM 2589 C CA . HIS B 1 130 ? -5.105 -0.323 11.461 1 98.44 130 HIS B CA 1
ATOM 2590 C C . HIS B 1 130 ? -4.832 0.652 10.32 1 98.44 130 HIS B C 1
ATOM 2592 O O . HIS B 1 130 ? -3.906 1.464 10.398 1 98.44 130 HIS B O 1
ATOM 2598 N N . VAL B 1 131 ? -5.625 0.569 9.281 1 98.62 131 VAL B N 1
ATOM 2599 C CA . VAL B 1 131 ? -5.402 1.381 8.086 1 98.62 131 VAL B CA 1
ATOM 2600 C C . VAL B 1 131 ? -5.676 2.85 8.406 1 98.62 131 VAL B C 1
ATOM 2602 O O . VAL B 1 131 ? -4.887 3.725 8.047 1 98.62 131 VAL B O 1
ATOM 2605 N N . ILE B 1 132 ? -6.789 3.143 9.109 1 98.75 132 ILE B N 1
ATOM 2606 C CA . ILE B 1 132 ? -7.148 4.52 9.43 1 98.75 132 ILE B CA 1
ATOM 2607 C C . ILE B 1 132 ? -6.078 5.141 10.32 1 98.75 132 ILE B C 1
ATOM 2609 O O . ILE B 1 132 ? -5.66 6.281 10.102 1 98.75 132 ILE B O 1
ATOM 2613 N N . ARG B 1 133 ? -5.633 4.383 11.32 1 98.75 133 ARG B N 1
ATOM 2614 C CA . ARG B 1 133 ? -4.574 4.855 12.211 1 98.75 133 ARG B CA 1
ATOM 2615 C C . ARG B 1 133 ? -3.307 5.18 11.422 1 98.75 133 ARG B C 1
ATOM 2617 O O . ARG B 1 133 ? -2.74 6.266 11.562 1 98.75 133 ARG B O 1
ATOM 2624 N N . ALA B 1 134 ? -2.92 4.285 10.57 1 98.75 134 ALA B N 1
ATOM 2625 C CA . ALA B 1 134 ? -1.713 4.469 9.773 1 98.75 134 ALA B CA 1
ATOM 2626 C C . ALA B 1 134 ? -1.875 5.629 8.789 1 98.75 134 ALA B C 1
ATOM 2628 O O . ALA B 1 134 ? -0.916 6.348 8.508 1 98.75 134 ALA B O 1
ATOM 2629 N N . LEU B 1 135 ? -3.057 5.777 8.227 1 98.81 135 LEU B N 1
ATOM 2630 C CA . LEU B 1 135 ? -3.332 6.84 7.262 1 98.81 135 LEU B CA 1
ATOM 2631 C C . LEU B 1 135 ? -3.188 8.211 7.91 1 98.81 135 LEU B C 1
ATOM 2633 O O . LEU B 1 135 ? -2.506 9.086 7.375 1 98.81 135 LEU B O 1
ATOM 2637 N N . CYS B 1 136 ? -3.807 8.383 9.031 1 98.81 136 CYS B N 1
ATOM 2638 C CA . CYS B 1 136 ? -3.707 9.641 9.758 1 98.81 136 CYS B CA 1
ATOM 2639 C C . CYS B 1 136 ? -2.268 9.914 10.18 1 98.81 136 CYS B C 1
ATOM 2641 O O . CYS B 1 136 ? -1.776 11.039 10.039 1 98.81 136 CYS B O 1
ATOM 2643 N N . ARG B 1 137 ? -1.609 8.914 10.672 1 98.81 137 ARG B N 1
ATOM 2644 C CA . ARG B 1 137 ? -0.197 9.047 11.008 1 98.81 137 ARG B CA 1
ATOM 2645 C C . ARG B 1 137 ? 0.623 9.484 9.805 1 98.81 137 ARG B C 1
ATOM 2647 O O . ARG B 1 137 ? 1.502 10.336 9.922 1 98.81 137 ARG B O 1
ATOM 2654 N N . GLY B 1 138 ? 0.283 8.875 8.672 1 98.88 138 GLY B N 1
ATOM 2655 C CA . GLY B 1 138 ? 0.987 9.219 7.445 1 98.88 138 GLY B CA 1
ATOM 2656 C C . GLY B 1 138 ? 0.842 10.688 7.07 1 98.88 138 GLY B C 1
ATOM 2657 O O . GLY B 1 138 ? 1.818 11.328 6.684 1 98.88 138 GLY B O 1
ATOM 2658 N N . VAL B 1 139 ? -0.328 11.219 7.148 1 98.88 139 VAL B N 1
ATOM 2659 C CA . VAL B 1 139 ? -0.593 12.617 6.82 1 98.88 139 VAL B CA 1
ATOM 2660 C C . VAL B 1 139 ? 0.233 13.523 7.727 1 98.88 139 VAL B C 1
ATOM 2662 O O . VAL B 1 139 ? 0.888 14.461 7.25 1 98.88 139 VAL B O 1
ATOM 2665 N N . VAL B 1 140 ? 0.258 13.25 9 1 98.81 140 VAL B N 1
ATOM 2666 C CA . VAL B 1 140 ? 0.947 14.078 9.984 1 98.81 140 VAL B CA 1
ATOM 2667 C C . VAL B 1 140 ? 2.457 13.961 9.789 1 98.81 140 VAL B C 1
ATOM 2669 O O . VAL B 1 140 ? 3.172 14.961 9.797 1 98.81 140 VAL B O 1
ATOM 2672 N N . ARG B 1 141 ? 2.904 12.734 9.594 1 98.62 141 ARG B N 1
ATOM 2673 C CA . ARG B 1 141 ? 4.336 12.508 9.43 1 98.62 141 ARG B CA 1
ATOM 2674 C C . ARG B 1 141 ? 4.848 13.164 8.148 1 98.62 141 ARG B C 1
ATOM 2676 O O . ARG B 1 141 ? 5.988 13.633 8.094 1 98.62 141 ARG B O 1
ATOM 2683 N N . ASN B 1 142 ? 4.004 13.148 7.141 1 98.75 142 ASN B N 1
ATOM 2684 C CA . ASN B 1 142 ? 4.379 13.836 5.91 1 98.75 142 ASN B CA 1
ATOM 2685 C C . ASN B 1 142 ? 4.723 15.305 6.168 1 98.75 142 ASN B C 1
ATOM 2687 O O . ASN B 1 142 ? 5.766 15.789 5.73 1 98.75 142 ASN B O 1
ATOM 2691 N N . LEU B 1 143 ? 3.949 16.047 6.938 1 98.06 143 LEU B N 1
ATOM 2692 C CA . LEU B 1 143 ? 4.203 17.422 7.316 1 98.06 143 LEU B CA 1
ATOM 2693 C C . LEU B 1 143 ? 5.438 17.531 8.203 1 98.06 143 LEU B C 1
ATOM 2695 O O . LEU B 1 143 ? 6.266 18.422 8.016 1 98.06 143 LEU B O 1
ATOM 2699 N N . HIS B 1 144 ? 5.508 16.609 9.117 1 98.75 144 HIS B N 1
ATOM 2700 C CA . HIS B 1 144 ? 6.629 16.609 10.055 1 98.75 144 HIS B CA 1
ATOM 2701 C C . HIS B 1 144 ? 7.953 16.422 9.328 1 98.75 144 HIS B C 1
ATOM 2703 O O . HIS B 1 144 ? 8.969 17 9.711 1 98.75 144 HIS B O 1
ATOM 2709 N N . THR B 1 145 ? 7.922 15.594 8.328 1 98.12 145 THR B N 1
ATOM 2710 C CA . THR B 1 145 ? 9.125 15.391 7.527 1 98.12 145 THR B CA 1
ATOM 2711 C C . THR B 1 145 ? 9.516 16.656 6.789 1 98.12 145 THR B C 1
ATOM 2713 O O . THR B 1 145 ? 10.703 16.953 6.617 1 98.12 145 THR B O 1
ATOM 2716 N N . MET B 1 146 ? 8.57 17.453 6.355 1 97.62 146 MET B N 1
ATOM 2717 C CA . MET B 1 146 ? 8.812 18.703 5.641 1 97.62 146 MET B CA 1
ATOM 2718 C C . MET B 1 146 ? 9.359 19.766 6.582 1 97.62 146 MET B C 1
ATOM 2720 O O . MET B 1 146 ? 10.273 20.516 6.219 1 97.62 146 MET B O 1
ATOM 2724 N N . LEU B 1 147 ? 8.828 19.891 7.707 1 97.88 147 LEU B N 1
ATOM 2725 C CA . LEU B 1 147 ? 9.227 20.844 8.734 1 97.88 147 LEU B CA 1
ATOM 2726 C C . LEU B 1 147 ? 9.172 20.203 10.117 1 97.88 147 LEU B C 1
ATOM 2728 O O . LEU B 1 147 ? 8.164 20.328 10.82 1 97.88 147 LEU B O 1
ATOM 2732 N N . PRO B 1 148 ? 10.297 19.625 10.562 1 98.44 148 PRO B N 1
ATOM 2733 C CA . PRO B 1 148 ? 10.328 18.844 11.805 1 98.44 148 PRO B CA 1
ATOM 2734 C C . PRO B 1 148 ? 10.273 19.734 13.047 1 98.44 148 PRO B C 1
ATOM 2736 O O . PRO B 1 148 ? 10.484 20.938 12.961 1 98.44 148 PRO B O 1
ATOM 2739 N N . SER B 1 149 ? 10.078 19.078 14.164 1 98.5 149 SER B N 1
ATOM 2740 C CA . SER B 1 149 ? 9.969 19.766 15.445 1 98.5 149 SER B CA 1
ATOM 2741 C C . SER B 1 149 ? 11.219 20.594 15.742 1 98.5 149 SER B C 1
ATOM 2743 O O . SER B 1 149 ? 11.133 21.703 16.281 1 98.5 149 SER B O 1
ATOM 2745 N N . GLU B 1 150 ? 12.297 20.016 15.422 1 98 150 GLU B N 1
ATOM 2746 C CA . GLU B 1 150 ? 13.562 20.719 15.672 1 98 150 GLU B CA 1
ATOM 2747 C C . GLU B 1 150 ? 13.625 22.047 14.922 1 98 150 GLU B C 1
ATOM 2749 O O . GLU B 1 150 ? 14.109 23.047 15.445 1 98 150 GLU B O 1
ATOM 2754 N N . GLY B 1 151 ? 13.148 22 13.672 1 97.19 151 GLY B N 1
ATOM 2755 C CA . GLY B 1 151 ? 13.094 23.219 12.883 1 97.19 151 GLY B CA 1
ATOM 2756 C C . GLY B 1 151 ? 12.172 24.266 13.477 1 97.19 151 GLY B C 1
ATOM 2757 O O . GLY B 1 151 ? 12.492 25.469 13.477 1 97.19 151 GLY B O 1
ATOM 2758 N N . LEU B 1 152 ? 11.102 23.844 13.977 1 97.19 152 LEU B N 1
ATOM 2759 C CA . LEU B 1 152 ? 10.156 24.75 14.625 1 97.19 152 LEU B CA 1
ATOM 2760 C C . LEU B 1 152 ? 10.781 25.375 15.867 1 97.19 152 LEU B C 1
ATOM 2762 O O . LEU B 1 152 ? 10.703 26.594 16.047 1 97.19 152 LEU B O 1
ATOM 2766 N N . LYS B 1 153 ? 11.414 24.609 16.625 1 97.44 153 LYS B N 1
ATOM 2767 C CA . LYS B 1 153 ? 12.062 25.078 17.844 1 97.44 153 LYS B CA 1
ATOM 2768 C C . LYS B 1 153 ? 13.203 26.047 17.531 1 97.44 153 LYS B C 1
ATOM 2770 O O . LYS B 1 153 ? 13.359 27.078 18.203 1 97.44 153 LYS B O 1
ATOM 2775 N N . ASP B 1 154 ? 13.938 25.688 16.531 1 96.31 154 ASP B N 1
ATOM 2776 C CA . ASP B 1 154 ? 15.047 26.547 16.109 1 96.31 154 ASP B CA 1
ATOM 2777 C C . ASP B 1 154 ? 14.539 27.922 15.695 1 96.31 154 ASP B C 1
ATOM 2779 O O . ASP B 1 154 ? 15.227 28.922 15.875 1 96.31 154 ASP B O 1
ATOM 2783 N N . ALA B 1 155 ? 13.352 27.938 15.172 1 95.25 155 ALA B N 1
ATOM 2784 C CA . ALA B 1 155 ? 12.758 29.188 14.734 1 95.25 155 ALA B CA 1
ATOM 2785 C C . ALA B 1 155 ? 12.18 29.969 15.922 1 95.25 155 ALA B C 1
ATOM 2787 O O . ALA B 1 155 ? 11.758 31.109 15.766 1 95.25 155 ALA B O 1
ATOM 2788 N N . GLY B 1 156 ? 12.117 29.312 17.078 1 94.31 156 GLY B N 1
ATOM 2789 C CA . GLY B 1 156 ? 11.688 30 18.281 1 94.31 156 GLY B CA 1
ATOM 2790 C C . GLY B 1 156 ? 10.273 29.641 18.703 1 94.31 156 GLY B C 1
ATOM 2791 O O . GLY B 1 156 ? 9.719 30.234 19.625 1 94.31 156 GLY B O 1
ATOM 2792 N N . ALA B 1 157 ? 9.688 28.672 17.984 1 94.31 157 ALA B N 1
ATOM 2793 C CA . ALA B 1 157 ? 8.32 28.297 18.312 1 94.31 157 ALA B CA 1
ATOM 2794 C C . ALA B 1 157 ? 8.258 27.609 19.672 1 94.31 157 ALA B C 1
ATOM 2796 O O . ALA B 1 157 ? 9.117 26.781 20 1 94.31 157 ALA B O 1
ATOM 2797 N N . LYS B 1 158 ? 7.203 27.953 20.453 1 95.31 158 LYS B N 1
ATOM 2798 C CA . LYS B 1 158 ? 7.012 27.359 21.781 1 95.31 158 LYS B CA 1
ATOM 2799 C C . LYS B 1 158 ? 5.809 26.406 21.797 1 95.31 158 LYS B C 1
ATOM 2801 O O . LYS B 1 158 ? 5.711 25.531 22.656 1 95.31 158 LYS B O 1
ATOM 2806 N N . ARG B 1 159 ? 4.934 26.672 20.906 1 94.5 159 ARG B N 1
ATOM 2807 C CA . ARG B 1 159 ? 3.758 25.812 20.766 1 94.5 159 ARG B CA 1
ATOM 2808 C C . ARG B 1 159 ? 3.25 25.812 19.328 1 94.5 159 ARG B C 1
ATOM 2810 O O . ARG B 1 159 ? 3.691 26.625 18.516 1 94.5 159 ARG B O 1
ATOM 2817 N N . ILE B 1 160 ? 2.396 24.828 19.031 1 94.25 160 ILE B N 1
ATOM 2818 C CA . ILE B 1 160 ? 1.701 24.75 17.75 1 94.25 160 ILE B CA 1
ATOM 2819 C C . ILE B 1 160 ? 0.22 25.062 17.953 1 94.25 160 ILE B C 1
ATOM 2821 O O . ILE B 1 160 ? -0.438 24.453 18.797 1 94.25 160 ILE B O 1
ATOM 2825 N N . VAL B 1 161 ? -0.257 26.062 17.188 1 92.94 161 VAL B N 1
ATOM 2826 C CA . VAL B 1 161 ? -1.694 26.312 17.125 1 92.94 161 VAL B CA 1
ATOM 2827 C C . VAL B 1 161 ? -2.283 25.578 15.922 1 92.94 161 VAL B C 1
ATOM 2829 O O . VAL B 1 161 ? -1.936 25.875 14.773 1 92.94 161 VAL B O 1
ATOM 2832 N N . ALA B 1 162 ? -3.189 24.703 16.219 1 93.69 162 ALA B N 1
ATOM 2833 C CA . ALA B 1 162 ? -3.668 23.781 15.195 1 93.69 162 ALA B CA 1
ATOM 2834 C C . ALA B 1 162 ? -5.141 24.031 14.883 1 93.69 162 ALA B C 1
ATOM 2836 O O . ALA B 1 162 ? -5.941 24.281 15.781 1 93.69 162 ALA B O 1
ATOM 2837 N N . SER B 1 163 ? -5.438 23.953 13.523 1 92.88 163 SER B N 1
ATOM 2838 C CA . SER B 1 163 ? -6.805 24.172 13.055 1 92.88 163 SER B CA 1
ATOM 2839 C C . SER B 1 163 ? -7.07 23.422 11.758 1 92.88 163 SER B C 1
ATOM 2841 O O . SER B 1 163 ? -6.203 22.688 11.266 1 92.88 163 SER B O 1
ATOM 2843 N N . GLY B 1 164 ? -8.367 23.547 11.25 1 92.94 164 GLY B N 1
ATOM 2844 C CA . GLY B 1 164 ? -8.797 22.906 10.016 1 92.94 164 GLY B CA 1
ATOM 2845 C C . GLY B 1 164 ? -9.797 21.781 10.242 1 92.94 164 GLY B C 1
ATOM 2846 O O . GLY B 1 164 ? -9.664 21.016 11.195 1 92.94 164 GLY B O 1
ATOM 2847 N N . SER B 1 165 ? -10.672 21.688 9.312 1 93.5 165 SER B N 1
ATOM 2848 C CA . SER B 1 165 ? -11.75 20.719 9.477 1 93.5 165 SER B CA 1
ATOM 2849 C C . SER B 1 165 ? -11.211 19.297 9.43 1 93.5 165 SER B C 1
ATOM 2851 O O . SER B 1 165 ? -11.703 18.422 10.148 1 93.5 165 SER B O 1
ATOM 2853 N N . GLY B 1 166 ? -10.219 19.078 8.594 1 95.5 166 GLY B N 1
ATOM 2854 C CA . GLY B 1 166 ? -9.602 17.766 8.508 1 95.5 166 GLY B CA 1
ATOM 2855 C C . GLY B 1 166 ? -8.992 17.297 9.82 1 95.5 166 GLY B C 1
ATOM 2856 O O . GLY B 1 166 ? -8.969 16.109 10.117 1 95.5 166 GLY B O 1
ATOM 2857 N N . LEU B 1 167 ? -8.555 18.219 10.578 1 96.31 167 LEU B N 1
ATOM 2858 C CA . LEU B 1 167 ? -7.941 17.938 11.867 1 96.31 167 LEU B CA 1
ATOM 2859 C C . LEU B 1 167 ? -8.984 17.922 12.977 1 96.31 167 LEU B C 1
ATOM 2861 O O . LEU B 1 167 ? -9.086 16.953 13.734 1 96.31 167 LEU B O 1
ATOM 2865 N N . CYS B 1 168 ? -9.82 18.875 13.086 1 93.38 168 CYS B N 1
ATOM 2866 C CA . CYS B 1 168 ? -10.672 19.125 14.25 1 93.38 168 CYS B CA 1
ATOM 2867 C C . CYS B 1 168 ? -11.805 18.094 14.32 1 93.38 168 CYS B C 1
ATOM 2869 O O . CYS B 1 168 ? -12.297 17.797 15.406 1 93.38 168 CYS B O 1
ATOM 2871 N N . ARG B 1 169 ? -12.164 17.516 13.219 1 94.81 169 ARG B N 1
ATOM 2872 C CA . ARG B 1 169 ? -13.25 16.547 13.211 1 94.81 169 ARG B CA 1
ATOM 2873 C C . ARG B 1 169 ? -12.719 15.125 13.336 1 94.81 169 ARG B C 1
ATOM 2875 O O . ARG B 1 169 ? -13.492 14.164 13.344 1 94.81 169 ARG B O 1
ATOM 2882 N N . ASN B 1 170 ? -11.492 14.945 13.422 1 97.81 170 ASN B N 1
ATOM 2883 C CA . ASN B 1 170 ? -10.852 13.633 13.406 1 97.81 170 ASN B CA 1
ATOM 2884 C C . ASN B 1 170 ? -9.938 13.445 14.617 1 97.81 170 ASN B C 1
ATOM 2886 O O . ASN B 1 170 ? -8.773 13.844 14.586 1 97.81 170 ASN B O 1
ATOM 2890 N N . GLU B 1 171 ? -10.484 12.711 15.594 1 98.06 171 GLU B N 1
ATOM 2891 C CA . GLU B 1 171 ? -9.742 12.523 16.844 1 98.06 171 GLU B CA 1
ATOM 2892 C C . GLU B 1 171 ? -8.477 11.711 16.609 1 98.06 171 GLU B C 1
ATOM 2894 O O . GLU B 1 171 ? -7.473 11.914 17.297 1 98.06 171 GLU B O 1
ATOM 2899 N N . VAL B 1 172 ? -8.438 10.773 15.68 1 98.62 172 VAL B N 1
ATOM 2900 C CA . VAL B 1 172 ? -7.23 10.016 15.367 1 98.62 172 VAL B CA 1
ATOM 2901 C C . VAL B 1 172 ? -6.141 10.969 14.875 1 98.62 172 VAL B C 1
ATOM 2903 O O . VAL B 1 172 ? -4.988 10.875 15.305 1 98.62 172 VAL B O 1
ATOM 2906 N N . MET B 1 173 ? -6.523 11.914 14.016 1 98.44 173 MET B N 1
ATOM 2907 C CA . MET B 1 173 ? -5.605 12.906 13.477 1 98.44 173 MET B CA 1
ATOM 2908 C C . MET B 1 173 ? -5.004 13.758 14.594 1 98.44 173 MET B C 1
ATOM 2910 O O . MET B 1 173 ? -3.797 14 14.609 1 98.44 173 MET B O 1
ATOM 2914 N N . LYS B 1 174 ? -5.824 14.172 15.484 1 98.06 174 LYS B N 1
ATOM 2915 C CA . LYS B 1 174 ? -5.367 14.977 16.609 1 98.06 174 LYS B CA 1
ATOM 2916 C C . LYS B 1 174 ? -4.324 14.227 17.438 1 98.06 174 LYS B C 1
ATOM 2918 O O . LYS B 1 174 ? -3.281 14.781 17.797 1 98.06 174 LYS B O 1
ATOM 2923 N N . GLN B 1 175 ? -4.617 12.984 17.734 1 98.38 175 GLN B N 1
ATOM 2924 C CA . GLN B 1 175 ? -3.688 12.164 18.516 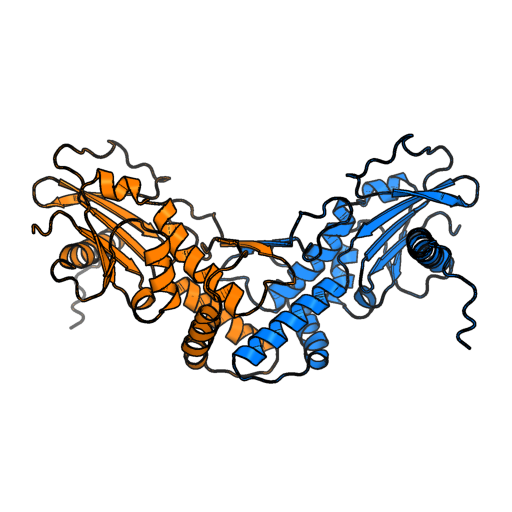1 98.38 175 GLN B CA 1
ATOM 2925 C C . GLN B 1 175 ? -2.35 12.023 17.797 1 98.38 175 GLN B C 1
ATOM 2927 O O . GLN B 1 175 ? -1.291 12.117 18.406 1 98.38 175 GLN B O 1
ATOM 2932 N N . GLU B 1 176 ? -2.42 11.867 16.484 1 98.69 176 GLU B N 1
ATOM 2933 C CA . GLU B 1 176 ? -1.19 11.688 15.719 1 98.69 176 GLU B CA 1
ATOM 2934 C C . GLU B 1 176 ? -0.378 12.977 15.672 1 98.69 176 GLU B C 1
ATOM 2936 O O . GLU B 1 176 ? 0.854 12.945 15.648 1 98.69 176 GLU B O 1
ATOM 2941 N N . VAL B 1 177 ? -1.056 14.109 15.633 1 98.56 177 VAL B N 1
ATOM 2942 C CA . VAL B 1 177 ? -0.356 15.391 15.68 1 98.56 177 VAL B CA 1
ATOM 2943 C C . VAL B 1 177 ? 0.396 15.516 17 1 98.56 177 VAL B C 1
ATOM 2945 O O . VAL B 1 177 ? 1.585 15.844 17.016 1 98.56 177 VAL B O 1
ATOM 2948 N N . GLU B 1 178 ? -0.27 15.211 18.062 1 98.06 178 GLU B N 1
ATOM 2949 C CA . GLU B 1 178 ? 0.332 15.336 19.391 1 98.06 178 GLU B CA 1
ATOM 2950 C C . GLU B 1 178 ? 1.478 14.344 19.562 1 98.06 178 GLU B C 1
ATOM 2952 O O . GLU B 1 178 ? 2.443 14.625 20.281 1 98.06 178 GLU B O 1
ATOM 2957 N N . GLU B 1 179 ? 1.368 13.219 18.953 1 97.94 179 GLU B N 1
ATOM 2958 C CA . GLU B 1 179 ? 2.418 12.211 19.047 1 97.94 179 GLU B CA 1
ATOM 2959 C C . GLU B 1 179 ? 3.639 12.602 18.219 1 97.94 179 GLU B C 1
ATOM 2961 O O . GLU B 1 179 ? 4.777 12.383 18.641 1 97.94 179 GLU B O 1
ATOM 2966 N N . ALA B 1 180 ? 3.473 13.18 17.094 1 98.38 180 ALA B N 1
ATOM 2967 C CA . ALA B 1 180 ? 4.543 13.438 16.125 1 98.38 180 ALA B CA 1
ATOM 2968 C C . ALA B 1 180 ? 5.355 14.664 16.531 1 98.38 180 ALA B C 1
ATOM 2970 O O . ALA B 1 180 ? 6.574 14.695 16.344 1 98.38 180 ALA B O 1
ATOM 2971 N N . PHE B 1 181 ? 4.668 15.68 17.016 1 98.56 181 PHE B N 1
ATOM 2972 C CA . PHE B 1 181 ? 5.355 16.922 17.328 1 98.56 181 PHE B CA 1
ATOM 2973 C C . PHE B 1 181 ? 5.688 17 18.812 1 98.56 181 PHE B C 1
ATOM 2975 O O . PHE B 1 181 ? 4.879 16.594 19.656 1 98.56 181 PHE B O 1
ATOM 2982 N N . THR B 1 182 ? 6.867 17.469 19.062 1 98 182 THR B N 1
ATOM 2983 C CA . THR B 1 182 ? 7.336 17.516 20.438 1 98 182 THR B CA 1
ATOM 2984 C C . THR B 1 182 ? 6.926 18.812 21.109 1 98 182 THR B C 1
ATOM 2986 O O . THR B 1 182 ? 7.137 19 22.312 1 98 182 THR B O 1
ATOM 2989 N N . LEU B 1 183 ? 6.355 19.766 20.469 1 97.5 183 LEU B N 1
ATOM 2990 C CA . LEU B 1 183 ? 5.82 21 21 1 97.5 183 LEU B CA 1
ATOM 2991 C C . LEU B 1 183 ? 4.379 20.828 21.469 1 97.5 183 LEU B C 1
ATOM 2993 O O . LEU B 1 183 ? 3.631 20.031 20.891 1 97.5 183 LEU B O 1
ATOM 2997 N N . PRO B 1 184 ? 3.973 21.609 22.562 1 96.75 184 PRO B N 1
ATOM 2998 C CA . PRO B 1 184 ? 2.555 21.578 22.938 1 96.75 184 PRO B CA 1
ATOM 2999 C C . PRO B 1 184 ? 1.64 22.047 21.797 1 96.75 184 PRO B C 1
ATOM 3001 O O . PRO B 1 184 ? 1.981 22.969 21.062 1 96.75 184 PRO B O 1
ATOM 3004 N N . VAL B 1 185 ? 0.504 21.312 21.656 1 96.25 185 VAL B N 1
ATOM 3005 C CA . VAL B 1 185 ? -0.453 21.625 20.609 1 96.25 185 VAL B CA 1
ATOM 3006 C C . VAL B 1 185 ? -1.722 22.219 21.219 1 96.25 185 VAL B C 1
ATOM 3008 O O . VAL B 1 185 ? -2.293 21.641 22.141 1 96.25 185 VAL B O 1
ATOM 3011 N N . ALA B 1 186 ? -2.109 23.406 20.734 1 93.56 186 ALA B N 1
ATOM 3012 C CA . ALA B 1 186 ? -3.369 24.031 21.125 1 93.56 186 ALA B CA 1
ATOM 3013 C C . ALA B 1 186 ? -4.355 24.047 19.953 1 93.56 186 ALA B C 1
ATOM 3015 O O . ALA B 1 186 ? -3.99 24.406 18.828 1 93.56 186 ALA B O 1
ATOM 3016 N N . TYR B 1 187 ? -5.59 23.531 20.344 1 91 187 TYR B N 1
ATOM 3017 C CA . TYR B 1 187 ? -6.617 23.469 19.312 1 91 187 TYR B CA 1
ATOM 3018 C C . TYR B 1 187 ? -7.543 24.688 19.391 1 91 187 TYR B C 1
ATOM 3020 O O . TYR B 1 187 ? -7.941 25.094 20.484 1 91 187 TYR B O 1
ATOM 3028 N N . GLY B 1 188 ? -8.047 25.203 18.594 1 72.75 188 GLY B N 1
ATOM 3029 C CA . GLY B 1 188 ? -9.031 26.266 18.672 1 72.75 188 GLY B CA 1
ATOM 3030 C C . GLY B 1 188 ? -8.711 27.438 17.766 1 72.75 188 GLY B C 1
ATOM 3031 O O . GLY B 1 188 ? -7.793 27.359 16.953 1 72.75 188 GLY B O 1
ATOM 3032 N N . LYS B 1 189 ? -9.789 28.312 17.766 1 58.28 189 LYS B N 1
ATOM 3033 C CA . LYS B 1 189 ? -9.734 29.547 16.984 1 58.28 189 LYS B CA 1
ATOM 3034 C C . LYS B 1 189 ? -8.445 30.312 17.266 1 58.28 189 LYS B C 1
ATOM 3036 O O . LYS B 1 189 ? -8.211 30.75 18.391 1 58.28 189 LYS B O 1
ATOM 3041 N N . ALA B 1 190 ? -7.418 29.75 17 1 48.12 190 ALA B N 1
ATOM 3042 C CA . ALA B 1 190 ? -6.254 30.594 17.266 1 48.12 190 ALA B CA 1
ATOM 3043 C C . ALA B 1 190 ? -6.609 32.062 17.141 1 48.12 190 ALA B C 1
ATOM 3045 O O . ALA B 1 190 ? -7.188 32.5 16.141 1 48.12 190 ALA B O 1
ATOM 3046 N N . ALA B 1 191 ? -6.676 32.719 18.172 1 40.19 191 ALA B N 1
ATOM 3047 C CA . ALA B 1 191 ? -6.664 34.188 18.047 1 40.19 191 ALA B CA 1
ATOM 3048 C C . ALA B 1 191 ? -5.762 34.625 16.906 1 40.19 191 ALA B C 1
ATOM 3050 O O . ALA B 1 191 ? -6.145 35.469 16.094 1 40.19 191 ALA B O 1
ATOM 3051 N N . ASN B 1 192 ? -4.375 34.531 17.031 1 42.88 192 ASN B N 1
ATOM 3052 C CA . ASN B 1 192 ? -3.408 34.906 16 1 42.88 192 ASN B CA 1
ATOM 3053 C C . ASN B 1 192 ? -3.332 33.875 14.883 1 42.88 192 ASN B C 1
ATOM 3055 O O . ASN B 1 192 ? -2.24 33.5 14.453 1 42.88 192 ASN B O 1
ATOM 3059 N N . ALA B 1 193 ? -4.172 32.875 14.695 1 47.06 193 ALA B N 1
ATOM 3060 C CA . ALA B 1 193 ? -4.723 32.312 13.469 1 47.06 193 ALA B CA 1
ATOM 3061 C C . ALA B 1 193 ? -4.617 33.281 12.297 1 47.06 193 ALA B C 1
ATOM 3063 O O . ALA B 1 193 ? -4.918 32.906 11.156 1 47.06 193 ALA B O 1
ATOM 3064 N N . ALA B 1 194 ? -4.477 34.344 12.625 1 44.16 194 ALA B N 1
ATOM 3065 C CA . ALA B 1 194 ? -4.246 35.438 11.68 1 44.16 194 ALA B CA 1
ATOM 3066 C C . ALA B 1 194 ? -3.045 35.156 10.789 1 44.16 194 ALA B C 1
ATOM 3068 O O . ALA B 1 194 ? -3.061 35.469 9.594 1 44.16 194 ALA B O 1
ATOM 3069 N N . LEU B 1 195 ? -2.066 34.656 11.445 1 48.47 195 LEU B N 1
ATOM 3070 C CA . LEU B 1 195 ? -0.934 34.312 10.594 1 48.47 195 LEU B CA 1
ATOM 3071 C C . LEU B 1 195 ? -1.334 33.281 9.555 1 48.47 195 LEU B C 1
ATOM 3073 O O . LEU B 1 195 ? -0.981 33.406 8.375 1 48.47 195 LEU B O 1
ATOM 3077 N N . GLY B 1 196 ? -1.987 32.219 10.086 1 48 196 GLY B N 1
ATOM 3078 C CA . GLY B 1 196 ? -2.422 31.156 9.164 1 48 196 GLY B CA 1
ATOM 3079 C C . GLY B 1 196 ? -3.416 31.656 8.133 1 48 196 GLY B C 1
ATOM 3080 O O . GLY B 1 196 ? -3.299 31.328 6.945 1 48 196 GLY B O 1
ATOM 3081 N N . ALA B 1 197 ? -4.398 32.344 8.633 1 47.34 197 ALA B N 1
ATOM 3082 C CA . ALA B 1 197 ? -5.355 32.969 7.715 1 47.34 197 ALA B CA 1
ATOM 3083 C C . ALA B 1 197 ? -4.656 33.906 6.754 1 47.34 197 ALA B C 1
ATOM 3085 O O . ALA B 1 197 ? -4.965 33.938 5.562 1 47.34 197 ALA B O 1
ATOM 3086 N N . ALA B 1 198 ? -3.787 34.812 7.266 1 47.41 198 ALA B N 1
ATOM 3087 C CA . ALA B 1 198 ? -3.062 35.719 6.391 1 47.41 198 ALA B CA 1
ATOM 3088 C C . ALA B 1 198 ? -2.23 34.969 5.363 1 47.41 198 ALA B C 1
ATOM 3090 O O . ALA B 1 198 ? -2.168 35.344 4.195 1 47.41 198 ALA B O 1
ATOM 3091 N N . TYR B 1 199 ? -1.666 33.906 5.816 1 49.09 199 TYR B N 1
ATOM 3092 C CA . TYR B 1 199 ? -0.824 33.125 4.922 1 49.09 199 TYR B CA 1
ATOM 3093 C C . TYR B 1 199 ? -1.671 32.344 3.928 1 49.09 199 TYR B C 1
ATOM 3095 O O . TYR B 1 199 ? -1.316 32.219 2.752 1 49.09 1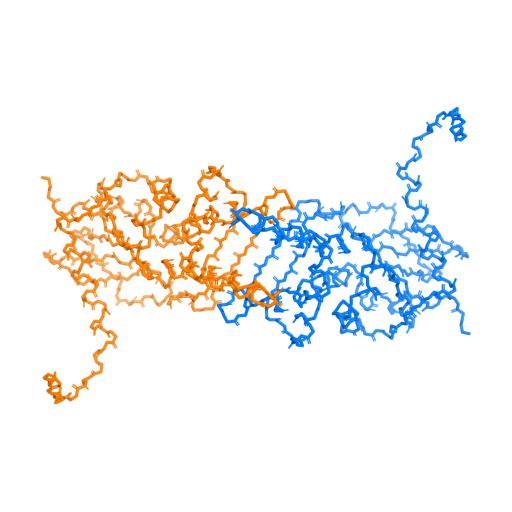99 TYR B O 1
ATOM 3103 N N . VAL B 1 200 ? -2.766 31.703 4.32 1 48.78 200 VAL B N 1
ATOM 3104 C CA . VAL B 1 200 ? -3.713 31.141 3.355 1 48.78 200 VAL B CA 1
ATOM 3105 C C . VAL B 1 200 ? -4.121 32.219 2.361 1 48.78 200 VAL B C 1
ATOM 3107 O O . VAL B 1 200 ? -4.242 31.969 1.162 1 48.78 200 VAL B O 1
ATOM 3110 N N . MET B 1 201 ? -4.359 33.438 2.785 1 43.59 201 MET B N 1
ATOM 3111 C CA . MET B 1 201 ? -4.668 34.531 1.882 1 43.59 201 MET B CA 1
ATOM 3112 C C . MET B 1 201 ? -3.477 34.844 0.983 1 43.59 201 MET B C 1
ATOM 3114 O O . MET B 1 201 ? -3.65 35.188 -0.188 1 43.59 201 MET B O 1
ATOM 3118 N N . LEU B 1 202 ? -2.303 34.812 1.431 1 46.59 202 LEU B N 1
ATOM 3119 C CA . LEU B 1 202 ? -1.163 35.094 0.571 1 46.59 202 LEU B CA 1
ATOM 3120 C C . LEU B 1 202 ? -0.977 34 -0.483 1 46.59 202 LEU B C 1
ATOM 3122 O O . LEU B 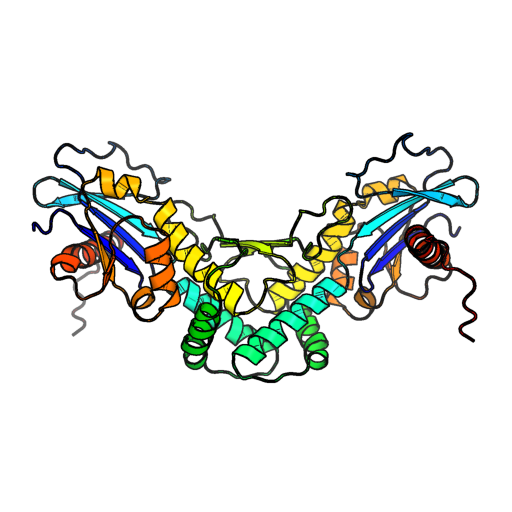1 202 ? -0.637 34.312 -1.631 1 46.59 202 LEU B O 1
ATOM 3126 N N . ARG B 1 203 ? -1.065 32.719 -0.2 1 48.88 203 ARG B N 1
ATOM 3127 C CA . ARG B 1 203 ? -0.874 31.641 -1.156 1 48.88 203 ARG B CA 1
ATOM 3128 C C . ARG B 1 203 ? -2.039 31.562 -2.139 1 48.88 203 ARG B C 1
ATOM 3130 O O . ARG B 1 203 ? -1.884 31.062 -3.254 1 48.88 203 ARG B O 1
ATOM 3137 N N . ARG B 1 204 ? -3.297 31.703 -1.826 1 46.59 204 ARG B N 1
ATOM 3138 C CA . ARG B 1 204 ? -4.363 31.781 -2.818 1 46.59 204 ARG B CA 1
ATOM 3139 C C . ARG B 1 204 ? -4.086 32.906 -3.828 1 46.59 204 ARG B C 1
ATOM 3141 O O . ARG B 1 204 ? -4.402 32.75 -5.012 1 46.59 204 ARG B O 1
ATOM 3148 N N . ASN B 1 205 ? -3.555 34.031 -3.521 1 42.12 205 ASN B N 1
ATOM 3149 C CA . ASN B 1 205 ? -3.299 35.125 -4.461 1 42.12 205 ASN B CA 1
ATOM 3150 C C . ASN B 1 205 ? -2.066 34.844 -5.316 1 42.12 205 ASN B C 1
ATOM 3152 O O . ASN B 1 205 ? -1.959 35.344 -6.438 1 42.12 205 ASN B O 1
ATOM 3156 N N . SER B 1 206 ? -1.04 34.281 -4.938 1 43.06 206 SER B N 1
ATOM 3157 C CA . SER B 1 206 ? 0.075 34.062 -5.852 1 43.06 206 SER B CA 1
ATOM 3158 C C . SER B 1 206 ? -0.291 33.062 -6.934 1 43.06 206 SER B C 1
ATOM 3160 O O . SER B 1 206 ? 0.279 33.094 -8.023 1 43.06 206 SER B O 1
ATOM 3162 N N . GLY B 1 207 ? -1.23 32.062 -6.777 1 43.59 207 GLY B N 1
ATOM 3163 C CA . GLY B 1 207 ? -1.673 31.281 -7.934 1 43.59 207 GLY B CA 1
ATOM 3164 C C . GLY B 1 207 ? -2.656 32.031 -8.805 1 43.59 207 GLY B C 1
ATOM 3165 O O . GLY B 1 207 ? -2.955 31.625 -9.922 1 43.59 207 GLY B O 1
ATOM 3166 N N . ARG B 1 208 ? -3.564 32.906 -8.289 1 40.22 208 ARG B N 1
ATOM 3167 C CA . ARG B 1 208 ? -4.551 33.531 -9.156 1 40.22 208 ARG B CA 1
ATOM 3168 C C . ARG B 1 208 ? -3.975 34.781 -9.812 1 40.22 208 ARG B C 1
ATOM 3170 O O . ARG B 1 208 ? -4.699 35.531 -10.469 1 40.22 208 ARG B O 1
ATOM 3177 N N . THR B 1 209 ? -2.797 35.125 -9.609 1 35.34 209 THR B N 1
ATOM 3178 C CA . THR B 1 209 ? -2.605 36.438 -10.219 1 35.34 209 THR B CA 1
ATOM 3179 C C . THR B 1 209 ? -2.715 36.344 -11.734 1 35.34 209 THR B C 1
ATOM 3181 O O . THR B 1 209 ? -1.702 36.375 -12.438 1 35.34 209 THR B O 1
ATOM 3184 N N . GLU B 1 210 ? -3.342 35.312 -12.375 1 32.69 210 GLU B N 1
ATOM 3185 C CA . GLU B 1 210 ? -3.648 35.875 -13.695 1 32.69 210 GLU B CA 1
ATOM 3186 C C . GLU B 1 210 ? -4.598 37.062 -13.594 1 32.69 210 GLU B C 1
ATOM 3188 O O . GLU B 1 210 ? -5.543 37.031 -12.797 1 32.69 210 GLU B O 1
ATOM 3193 N N . PRO B 1 211 ? -4.242 38.312 -14.086 1 31.89 211 PRO B N 1
ATOM 3194 C CA . PRO B 1 211 ? -5.121 39.5 -14.172 1 31.89 211 PRO B CA 1
ATOM 3195 C C . PRO B 1 211 ? -6.512 39.156 -14.711 1 31.89 211 PRO B C 1
ATOM 3197 O O . PRO B 1 211 ? -6.641 38.656 -15.836 1 31.89 211 PRO B O 1
ATOM 3200 N N . GLU B 1 212 ? -7.375 38.312 -14.086 1 29.84 212 GLU B N 1
ATOM 3201 C CA . GLU B 1 212 ? -8.734 38.438 -14.609 1 29.84 212 GLU B CA 1
ATOM 3202 C C . GLU B 1 212 ? -9.148 39.906 -14.727 1 29.84 212 GLU B C 1
ATOM 3204 O O . GLU B 1 212 ? -8.828 40.719 -13.859 1 29.84 212 GLU B O 1
ATOM 3209 N N . GLY B 1 213 ? -9.383 40.5 -15.992 1 27.88 213 GLY B N 1
ATOM 3210 C CA . GLY B 1 213 ? -10.234 41.625 -16.281 1 27.88 213 GLY B CA 1
ATOM 3211 C C . GLY B 1 213 ? -11.414 41.75 -15.336 1 27.88 213 GLY B C 1
ATOM 3212 O O . GLY B 1 213 ? -11.766 40.781 -14.648 1 27.88 213 GLY B O 1
ATOM 3213 N N . THR B 1 214 ? -12.039 43.031 -15.156 1 26.72 214 THR B N 1
ATOM 3214 C CA . THR B 1 214 ? -13.055 43.688 -14.344 1 26.72 214 THR B CA 1
ATOM 3215 C C . THR B 1 214 ? -14.336 42.844 -14.289 1 26.72 214 THR B C 1
ATOM 3217 O O . THR B 1 214 ? -15.281 43.125 -15.039 1 26.72 214 THR B O 1
ATOM 3220 N N . SER B 1 215 ? -14.523 41.594 -14.727 1 26 215 SER B N 1
ATOM 3221 C CA . SER B 1 215 ? -15.969 41.406 -14.688 1 26 215 SER B CA 1
ATOM 3222 C C . SER B 1 215 ? -16.5 41.5 -13.258 1 26 215 SER B C 1
ATOM 3224 O O . SER B 1 215 ? -15.859 41.031 -12.32 1 26 215 SER B O 1
ATOM 3226 N N . GLU B 1 216 ? -17.422 42.5 -12.883 1 21.41 216 GLU B N 1
ATOM 3227 C CA . GLU B 1 216 ? -18.406 42.875 -11.867 1 21.41 216 GLU B CA 1
ATOM 3228 C C . GLU B 1 216 ? -19.172 41.656 -11.383 1 21.41 216 GLU B C 1
ATOM 3230 O O . GLU B 1 216 ? -20.078 41.75 -10.555 1 21.41 216 GLU B O 1
ATOM 3235 N N . VAL B 1 217 ? -18.844 40.406 -11.398 1 19.52 217 VAL B N 1
ATOM 3236 C CA . VAL B 1 217 ? -20.016 39.719 -10.891 1 19.52 217 VAL B CA 1
ATOM 3237 C C . VAL B 1 217 ? -20.375 40.219 -9.5 1 19.52 217 VAL B C 1
ATOM 3239 O O . VAL B 1 217 ? -19.562 40.125 -8.57 1 19.52 217 VAL B O 1
ATOM 3242 N N . PHE B 1 218 ? -21.203 41.125 -9.43 1 18.56 218 PHE B N 1
ATOM 3243 C CA . PHE B 1 218 ? -22.312 41.562 -8.586 1 18.56 218 PHE B CA 1
ATOM 3244 C C . PHE B 1 218 ? -23.062 40.375 -8.031 1 18.56 218 PHE B C 1
ATOM 3246 O O . PHE B 1 218 ? -23.234 39.344 -8.727 1 18.56 218 PHE B O 1
#

Organism: Pseudonaja textilis (NCBI:txid8673)

Radius of gyration: 27.55 Å; Cα contacts (8 Å, |Δi|>4): 799; chains: 2; bounding box: 52×90×53 Å

Sequence (436 aa):
MSENSDAVLNIGTSAQLAVAMPPEFQPPESPDSNSPVQYFPYFDNRYLAVAASLNGGNVMATFVKMVVGWMAELGIEVSESALYQPMINAGLTHADSRLHICPTVFGERHAPSRLASVTAIAASEISLGHVIRALCRGVVRNLHTMLPSEGLKDAGAKRIVASGSGLCRNEVMKQEVEEAFTLPVAYGKAANAALGAAYVMLRRNSGRTEPEGTSEVFMSENSDAVLNIGTSAQLAVAMPPEFQPPESPDSNSPVQYFPYFDNRYLAVAASLNGGNVMATFVKMVVGWMAELGIEVSESALYQPMINAGLTHADSRLHICPTVFGERHAPSRLASVTAIAASEISLGHVIRALCRGVVRNLHTMLPSEGLKDAGAKRIVASGSGLCRNEVMKQEVEEAFTLPVAYGKAANAALGAAYVMLRRNSGRTEPEGTSEVF

InterPro domains:
  IPR043129 ATPase, nucleotide binding domain [SSF53067] (4-200)

pLDDT: mean 86.99, std 20.63, range [18.56, 98.88]

Solvent-accessible surface area (backbone atoms only — not comparable to full-atom values): 22999 Å² total; per-residue (Å²): 134,72,85,77,26,46,22,36,34,36,24,27,59,36,23,36,40,34,36,49,39,46,70,84,60,72,75,72,93,65,85,56,71,69,42,51,52,48,77,39,89,39,79,90,77,16,33,30,41,36,27,64,39,62,40,26,29,47,46,56,50,49,51,48,50,37,52,41,50,36,34,45,69,67,75,39,88,69,64,68,80,69,46,54,63,46,45,47,53,36,10,62,75,36,96,70,48,78,41,42,33,46,51,27,37,72,13,28,87,43,39,64,83,45,48,9,34,40,35,55,36,38,75,89,56,58,46,54,19,31,48,42,36,17,45,38,38,16,41,44,48,54,51,37,72,52,55,34,57,66,57,43,44,73,34,50,36,67,32,32,40,34,41,39,65,42,32,76,76,25,70,52,36,48,53,34,45,59,68,73,35,84,51,55,76,44,77,54,84,46,79,69,45,46,54,51,52,49,46,53,52,50,58,59,45,71,74,50,66,60,84,74,75,86,74,69,89,123,134,71,83,77,25,47,22,37,35,37,25,27,59,35,23,36,40,35,36,49,39,44,71,85,60,72,77,72,92,63,85,56,71,69,42,52,52,46,76,39,89,39,77,90,78,17,33,30,39,35,26,65,38,60,39,28,30,46,46,57,52,51,52,48,50,36,53,42,50,36,35,46,69,67,75,38,88,69,63,68,81,69,44,53,62,47,44,47,52,36,11,63,76,37,95,68,47,79,39,42,34,47,53,26,37,72,13,30,87,43,41,62,83,46,47,8,33,38,32,58,35,37,76,86,56,58,47,52,19,32,48,42,36,17,46,37,39,16,40,44,48,54,51,36,70,52,55,34,55,66,57,42,44,74,33,51,35,66,32,32,40,33,40,38,64,41,32,76,75,25,69,54,36,46,52,35,45,58,68,72,36,83,52,55,74,45,76,52,82,45,81,74,40,48,56,53,52,50,46,54,53,51,57,58,47,71,73,50,68,60,84,73,74,84,74,68,90,121

Secondary structure (DSSP, 8-state):
--GGGEEEEEESSSEEEEEEPPTT----SS--TT-SEEEEE-GGG-EEEEEEES-SHHHHHHHHHHHHHHHHHTT----GGGGHHHHHHHHHT-S----EEE--TT-BTTBTT--EEEEEE-GGG-SHHHHHHHHHHHHHHHHHHHS-HHHHHHTT--EEEEE-HHHHT-HHHHHHHHHH-SS-EEES--SSHHHHHHHHHHHHHHHH-S--------/--GGGEEEEEESSSEEEEEEPPTT----SS--TT-SEEEEE-GGG-EEEEEEES-SHHHHHHHHHHHHHHHHHTT----GGGGHHHHHHHHHT-S----EEE--TT-BTTBTT--EEEEEE-GGG-SHHHHHHHHHHHHHHHHHHHS-HHHHHHTT--EEEEE-HHHHT-HHHHHHHHHH-SS-EEES--TTTHHHHHHHHHHHHHHH-S--------

Nearest PDB structures (foldseek):
  3i8b-assembly1_A  TM=7.173E-01  e=7.199E-10  Bifidobacterium adolescentis ATCC 15703
  3qdk-assembly1_B  TM=7.114E-01  e=7.022E-07  Halalkalibacterium halodurans
  3qdk-assembly2_C  TM=7.405E-01  e=2.147E-06  Halalkalibacterium halodurans
  3qdk-assembly2_D  TM=7.084E-01  e=1.341E-06  Halalkalibacterium halodurans
  3qdk-assembly1_A  TM=7.376E-01  e=3.646E-06  Halalkalibacterium halodurans